Protein AF-A0A7V1LKE8-F1 (afdb_monomer)

InterPro domains:
  IPR001173 Glycosyltransferase 2-like [PF00535] (35-165)
  IPR027417 P-loop containing nucleoside triphosphate hydrolase [G3DSA:3.40.50.300] (342-618)
  IPR027417 P-loop containing nucleoside triphosphate hydrolase [SSF52540] (346-590)
  IPR029044 Nucleotide-diphospho-sugar transferases [G3DSA:3.90.550.10] (6-289)
  IPR029044 Nucleotide-diphospho-sugar transferases [SSF53448] (32-262)
  IPR050834 Glycosyltransferase 2 family enzymes [PTHR43685] (28-299)

Structure (mmCIF, N/CA/C/O backbone):
data_AF-A0A7V1LKE8-F1
#
_entry.id   AF-A0A7V1LKE8-F1
#
loop_
_atom_site.group_PDB
_atom_site.id
_atom_site.type_symbol
_atom_site.label_atom_id
_atom_site.label_alt_id
_atom_site.label_comp_id
_atom_site.label_asym_id
_atom_site.label_entity_id
_atom_site.label_seq_id
_atom_site.pdbx_PDB_ins_code
_atom_site.Cartn_x
_atom_site.Cartn_y
_atom_site.Cartn_z
_atom_site.occupancy
_atom_site.B_iso_or_equiv
_atom_site.auth_seq_id
_atom_site.auth_comp_id
_atom_site.auth_asym_id
_atom_site.auth_atom_id
_atom_site.pdbx_PDB_model_num
ATOM 1 N N . MET A 1 1 ? -9.306 22.292 -9.579 1.00 27.08 1 MET A N 1
ATOM 2 C CA . MET A 1 1 ? -9.618 21.208 -10.540 1.00 27.08 1 MET A CA 1
ATOM 3 C C . MET A 1 1 ? -8.677 19.993 -10.468 1.00 27.08 1 MET A C 1
ATOM 5 O O . MET A 1 1 ? -9.145 18.891 -10.701 1.00 27.08 1 MET A O 1
ATOM 9 N N . ARG A 1 2 ? -7.383 20.132 -10.107 1.00 24.20 2 ARG A N 1
ATOM 10 C CA . ARG A 1 2 ? -6.415 19.004 -10.042 1.00 24.20 2 ARG A CA 1
ATOM 11 C C . ARG A 1 2 ? -6.433 18.143 -8.756 1.00 24.20 2 ARG A C 1
ATOM 13 O O . ARG A 1 2 ? -5.822 17.085 -8.755 1.00 24.20 2 ARG A O 1
ATOM 20 N N . ARG A 1 3 ? -7.140 18.542 -7.685 1.00 26.17 3 ARG A N 1
ATOM 21 C CA . ARG A 1 3 ? -7.298 17.730 -6.450 1.00 26.17 3 ARG A CA 1
ATOM 22 C C . ARG A 1 3 ? -8.391 16.652 -6.559 1.00 26.17 3 ARG A C 1
ATOM 24 O O . ARG A 1 3 ? -8.287 15.602 -5.937 1.00 26.17 3 ARG A O 1
ATOM 31 N N . THR A 1 4 ? -9.378 16.875 -7.423 1.00 26.69 4 THR A N 1
ATOM 32 C CA . THR A 1 4 ? -10.603 16.070 -7.549 1.00 26.69 4 THR A CA 1
ATOM 33 C C . THR A 1 4 ? -10.383 14.704 -8.223 1.00 26.69 4 THR A C 1
ATOM 35 O O . THR A 1 4 ? -11.122 13.759 -7.961 1.00 26.69 4 THR A O 1
ATOM 38 N N . VAL A 1 5 ? -9.341 14.551 -9.052 1.00 29.41 5 VAL A N 1
ATOM 39 C CA . VAL A 1 5 ? -9.081 13.300 -9.798 1.00 29.41 5 VAL A CA 1
ATOM 40 C C . VAL A 1 5 ? -8.364 12.243 -8.943 1.00 29.41 5 VAL A C 1
ATOM 42 O O . VAL A 1 5 ? -8.588 11.053 -9.149 1.00 29.41 5 VAL A O 1
ATOM 45 N N . MET A 1 6 ? -7.572 12.642 -7.938 1.00 31.56 6 MET A N 1
ATOM 46 C CA . MET A 1 6 ? -6.894 11.687 -7.045 1.00 31.56 6 MET A CA 1
ATOM 47 C C . MET A 1 6 ? -7.884 10.921 -6.164 1.00 31.56 6 MET A C 1
ATOM 49 O O . MET A 1 6 ? -7.785 9.702 -6.067 1.00 31.56 6 MET A O 1
ATOM 53 N N . ILE A 1 7 ? -8.878 11.606 -5.587 1.00 35.28 7 ILE A N 1
ATOM 54 C CA . ILE A 1 7 ? -9.826 11.009 -4.631 1.00 35.28 7 ILE A CA 1
ATOM 55 C C . ILE A 1 7 ? -10.572 9.821 -5.258 1.00 35.28 7 ILE A C 1
ATOM 57 O O . ILE A 1 7 ? -10.726 8.796 -4.608 1.00 35.28 7 ILE A O 1
ATOM 61 N N . PHE A 1 8 ? -10.961 9.902 -6.537 1.00 33.34 8 PHE A N 1
ATOM 62 C CA . PHE A 1 8 ? -11.700 8.827 -7.213 1.00 33.34 8 PHE A CA 1
ATOM 63 C C . PHE A 1 8 ? -10.826 7.719 -7.818 1.00 33.34 8 PHE A C 1
ATOM 65 O O . PHE A 1 8 ? -11.303 6.596 -7.981 1.00 33.34 8 PHE A O 1
ATOM 72 N N . HIS A 1 9 ? -9.552 7.987 -8.124 1.00 33.72 9 HIS A N 1
ATOM 73 C CA . HIS A 1 9 ? -8.667 6.985 -8.731 1.00 33.72 9 HIS A CA 1
ATOM 74 C C . HIS A 1 9 ? -8.126 5.959 -7.718 1.00 33.72 9 HIS A C 1
ATOM 76 O O . HIS A 1 9 ? -7.815 4.829 -8.102 1.00 33.72 9 HIS A O 1
ATOM 82 N N . PHE A 1 10 ? -8.056 6.313 -6.428 1.00 36.91 10 PHE A N 1
ATOM 83 C CA . PHE A 1 10 ? -7.535 5.428 -5.377 1.00 36.91 10 PHE A CA 1
ATOM 84 C C . PHE A 1 10 ? -8.542 4.381 -4.868 1.00 36.91 10 PHE A C 1
ATOM 86 O O . PHE A 1 10 ? -8.117 3.306 -4.447 1.00 36.91 10 PHE A O 1
ATOM 93 N N . TYR A 1 11 ? -9.858 4.597 -5.016 1.00 36.50 11 TYR A N 1
ATOM 94 C CA . TYR A 1 11 ? -10.893 3.631 -4.590 1.00 36.50 11 TYR A CA 1
ATOM 95 C C . TYR A 1 11 ? -10.856 2.279 -5.331 1.00 36.50 11 TYR A C 1
ATOM 97 O O . TYR A 1 11 ? -11.544 1.341 -4.940 1.00 36.50 11 TYR A O 1
ATOM 105 N N . LYS A 1 12 ? -10.051 2.142 -6.394 1.00 32.47 12 LYS A N 1
ATOM 106 C CA . LYS A 1 12 ? -9.891 0.881 -7.141 1.00 32.47 12 LYS A CA 1
ATOM 107 C C . LYS A 1 12 ? -8.668 0.041 -6.748 1.00 32.47 12 LYS A C 1
ATOM 109 O O . LYS A 1 12 ? -8.514 -1.045 -7.299 1.00 32.47 12 LYS A O 1
ATOM 114 N N . LYS A 1 13 ? -7.807 0.497 -5.828 1.00 34.50 13 LYS A N 1
ATOM 115 C CA . LYS A 1 13 ? -6.561 -0.208 -5.448 1.00 34.50 13 LYS A CA 1
ATOM 116 C C . LYS A 1 13 ? -6.517 -0.666 -3.977 1.00 34.50 13 LYS A C 1
ATOM 118 O O . LYS A 1 13 ? -5.445 -0.736 -3.388 1.00 34.50 13 LYS A O 1
ATOM 123 N N . GLY A 1 14 ? -7.666 -1.019 -3.402 1.00 31.59 14 GLY A N 1
ATOM 124 C CA . GLY A 1 14 ? -7.759 -1.745 -2.129 1.00 31.59 14 GLY A CA 1
ATOM 125 C C . GLY A 1 14 ? -7.563 -3.257 -2.314 1.00 31.59 14 GLY A C 1
ATOM 126 O O . GLY A 1 14 ? -8.051 -3.821 -3.293 1.00 31.59 14 GLY A O 1
ATOM 127 N N . ARG A 1 15 ? -6.803 -3.885 -1.403 1.00 35.00 15 ARG A N 1
ATOM 128 C CA . ARG A 1 15 ? -6.443 -5.320 -1.282 1.00 35.00 15 ARG A CA 1
ATOM 129 C C . ARG A 1 15 ? -7.118 -6.302 -2.262 1.00 35.00 15 ARG A C 1
ATOM 131 O O . ARG A 1 15 ? -8.316 -6.572 -2.191 1.00 35.00 15 ARG A O 1
ATOM 138 N N . ALA A 1 16 ? -6.303 -7.002 -3.056 1.00 29.61 16 ALA A N 1
ATOM 139 C CA . ALA A 1 16 ? -6.711 -8.249 -3.702 1.00 29.61 16 ALA A CA 1
ATOM 140 C C . ALA A 1 16 ? -6.876 -9.354 -2.641 1.00 29.61 16 ALA A C 1
ATOM 142 O O . ALA A 1 16 ? -5.922 -10.050 -2.299 1.00 29.61 16 ALA A O 1
ATOM 143 N N . MET A 1 17 ? -8.086 -9.516 -2.103 1.00 32.22 17 MET A N 1
ATOM 144 C CA . MET A 1 17 ? -8.409 -10.668 -1.262 1.0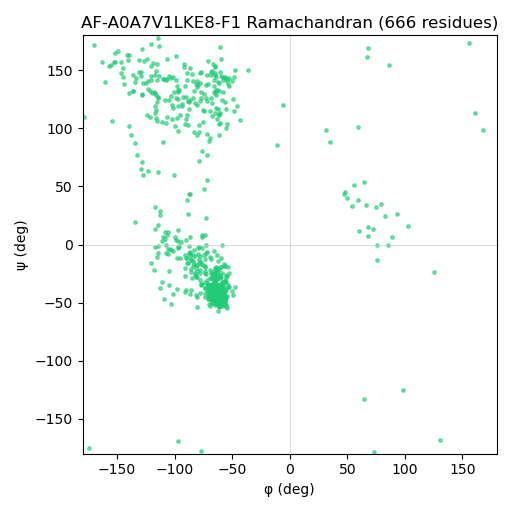0 32.22 17 MET A CA 1
ATOM 145 C C . MET A 1 17 ? -8.734 -11.898 -2.113 1.00 32.22 17 MET A C 1
ATOM 147 O O . MET A 1 17 ? -9.457 -11.842 -3.110 1.00 32.22 17 MET A O 1
ATOM 151 N N . SER A 1 18 ? -8.161 -13.024 -1.691 1.00 29.02 18 SER A N 1
ATOM 152 C CA . SER A 1 18 ? -8.306 -14.355 -2.272 1.00 29.02 18 SER A CA 1
ATOM 153 C C . SER A 1 18 ? -9.774 -14.726 -2.517 1.00 29.02 18 SER A C 1
ATOM 155 O O . SER A 1 18 ? -10.559 -14.897 -1.582 1.00 29.02 18 SER A O 1
ATOM 157 N N . LYS A 1 19 ? -10.147 -14.892 -3.792 1.00 28.09 19 LYS A N 1
ATOM 158 C CA . LYS A 1 19 ? -11.427 -15.481 -4.201 1.00 28.09 19 LYS A CA 1
ATOM 159 C C . LYS A 1 19 ? -11.416 -16.977 -3.878 1.00 28.09 19 LYS A C 1
ATOM 161 O O . LYS A 1 19 ? -11.078 -17.794 -4.729 1.00 28.09 19 LYS A O 1
ATOM 166 N N . LYS A 1 20 ? -11.841 -17.359 -2.672 1.00 30.23 20 LYS A N 1
ATOM 167 C CA . LYS A 1 20 ? -12.363 -18.713 -2.440 1.00 30.23 20 LYS A CA 1
ATOM 168 C C . LYS A 1 20 ? -13.814 -18.756 -2.915 1.00 30.23 20 LYS A C 1
ATOM 170 O O . LYS A 1 20 ? -14.736 -18.399 -2.190 1.00 30.23 20 LYS A O 1
ATOM 175 N N . THR A 1 21 ? -14.019 -19.182 -4.158 1.00 29.47 21 THR A N 1
ATOM 176 C CA . THR A 1 21 ? -15.341 -19.464 -4.729 1.00 29.47 21 THR A CA 1
ATOM 177 C C . THR A 1 21 ? -15.867 -20.798 -4.203 1.00 29.47 21 THR A C 1
ATOM 179 O O . THR A 1 21 ? -15.813 -21.831 -4.864 1.00 29.47 21 THR A O 1
ATOM 182 N N . GLY A 1 22 ? -16.413 -20.779 -2.989 1.00 29.78 22 GLY A N 1
ATOM 183 C CA . GLY A 1 22 ? -17.303 -21.837 -2.524 1.00 29.78 22 GLY A CA 1
ATOM 184 C C . GLY A 1 22 ? -18.671 -21.685 -3.189 1.00 29.78 22 GLY A C 1
ATOM 185 O O . GLY A 1 22 ? -19.444 -20.808 -2.814 1.00 29.78 22 GLY A O 1
ATOM 186 N N . LYS A 1 23 ? -18.997 -22.533 -4.172 1.00 34.00 23 LYS A N 1
ATOM 187 C CA . LYS A 1 23 ? -20.386 -22.710 -4.626 1.00 34.00 23 LYS A CA 1
ATOM 188 C C . LYS A 1 23 ? -21.216 -23.213 -3.440 1.00 34.00 23 LYS A C 1
ATOM 190 O O . LYS A 1 23 ? -21.023 -24.352 -3.021 1.00 34.00 23 LYS A O 1
ATOM 195 N N . ARG A 1 24 ? -22.169 -22.424 -2.929 1.00 40.34 24 ARG A N 1
ATOM 196 C CA . ARG A 1 24 ? -23.251 -22.945 -2.077 1.00 40.34 24 ARG A CA 1
ATOM 197 C C . ARG A 1 24 ? -24.569 -22.188 -2.251 1.00 40.34 24 ARG A C 1
ATOM 199 O O . ARG A 1 24 ? -24.604 -21.018 -2.609 1.00 40.34 24 ARG A O 1
ATOM 206 N N . LYS A 1 25 ? -25.632 -22.975 -2.079 1.00 32.44 25 LYS A N 1
ATOM 207 C CA . LYS A 1 25 ? -27.042 -22.762 -2.427 1.00 32.44 25 LYS A CA 1
ATOM 208 C C . LYS A 1 25 ? -27.645 -21.516 -1.767 1.00 32.44 25 LYS A C 1
ATOM 210 O O . LYS A 1 25 ? -27.378 -21.256 -0.600 1.00 32.44 25 LYS A O 1
ATOM 215 N N . LYS A 1 26 ? -28.540 -20.832 -2.494 1.00 37.03 26 LYS A N 1
ATOM 216 C CA . LYS A 1 26 ? -29.512 -19.875 -1.941 1.00 37.03 26 LYS A CA 1
ATOM 217 C C . LYS A 1 26 ? -30.342 -20.586 -0.863 1.00 37.03 26 LYS A C 1
ATOM 219 O O . LYS A 1 26 ? -31.254 -21.333 -1.201 1.00 37.03 26 LYS A O 1
ATOM 224 N N . SER A 1 27 ? -30.030 -20.384 0.414 1.00 36.94 27 SER A N 1
ATOM 225 C CA . SER A 1 27 ? -30.989 -20.646 1.485 1.00 36.94 27 SER A CA 1
ATOM 226 C C . SER A 1 27 ? -31.899 -19.428 1.598 1.00 36.94 27 SER A C 1
ATOM 228 O O . SER A 1 27 ? -31.416 -18.316 1.817 1.00 36.94 27 SER A O 1
ATOM 230 N N . ALA A 1 28 ? -33.204 -19.632 1.436 1.00 46.25 28 ALA A N 1
ATOM 231 C CA . ALA A 1 28 ? -34.218 -18.699 1.906 1.00 46.25 28 ALA A CA 1
ATOM 232 C C . ALA A 1 28 ? -34.068 -18.602 3.437 1.00 46.25 28 ALA A C 1
ATOM 234 O O . ALA A 1 28 ? -34.482 -19.504 4.157 1.00 46.25 28 ALA A O 1
ATOM 235 N N . GLY A 1 29 ? -33.312 -17.609 3.910 1.00 43.94 29 GLY A N 1
ATOM 236 C CA . GLY A 1 29 ? -32.864 -17.506 5.301 1.00 43.94 29 GLY A CA 1
ATOM 237 C C . GLY A 1 29 ? -33.737 -16.558 6.116 1.00 43.94 29 GLY A C 1
ATOM 238 O O . GLY A 1 29 ? -34.160 -15.525 5.603 1.00 43.94 29 GLY A O 1
ATOM 239 N N . SER A 1 30 ? -33.986 -16.937 7.368 1.00 65.25 30 SER A N 1
ATOM 240 C CA . SER A 1 30 ? -34.681 -16.204 8.436 1.00 65.25 30 SER A CA 1
ATOM 241 C C . SER A 1 30 ? -34.442 -14.688 8.456 1.00 65.25 30 SER A C 1
ATOM 243 O O . SER A 1 30 ? -33.355 -14.222 8.109 1.00 65.25 30 SER A O 1
ATOM 245 N N . GLN A 1 31 ? -35.438 -13.924 8.932 1.00 80.50 31 GLN A N 1
ATOM 246 C CA . GLN A 1 31 ? -35.280 -12.490 9.206 1.00 80.50 31 GLN A CA 1
ATOM 247 C C . GLN A 1 31 ? -34.028 -12.224 10.068 1.00 80.50 31 GLN A C 1
ATOM 249 O O . GLN A 1 31 ? -33.735 -13.014 10.972 1.00 80.50 31 GLN A O 1
ATOM 254 N N . PRO A 1 32 ? -33.270 -11.145 9.789 1.00 92.50 32 PRO A N 1
ATOM 255 C CA . PRO A 1 32 ? -32.065 -10.825 10.543 1.00 92.50 32 PRO A CA 1
ATOM 256 C C . PRO A 1 32 ? -32.420 -10.471 11.983 1.00 92.50 32 PRO A C 1
ATOM 258 O O . PRO A 1 32 ? -33.335 -9.690 12.239 1.00 92.50 32 PRO A O 1
ATOM 261 N N . ARG A 1 33 ? -31.648 -10.983 12.941 1.00 97.62 33 ARG A N 1
ATOM 262 C CA . ARG A 1 33 ? -31.778 -10.548 14.329 1.00 97.62 33 ARG A CA 1
ATOM 263 C C . ARG A 1 33 ? -30.990 -9.262 14.546 1.00 97.62 33 ARG A C 1
ATOM 265 O O . ARG A 1 33 ? -29.782 -9.321 14.761 1.00 97.62 33 ARG A O 1
ATOM 272 N N . ILE A 1 34 ? -31.667 -8.119 14.483 1.00 98.50 34 ILE A N 1
ATOM 273 C CA . ILE A 1 34 ? -31.051 -6.797 14.668 1.00 98.50 34 ILE A CA 1
ATOM 274 C C . ILE A 1 34 ? -31.333 -6.277 16.083 1.00 98.50 34 ILE A C 1
ATOM 276 O O . ILE A 1 34 ? -32.489 -6.045 16.429 1.00 98.50 34 ILE A O 1
ATOM 280 N N . SER A 1 35 ? -30.297 -6.060 16.892 1.00 98.69 35 SER A N 1
ATOM 281 C CA . SER A 1 35 ? -30.403 -5.286 18.135 1.00 98.69 35 SER A CA 1
ATOM 282 C C . SER A 1 35 ? -30.301 -3.793 17.831 1.00 98.69 35 SER A C 1
ATOM 284 O O . SER A 1 35 ? -29.367 -3.358 17.158 1.00 98.69 35 SER A O 1
ATOM 286 N N . VAL A 1 36 ? -31.208 -2.988 18.373 1.00 98.62 36 VAL A N 1
ATOM 287 C CA . VAL A 1 36 ? -31.078 -1.526 18.360 1.00 98.62 36 VAL A CA 1
ATOM 288 C C . VAL A 1 36 ? -30.667 -1.063 19.747 1.00 98.62 36 VAL A C 1
ATOM 290 O O . VAL A 1 36 ? -31.329 -1.403 20.720 1.00 98.62 36 VAL A O 1
ATOM 293 N N . VAL A 1 37 ? -29.566 -0.323 19.851 1.00 98.19 37 VAL A N 1
ATOM 294 C CA . VAL A 1 37 ? -29.066 0.217 21.121 1.00 98.19 37 VAL A CA 1
ATOM 295 C C . VAL A 1 37 ? -29.289 1.726 21.143 1.00 98.19 37 VAL A C 1
ATOM 297 O O . VAL A 1 37 ? -28.824 2.424 20.244 1.00 98.19 37 VAL A O 1
ATOM 300 N N . VAL A 1 38 ? -29.986 2.204 22.172 1.00 97.94 38 VAL A N 1
ATOM 301 C CA . VAL A 1 38 ? -30.353 3.606 22.387 1.00 97.94 38 VAL A CA 1
ATOM 302 C C . VAL A 1 38 ? -29.637 4.131 23.625 1.00 97.94 38 VAL A C 1
ATOM 304 O O . VAL A 1 38 ? -29.755 3.546 24.710 1.00 97.94 38 VAL A O 1
ATOM 307 N N . PHE A 1 39 ? -28.909 5.235 23.479 1.00 93.38 39 PHE A N 1
ATOM 308 C CA . PHE A 1 39 ? -28.276 5.925 24.603 1.00 93.38 39 PHE A CA 1
ATOM 309 C C . PHE A 1 39 ? -29.143 7.093 25.067 1.00 93.38 39 PHE A C 1
ATOM 311 O O . PHE A 1 39 ? -29.584 7.904 24.257 1.00 93.38 39 PHE A O 1
ATOM 318 N N . SER A 1 40 ? -29.382 7.179 26.377 1.00 94.31 40 SER A N 1
ATOM 319 C CA . SER A 1 40 ? -30.230 8.212 26.973 1.00 94.31 40 SER A CA 1
ATOM 320 C C . SER A 1 40 ? -29.524 8.919 28.124 1.00 94.31 40 SER A C 1
ATOM 322 O O . SER A 1 40 ? -29.018 8.265 29.038 1.00 94.31 40 SER A O 1
ATOM 324 N N . TYR A 1 41 ? -29.508 10.251 28.083 1.00 94.62 41 TYR A N 1
ATOM 325 C CA . TYR A 1 41 ? -29.173 11.104 29.218 1.00 94.62 41 TYR A CA 1
ATOM 326 C C . TYR A 1 41 ? -29.846 12.469 29.053 1.00 94.62 41 TYR A C 1
ATOM 328 O O . TYR A 1 41 ? -29.399 13.282 28.250 1.00 94.62 41 TYR A O 1
ATOM 336 N N . ASN A 1 42 ? -30.897 12.722 29.828 1.00 94.31 42 ASN A N 1
ATOM 337 C CA . ASN A 1 42 ? -31.671 13.963 29.807 1.00 94.31 42 ASN A CA 1
ATOM 338 C C . ASN A 1 42 ? -32.247 14.343 28.421 1.00 94.31 42 ASN A C 1
ATOM 340 O O . ASN A 1 42 ? -32.041 15.456 27.931 1.00 94.31 42 ASN A O 1
ATOM 344 N N . PHE A 1 43 ? -32.945 13.403 27.776 1.00 93.62 43 PHE A N 1
ATOM 345 C CA . PHE A 1 43 ? -33.567 13.579 26.460 1.00 93.62 43 PHE A CA 1
ATOM 346 C C . PHE A 1 43 ? -35.103 13.567 26.502 1.00 93.62 43 PHE A C 1
ATOM 348 O O . PHE A 1 43 ? -35.727 13.211 25.502 1.00 93.62 43 PHE A O 1
ATOM 355 N N . GLU A 1 44 ? -35.741 13.984 27.605 1.00 95.69 44 GLU A N 1
ATOM 356 C CA . GLU A 1 44 ? -37.205 13.900 27.783 1.00 95.69 44 GLU A CA 1
ATOM 357 C C . GLU A 1 44 ? -38.004 14.423 26.580 1.00 95.69 44 GLU A C 1
ATOM 359 O O . GLU A 1 44 ? -39.029 13.859 26.199 1.00 95.69 44 GLU A O 1
ATOM 364 N N . LYS A 1 45 ? -37.497 15.481 25.941 1.00 95.38 45 LYS A N 1
ATOM 365 C CA . LYS A 1 45 ? -38.161 16.171 24.840 1.00 95.38 45 LYS A CA 1
ATOM 366 C C . LYS A 1 45 ? -38.176 15.370 23.532 1.00 95.38 45 LYS A C 1
ATOM 368 O O . LYS A 1 45 ? -39.093 15.547 22.737 1.00 95.38 45 LYS A O 1
ATOM 373 N N . TYR A 1 46 ? -37.167 14.537 23.288 1.00 96.19 46 TYR A N 1
ATOM 374 C CA . TYR A 1 46 ? -36.940 13.894 21.984 1.00 96.19 46 TYR A CA 1
ATOM 375 C C . TYR A 1 46 ? -37.017 12.366 22.045 1.00 96.19 46 TYR A C 1
ATOM 377 O O . TYR A 1 46 ? -37.316 11.716 21.044 1.00 96.19 46 TYR A O 1
ATOM 385 N N . LEU A 1 47 ? -36.830 11.785 23.232 1.00 97.25 47 LEU A N 1
ATOM 386 C CA . LEU A 1 47 ? -36.703 10.343 23.406 1.00 97.25 47 LEU A CA 1
ATOM 387 C C . LEU A 1 47 ? -37.941 9.567 22.955 1.00 97.25 47 LEU A C 1
ATOM 389 O O . LEU A 1 47 ? -37.810 8.482 22.397 1.00 97.25 47 LEU A O 1
ATOM 393 N N . ALA A 1 48 ? -39.142 10.116 23.157 1.00 98.06 48 ALA A N 1
ATOM 394 C CA . ALA A 1 48 ? -40.368 9.469 22.699 1.00 98.06 48 ALA A CA 1
ATOM 395 C C . ALA A 1 48 ? -40.391 9.301 21.169 1.00 98.06 48 ALA A C 1
ATOM 397 O O . ALA A 1 48 ? -40.644 8.200 20.695 1.00 98.06 48 ALA A O 1
ATOM 398 N N . GLU A 1 49 ? -40.055 10.346 20.409 1.00 98.06 49 GLU A N 1
ATOM 399 C CA . GLU A 1 49 ? -39.995 10.300 18.942 1.00 98.06 49 GLU A CA 1
ATOM 400 C C . GLU A 1 49 ? -38.898 9.343 18.452 1.00 98.06 49 GLU A C 1
ATOM 402 O O . GLU A 1 49 ? -39.121 8.556 17.530 1.00 98.06 49 GLU A O 1
ATOM 407 N N . SER A 1 50 ? -37.733 9.363 19.110 1.00 97.94 50 SER A N 1
ATOM 408 C CA . SER A 1 50 ? -36.644 8.425 18.833 1.00 97.94 50 SER A CA 1
ATOM 409 C C . SER A 1 50 ? -37.123 6.975 18.963 1.00 97.94 50 SER A C 1
ATOM 411 O O . SER A 1 50 ? -37.015 6.193 18.014 1.00 97.94 50 SER A O 1
ATOM 413 N N . LEU A 1 51 ? -37.743 6.627 20.096 1.00 98.50 51 LEU A N 1
ATOM 414 C CA . LEU A 1 51 ? -38.250 5.280 20.364 1.00 98.50 51 LEU A CA 1
ATOM 415 C C . LEU A 1 51 ? -39.402 4.881 19.431 1.00 98.50 51 LEU A C 1
ATOM 417 O O . LEU A 1 51 ? -39.400 3.751 18.935 1.00 98.50 51 LEU A O 1
ATOM 421 N N . ASP A 1 52 ? -40.333 5.790 19.134 1.00 98.56 52 ASP A N 1
ATOM 422 C CA . ASP A 1 52 ? -41.407 5.555 18.160 1.00 98.56 52 ASP A CA 1
ATOM 423 C C . ASP A 1 52 ? -40.841 5.242 16.767 1.00 98.56 52 ASP A C 1
ATOM 425 O O . ASP A 1 52 ? -41.300 4.308 16.105 1.00 98.56 52 ASP A O 1
ATOM 429 N N . SER A 1 53 ? -39.785 5.943 16.337 1.00 98.44 53 SER A N 1
ATOM 430 C CA . SER A 1 53 ? -39.145 5.698 15.036 1.00 98.44 53 SER A CA 1
ATOM 431 C C . SER A 1 53 ? -38.490 4.314 14.924 1.00 98.44 53 SER A C 1
ATOM 433 O O . SER A 1 53 ? -38.413 3.739 13.833 1.00 98.44 53 SER A O 1
ATOM 435 N N . ILE A 1 54 ? -38.045 3.750 16.052 1.00 98.50 54 ILE A N 1
ATOM 436 C CA . ILE A 1 54 ? -37.438 2.416 16.126 1.00 98.50 54 ILE A CA 1
ATOM 437 C C . ILE A 1 54 ? -38.524 1.336 16.162 1.00 98.50 54 ILE A C 1
ATOM 439 O O . ILE A 1 54 ? -38.418 0.328 15.462 1.00 98.50 54 ILE A O 1
ATOM 443 N N . VAL A 1 55 ? -39.583 1.542 16.950 1.00 98.19 55 VAL A N 1
ATOM 444 C CA . VAL A 1 55 ? -40.732 0.621 17.013 1.00 98.19 55 VAL A CA 1
ATOM 445 C C . VAL A 1 55 ? -41.456 0.557 15.662 1.00 98.19 55 VAL A C 1
ATOM 447 O O . VAL A 1 55 ? -41.874 -0.517 15.229 1.00 98.19 55 VAL A O 1
ATOM 450 N N . GLY A 1 56 ? -41.544 1.689 14.960 1.00 97.50 56 GLY A N 1
ATOM 451 C CA . GLY A 1 56 ? -42.172 1.817 13.646 1.00 97.50 56 GLY A CA 1
ATOM 452 C C . GLY A 1 56 ? -41.356 1.285 12.461 1.00 97.50 56 GLY A C 1
ATOM 453 O O . GLY A 1 56 ? -41.755 1.512 11.318 1.00 97.50 56 GLY A O 1
ATOM 454 N N . GLN A 1 57 ? -40.222 0.605 12.679 1.00 98.44 57 GLN A N 1
ATOM 455 C CA . GLN A 1 57 ? -39.428 0.052 11.576 1.00 98.44 57 GLN A CA 1
ATOM 456 C C . GLN A 1 57 ? -40.191 -1.053 10.826 1.00 98.44 57 GLN A C 1
ATOM 458 O O . GLN A 1 57 ? -40.690 -2.011 11.409 1.00 98.44 57 GLN A O 1
ATOM 463 N N . THR A 1 58 ? -40.226 -0.959 9.502 1.00 97.69 58 THR A N 1
ATOM 464 C CA . THR A 1 58 ? -40.803 -1.970 8.592 1.00 97.69 58 THR A CA 1
ATOM 465 C C . THR A 1 58 ? -40.131 -3.335 8.744 1.00 97.69 58 THR A C 1
ATOM 467 O O . THR A 1 58 ? -40.806 -4.359 8.843 1.00 97.69 58 THR A O 1
ATOM 470 N N . LEU A 1 59 ? -38.801 -3.350 8.857 1.00 97.12 59 LEU A N 1
ATOM 471 C CA . LEU A 1 59 ? -38.049 -4.499 9.344 1.00 97.12 59 LEU A CA 1
ATOM 472 C C . LEU A 1 59 ? -37.927 -4.409 10.868 1.00 97.12 59 LEU A C 1
ATOM 474 O O . LEU A 1 59 ? -37.116 -3.643 11.387 1.00 97.12 59 LEU A O 1
ATOM 478 N N . GLN A 1 60 ? -38.736 -5.199 11.572 1.00 96.94 60 GLN A N 1
ATOM 479 C CA . GLN A 1 60 ? -38.814 -5.164 13.031 1.00 96.94 60 GLN A CA 1
ATOM 480 C C . GLN A 1 60 ? -37.479 -5.559 13.692 1.00 96.94 60 GLN A C 1
ATOM 482 O O . GLN A 1 60 ? -36.884 -6.575 13.312 1.00 96.94 60 GLN A O 1
ATOM 487 N N . PRO A 1 61 ? -36.997 -4.791 14.689 1.00 97.69 61 PRO A N 1
ATOM 488 C CA . PRO A 1 61 ? -35.809 -5.164 15.441 1.00 97.69 61 PRO A CA 1
ATOM 489 C C . PRO A 1 61 ? -36.070 -6.414 16.289 1.00 97.69 61 PRO A C 1
ATOM 491 O O . PRO A 1 61 ? -37.173 -6.656 16.771 1.00 97.69 61 PRO A O 1
ATOM 494 N N . TYR A 1 62 ? -35.021 -7.202 16.508 1.00 98.00 62 TYR A N 1
ATOM 495 C CA . TYR A 1 62 ? -35.057 -8.362 17.400 1.00 98.00 62 TYR A CA 1
ATOM 496 C C . TYR A 1 62 ? -35.168 -7.947 18.871 1.00 98.00 62 TYR A C 1
ATOM 498 O O . TYR A 1 62 ? -35.827 -8.616 19.661 1.00 98.00 62 TYR A O 1
ATOM 506 N N . GLU A 1 63 ? -34.512 -6.848 19.239 1.00 98.38 63 GLU A N 1
ATOM 507 C CA . GLU A 1 63 ? -34.619 -6.230 20.559 1.00 98.38 63 GLU A CA 1
ATOM 508 C C . GLU A 1 63 ? -34.236 -4.748 20.486 1.00 98.38 63 GLU A C 1
ATOM 510 O O . GLU A 1 63 ? -33.425 -4.343 19.647 1.00 98.38 63 GLU A O 1
ATOM 515 N N . ILE A 1 64 ? -34.774 -3.959 21.412 1.00 98.75 64 ILE A N 1
ATOM 516 C CA . ILE A 1 64 ? -34.416 -2.559 21.632 1.00 98.75 64 ILE A CA 1
ATOM 517 C C . ILE A 1 64 ? -33.813 -2.456 23.031 1.00 98.75 64 ILE A C 1
ATOM 519 O O . ILE A 1 64 ? -34.472 -2.728 24.034 1.00 98.75 64 ILE A O 1
ATOM 523 N N . ILE A 1 65 ? -32.541 -2.094 23.103 1.00 98.69 65 ILE A N 1
ATOM 524 C CA . ILE A 1 65 ? -31.789 -1.927 24.340 1.00 98.69 65 ILE A CA 1
ATOM 525 C C . ILE A 1 65 ? -31.698 -0.438 24.629 1.00 98.69 65 ILE A C 1
ATOM 527 O O . ILE A 1 65 ? -31.124 0.292 23.831 1.00 98.69 65 ILE A O 1
ATOM 531 N N . VAL A 1 66 ? -32.221 0.008 25.769 1.00 98.44 66 VAL A N 1
ATOM 532 C CA . VAL A 1 66 ? -32.126 1.415 26.180 1.00 98.44 66 VAL A CA 1
ATOM 533 C C . VAL A 1 66 ? -31.283 1.519 27.440 1.00 98.44 66 VAL A C 1
ATOM 535 O O . VAL A 1 66 ? -31.591 0.878 28.448 1.00 98.44 66 VAL A O 1
ATOM 538 N N . CYS A 1 67 ? -30.213 2.308 27.377 1.00 97.31 67 CYS A N 1
ATOM 539 C CA . CYS A 1 67 ? -29.300 2.519 28.495 1.00 97.31 67 CYS A CA 1
ATOM 540 C C . CYS A 1 67 ? -29.354 3.982 28.951 1.00 97.31 67 CYS A C 1
ATOM 542 O O . CYS A 1 67 ? -28.840 4.877 28.275 1.00 97.31 67 CYS A O 1
ATOM 544 N N . ASP A 1 68 ? -29.998 4.201 30.097 1.00 97.69 68 ASP A N 1
ATOM 545 C CA . ASP A 1 68 ? -30.138 5.498 30.750 1.00 97.69 68 ASP A CA 1
ATOM 546 C C . ASP A 1 68 ? -28.954 5.777 31.684 1.00 97.69 68 ASP A C 1
ATOM 548 O O . ASP A 1 68 ? -28.695 5.023 32.631 1.00 97.69 68 ASP A O 1
ATOM 552 N N . ASP A 1 69 ? -28.257 6.886 31.443 1.00 96.25 69 ASP A N 1
ATOM 553 C CA . ASP A 1 69 ? -27.067 7.299 32.191 1.00 96.25 69 ASP A CA 1
ATOM 554 C C . ASP A 1 69 ? -27.404 8.106 33.455 1.00 96.25 69 ASP A C 1
ATOM 556 O O . ASP A 1 69 ? -26.771 9.116 33.764 1.00 96.25 69 ASP A O 1
ATOM 560 N N . CYS A 1 70 ? -28.419 7.650 34.197 1.00 96.25 70 CYS A N 1
ATOM 561 C CA . CYS A 1 70 ? -28.948 8.318 35.385 1.00 96.25 70 CYS A CA 1
ATOM 562 C C . CYS A 1 70 ? -29.572 9.689 35.062 1.00 96.25 70 CYS A C 1
ATOM 564 O O . CYS A 1 70 ? -29.219 10.696 35.682 1.00 96.25 70 CYS A O 1
ATOM 566 N N . SER A 1 71 ? -30.511 9.726 34.108 1.00 96.56 71 SER A N 1
ATOM 567 C CA . SER A 1 71 ? -31.243 10.955 33.776 1.00 96.56 71 SER A CA 1
ATOM 568 C C . SER A 1 71 ? -32.004 11.499 34.987 1.00 96.56 71 SER A C 1
ATOM 570 O O . SER A 1 71 ? -32.508 10.736 35.824 1.00 96.56 71 SER A O 1
ATOM 572 N N . THR A 1 72 ? -32.069 12.827 35.062 1.00 96.25 72 THR A N 1
ATOM 573 C CA . THR A 1 72 ? -32.746 13.604 36.113 1.00 96.25 72 THR A CA 1
ATOM 574 C C . THR A 1 72 ? -34.062 14.223 35.647 1.00 96.25 72 THR A C 1
ATOM 576 O O . THR A 1 72 ? -34.774 14.808 36.458 1.00 96.25 72 THR A O 1
ATOM 579 N N . ASP A 1 73 ? -34.347 14.143 34.351 1.00 96.19 73 ASP A N 1
ATOM 580 C CA . ASP A 1 73 ? -35.587 14.587 33.718 1.00 96.19 73 ASP A CA 1
ATOM 581 C C . ASP A 1 73 ? -36.563 13.405 33.525 1.00 96.19 73 ASP A C 1
ATOM 583 O O . ASP A 1 73 ? -36.322 12.310 34.042 1.00 96.19 73 ASP A O 1
ATOM 587 N N . ALA A 1 74 ? -37.641 13.599 32.756 1.00 97.44 74 ALA A N 1
ATOM 588 C CA . ALA A 1 74 ? -38.652 12.560 32.534 1.00 97.44 74 ALA A CA 1
ATOM 589 C C . ALA A 1 74 ? -38.214 11.401 31.601 1.00 97.44 74 ALA A C 1
ATOM 591 O O . ALA A 1 74 ? -39.039 10.563 31.215 1.00 97.44 74 ALA A O 1
ATOM 592 N N . SER A 1 75 ? -36.938 11.322 31.195 1.00 97.56 75 SER A N 1
ATOM 593 C CA . SER A 1 75 ? -36.452 10.289 30.264 1.00 97.56 75 SER A CA 1
ATOM 594 C C . SER A 1 75 ? -36.689 8.871 30.788 1.00 97.56 75 SER A C 1
ATOM 596 O O . SER A 1 75 ? -37.095 7.988 30.030 1.00 97.56 75 SER A O 1
ATOM 598 N N . TRP A 1 76 ? -36.464 8.625 32.083 1.00 97.94 76 TRP A N 1
ATOM 599 C CA . TRP A 1 76 ? -36.613 7.282 32.652 1.00 97.94 76 TRP A CA 1
ATOM 600 C C . TRP A 1 76 ? -38.073 6.815 32.677 1.00 97.94 76 TRP A C 1
ATOM 602 O O . TRP A 1 76 ? -38.362 5.640 32.426 1.00 97.94 76 TRP A O 1
ATOM 612 N N . GLU A 1 77 ? -38.998 7.728 32.954 1.00 98.38 77 GLU A N 1
ATOM 613 C CA . GLU A 1 77 ? -40.437 7.493 32.940 1.00 98.38 77 GLU A CA 1
ATOM 614 C C . GLU A 1 77 ? -40.897 7.134 31.523 1.00 98.38 77 GLU A C 1
ATOM 616 O O . GLU A 1 77 ? -41.611 6.143 31.345 1.00 98.38 77 GLU A O 1
ATOM 621 N N . ILE A 1 78 ? -40.409 7.859 30.508 1.00 98.56 78 ILE A N 1
ATOM 622 C CA . ILE A 1 78 ? -40.658 7.553 29.092 1.00 98.56 78 ILE A CA 1
ATOM 623 C C . ILE A 1 78 ? -40.152 6.142 28.762 1.00 98.56 78 ILE A C 1
ATOM 625 O O . ILE A 1 78 ? -40.924 5.304 28.294 1.00 98.56 78 ILE A O 1
ATOM 629 N N . ILE A 1 79 ? -38.887 5.835 29.070 1.00 98.50 79 ILE A N 1
ATOM 630 C CA . ILE A 1 79 ? -38.271 4.518 28.816 1.00 98.50 79 ILE A CA 1
ATOM 631 C C . ILE A 1 79 ? -39.072 3.389 29.477 1.00 98.50 79 ILE A C 1
ATOM 633 O O . ILE A 1 79 ? -39.339 2.350 28.863 1.00 98.50 79 ILE A O 1
ATOM 637 N N . SER A 1 80 ? -39.479 3.597 30.729 1.00 98.19 80 SER A N 1
ATOM 638 C CA . SER A 1 80 ? -40.271 2.635 31.496 1.00 98.19 80 SER A CA 1
ATOM 639 C C . SER A 1 80 ? -41.647 2.409 30.865 1.00 98.19 80 SER A C 1
ATOM 641 O O . SER A 1 80 ? -42.089 1.263 30.765 1.00 98.19 80 SER A O 1
ATOM 643 N N . GLY A 1 81 ? -42.291 3.468 30.363 1.00 98.44 81 GLY A N 1
ATOM 644 C CA . GLY A 1 81 ? -43.556 3.384 29.632 1.00 98.44 81 GLY A CA 1
ATOM 645 C C . GLY A 1 81 ? -43.456 2.540 28.356 1.00 98.44 81 GLY A C 1
ATOM 646 O O . GLY A 1 81 ? -44.305 1.678 28.118 1.00 98.44 81 GLY A O 1
ATOM 647 N N . TYR A 1 82 ? -42.384 2.697 27.571 1.00 98.50 82 TYR A N 1
ATOM 648 C CA . TYR A 1 82 ? -42.142 1.853 26.391 1.00 98.50 82 TYR A CA 1
ATOM 649 C C . TYR A 1 82 ? -41.895 0.389 26.758 1.00 98.50 82 TYR A C 1
ATOM 651 O O . TYR A 1 82 ? -42.428 -0.505 26.101 1.00 98.50 82 TYR A O 1
ATOM 659 N N . LYS A 1 83 ? -41.153 0.118 27.839 1.00 98.19 83 LYS A N 1
ATOM 660 C CA . LYS A 1 83 ? -40.962 -1.252 28.338 1.00 98.19 83 LYS A CA 1
ATOM 661 C C . LYS A 1 83 ? -42.274 -1.899 28.779 1.00 98.19 83 LYS A C 1
ATOM 663 O O . LYS A 1 83 ? -42.456 -3.090 28.542 1.00 98.19 83 LYS A O 1
ATOM 668 N N . GLN A 1 84 ? -43.176 -1.146 29.403 1.00 98.19 84 GLN A N 1
ATOM 669 C CA . GLN A 1 84 ? -44.500 -1.649 29.776 1.00 98.19 84 GLN A CA 1
ATOM 670 C C . GLN A 1 84 ? -45.366 -1.937 28.543 1.00 98.19 84 GLN A C 1
ATOM 672 O O . GLN A 1 84 ? -46.030 -2.969 28.499 1.00 98.19 84 GLN A O 1
ATOM 677 N N . ARG A 1 85 ? -45.324 -1.063 27.527 1.00 98.12 85 ARG A N 1
ATOM 678 C CA . ARG A 1 85 ? -46.084 -1.227 26.276 1.00 98.12 85 ARG A CA 1
ATOM 679 C C . ARG A 1 85 ? -45.553 -2.370 25.402 1.00 98.12 85 ARG A C 1
ATOM 681 O O . ARG A 1 85 ? -46.340 -3.074 24.778 1.00 98.12 85 ARG A O 1
ATOM 688 N N . TYR A 1 86 ? -44.236 -2.578 25.384 1.00 97.62 86 TYR A N 1
ATOM 689 C CA . TYR A 1 86 ? -43.552 -3.563 24.540 1.00 97.62 86 TYR A CA 1
ATOM 690 C C . TYR A 1 86 ? -42.593 -4.456 25.359 1.00 97.62 86 TYR A C 1
ATOM 692 O O . TYR A 1 86 ? -41.369 -4.427 25.163 1.00 97.62 86 TYR A O 1
ATOM 700 N N . PRO A 1 87 ? -43.114 -5.281 26.288 1.00 97.12 87 PRO A N 1
ATOM 701 C CA . PRO A 1 87 ? -42.304 -5.979 27.288 1.00 97.12 87 PRO A CA 1
ATOM 702 C C . PRO A 1 87 ? -41.365 -7.041 26.711 1.00 97.12 87 PRO A C 1
ATOM 704 O O . PRO A 1 87 ? -40.327 -7.309 27.317 1.00 97.12 87 PRO A O 1
ATOM 707 N N . SER A 1 88 ? -41.677 -7.629 25.557 1.00 95.75 88 SER A N 1
ATOM 708 C CA . SER A 1 88 ? -40.803 -8.591 24.871 1.00 95.75 88 SER A CA 1
ATOM 709 C C . SER A 1 88 ? -39.711 -7.924 24.031 1.00 95.75 88 SER A C 1
ATOM 711 O O . SER A 1 88 ? -38.655 -8.522 23.841 1.00 95.75 88 SER A O 1
ATOM 713 N N . LEU A 1 89 ? -39.948 -6.697 23.556 1.00 97.69 89 LEU A N 1
ATOM 714 C CA . LEU A 1 89 ? -39.058 -5.999 22.629 1.00 97.69 89 LEU A CA 1
ATOM 715 C C . LEU A 1 89 ? -38.001 -5.162 23.357 1.00 97.69 89 LEU A C 1
ATOM 717 O O . LEU A 1 89 ? -36.846 -5.129 22.941 1.00 97.69 89 LEU A O 1
ATOM 721 N N . PHE A 1 90 ? -38.373 -4.504 24.459 1.00 98.56 90 PHE A N 1
ATOM 722 C CA . PHE A 1 90 ? -37.484 -3.586 25.173 1.00 98.56 90 PHE A CA 1
ATOM 723 C C . PHE A 1 90 ? -36.669 -4.277 26.271 1.00 98.56 90 PHE A C 1
ATOM 725 O O . PHE A 1 90 ? -37.196 -5.021 27.101 1.00 98.56 90 PHE A O 1
ATOM 732 N N . ARG A 1 91 ? -35.381 -3.953 26.361 1.00 98.31 91 ARG A N 1
ATOM 733 C CA . ARG A 1 91 ? -34.494 -4.263 27.489 1.00 98.31 91 ARG A CA 1
ATOM 734 C C . ARG A 1 91 ? -33.893 -2.960 27.992 1.00 98.31 91 ARG A C 1
ATOM 736 O O . ARG A 1 91 ? -33.104 -2.332 27.299 1.00 98.31 91 ARG A O 1
ATOM 743 N N . ILE A 1 92 ? -34.283 -2.556 29.193 1.00 98.31 92 ILE A N 1
ATOM 744 C CA . ILE A 1 92 ? -33.936 -1.242 29.735 1.00 98.31 92 ILE A CA 1
ATOM 745 C C . ILE A 1 92 ? -32.940 -1.383 30.880 1.00 98.31 92 ILE A C 1
ATOM 747 O O . ILE A 1 92 ? -33.027 -2.318 31.679 1.00 98.31 92 ILE A O 1
ATOM 751 N N . PHE A 1 93 ? -31.999 -0.452 30.954 1.00 98.12 93 PHE A N 1
ATOM 752 C CA . PHE A 1 93 ? -30.969 -0.405 31.980 1.00 98.12 93 PHE A CA 1
ATOM 753 C C . PHE A 1 93 ? -30.823 1.027 32.481 1.00 98.12 93 PHE A C 1
ATOM 755 O O . PHE A 1 93 ? -30.704 1.943 31.673 1.00 98.12 93 PHE A O 1
ATOM 762 N N . ARG A 1 94 ? -30.805 1.205 33.806 1.00 97.56 94 ARG A N 1
ATOM 763 C CA . ARG A 1 94 ? -30.517 2.491 34.450 1.00 97.56 94 ARG A CA 1
ATOM 764 C C . ARG A 1 94 ? -29.221 2.398 35.228 1.00 97.56 94 ARG A C 1
ATOM 766 O O . ARG A 1 94 ? -29.072 1.516 36.080 1.00 97.56 94 ARG A O 1
ATOM 773 N N . HIS A 1 95 ? -28.300 3.313 34.975 1.00 97.19 95 HIS A N 1
ATOM 774 C CA . HIS A 1 95 ? -27.121 3.454 35.814 1.00 97.19 95 HIS A CA 1
ATOM 775 C C . HIS A 1 95 ? -27.463 4.175 37.125 1.00 97.19 95 HIS A C 1
ATOM 777 O O . HIS A 1 95 ? -28.351 5.017 37.186 1.00 97.19 95 HIS A O 1
ATOM 783 N N . LYS A 1 96 ? -26.753 3.826 38.208 1.00 95.69 96 LYS A N 1
ATOM 784 C CA . LYS A 1 96 ? -26.944 4.440 39.541 1.00 95.69 96 LYS A CA 1
ATOM 785 C C . LYS A 1 96 ? -26.353 5.849 39.655 1.00 95.69 96 LYS A C 1
ATOM 787 O O . LYS A 1 96 ? -26.622 6.552 40.620 1.00 95.69 96 LYS A O 1
ATOM 792 N N . LYS A 1 97 ? -25.467 6.199 38.730 1.00 95.69 97 LYS A N 1
ATOM 793 C CA . LYS A 1 97 ? -24.790 7.487 38.608 1.00 95.69 97 LYS A CA 1
ATOM 794 C C . LYS A 1 97 ? -24.469 7.699 37.136 1.00 95.69 97 LYS A C 1
ATOM 796 O O . LYS A 1 97 ? -24.329 6.706 36.424 1.00 95.69 97 LYS A O 1
ATOM 801 N N . ASN A 1 98 ? -24.284 8.948 36.729 1.00 93.69 98 ASN A N 1
ATOM 802 C CA . ASN A 1 98 ? -23.764 9.260 35.405 1.00 93.69 98 ASN A CA 1
ATOM 803 C C . ASN A 1 98 ? -22.340 8.684 35.270 1.00 93.69 98 ASN A C 1
ATOM 805 O O . ASN A 1 98 ? -21.441 9.029 36.046 1.00 93.69 98 ASN A O 1
ATOM 809 N N . ILE A 1 99 ? -22.165 7.746 34.341 1.00 91.38 99 ILE A N 1
ATOM 810 C CA . ILE A 1 99 ? -20.887 7.110 33.996 1.00 91.38 99 ILE A CA 1
ATOM 811 C C . ILE A 1 99 ? -20.307 7.648 32.682 1.00 91.38 99 ILE A C 1
ATOM 813 O O . ILE A 1 99 ? -19.184 7.294 32.317 1.00 91.38 99 ILE A O 1
ATOM 817 N N . GLY A 1 100 ? -21.043 8.523 32.003 1.00 88.69 100 GLY A N 1
ATOM 818 C CA . GLY A 1 100 ? -20.660 9.181 30.773 1.00 88.69 100 GLY A CA 1
ATOM 819 C C . GLY A 1 100 ? -20.990 8.358 29.531 1.00 88.69 100 GLY A C 1
ATOM 820 O O . GLY A 1 100 ? -20.991 7.123 29.530 1.00 88.69 100 GLY A O 1
ATOM 821 N N . HIS A 1 101 ? -21.171 9.076 28.422 1.00 85.50 101 HIS A N 1
ATOM 822 C CA . HIS A 1 101 ? -21.569 8.536 27.121 1.00 85.50 101 HIS A CA 1
ATOM 823 C C . HIS A 1 101 ? -20.721 7.339 26.644 1.00 85.50 101 HIS A C 1
ATOM 825 O O . HIS A 1 101 ? -21.268 6.370 26.128 1.00 85.50 101 HIS A O 1
ATOM 831 N N . VAL A 1 102 ? -19.397 7.342 26.844 1.00 87.06 102 VAL A N 1
ATOM 832 C CA . VAL A 1 102 ? -18.531 6.230 26.393 1.00 87.06 102 VAL A CA 1
ATOM 833 C C . VAL A 1 102 ? -18.782 4.949 27.179 1.00 87.06 102 VAL A C 1
ATOM 835 O O . VAL A 1 102 ? -18.913 3.879 26.582 1.00 87.06 102 VAL A O 1
ATOM 838 N N . ALA A 1 103 ? -18.847 5.042 28.509 1.00 89.56 103 ALA A N 1
ATOM 839 C CA . ALA A 1 103 ? -19.035 3.879 29.368 1.00 89.56 103 ALA A CA 1
ATOM 840 C C . ALA A 1 103 ? -20.459 3.327 29.234 1.00 89.56 103 ALA A C 1
ATOM 842 O O . ALA A 1 103 ? -20.624 2.115 29.075 1.00 89.56 103 ALA A O 1
ATOM 843 N N . ASN A 1 104 ? -21.458 4.216 29.199 1.00 91.44 104 ASN A N 1
ATOM 844 C CA . ASN A 1 104 ? -22.846 3.861 28.909 1.00 91.44 104 ASN A CA 1
ATOM 845 C C . ASN A 1 104 ? -22.963 3.208 27.520 1.00 91.44 104 ASN A C 1
ATOM 847 O O . ASN A 1 104 ? -23.536 2.130 27.356 1.00 91.44 104 ASN A O 1
ATOM 851 N N . GLY A 1 105 ? -22.296 3.799 26.525 1.00 89.25 105 GLY A N 1
ATOM 852 C CA . GLY A 1 105 ? -22.274 3.301 25.160 1.00 89.25 105 GLY A CA 1
ATOM 853 C C . GLY A 1 105 ? -21.669 1.906 25.037 1.00 89.25 105 GLY A C 1
ATOM 854 O O . GLY A 1 105 ? -22.231 1.022 24.384 1.00 89.25 105 GLY A O 1
ATOM 855 N N . LYS A 1 106 ? -20.522 1.675 25.687 1.00 90.38 106 LYS A N 1
ATOM 856 C CA . LYS A 1 106 ? -19.897 0.351 25.764 1.00 90.38 106 LYS A CA 1
ATOM 857 C C . LYS A 1 106 ? -20.834 -0.657 26.430 1.00 90.38 106 LYS A C 1
ATOM 859 O O . LYS A 1 106 ? -21.033 -1.736 25.876 1.00 90.38 106 LYS A O 1
ATOM 864 N N . PHE A 1 107 ? -21.416 -0.297 27.573 1.00 93.38 107 PHE A N 1
ATOM 865 C CA . PHE A 1 107 ? -22.336 -1.162 28.299 1.00 93.38 107 PHE A CA 1
ATOM 866 C C . PHE A 1 107 ? -23.510 -1.597 27.412 1.00 93.38 107 PHE A C 1
ATOM 868 O O . PHE A 1 107 ? -23.745 -2.796 27.280 1.00 93.38 107 PHE A O 1
ATOM 875 N N . GLY A 1 108 ? -24.184 -0.662 26.734 1.00 93.88 108 GLY A N 1
ATOM 876 C CA . GLY A 1 108 ? -25.312 -0.980 25.854 1.00 93.88 108 GLY A CA 1
ATOM 877 C C . GLY A 1 108 ? -24.944 -1.911 24.697 1.00 93.88 108 GLY A C 1
ATOM 878 O O . GLY A 1 108 ? -25.662 -2.872 24.418 1.00 93.88 108 GLY A O 1
ATOM 879 N N . LYS A 1 109 ? -23.780 -1.700 24.071 1.00 93.69 109 LYS A N 1
ATOM 880 C CA . LYS A 1 109 ? -23.267 -2.584 23.007 1.00 93.69 109 LYS A CA 1
ATOM 881 C C . LYS A 1 109 ? -22.969 -3.999 23.505 1.00 93.69 109 LYS A C 1
ATOM 883 O O . LYS A 1 109 ? -23.262 -4.965 22.799 1.00 93.69 109 LYS A O 1
ATOM 888 N N . ASP A 1 110 ? -22.440 -4.142 24.720 1.00 94.06 110 ASP A N 1
ATOM 889 C CA . ASP A 1 110 ? -22.180 -5.454 25.326 1.00 94.06 110 ASP A CA 1
ATOM 890 C C . ASP A 1 110 ? -23.488 -6.230 25.589 1.00 94.06 110 ASP A C 1
ATOM 892 O O . ASP A 1 110 ? -23.491 -7.462 25.568 1.00 94.06 110 ASP A O 1
ATOM 896 N N . GLN A 1 111 ? -24.618 -5.532 25.765 1.00 96.88 111 GLN A N 1
ATOM 897 C CA . GLN A 1 111 ? -25.927 -6.157 25.978 1.00 96.88 111 GLN A CA 1
ATOM 898 C C . GLN A 1 111 ? -26.576 -6.720 24.707 1.00 96.88 111 GLN A C 1
ATOM 900 O O . GLN A 1 111 ? -27.525 -7.500 24.839 1.00 96.88 111 GLN A O 1
ATOM 905 N N . ALA A 1 112 ? -26.107 -6.354 23.509 1.00 97.00 112 ALA A N 1
ATOM 906 C CA . ALA A 1 112 ? -26.694 -6.789 22.240 1.00 97.00 112 ALA A CA 1
ATOM 907 C C . ALA A 1 112 ? -26.643 -8.318 22.071 1.00 97.00 112 ALA A C 1
ATOM 909 O O . ALA A 1 112 ? -25.610 -8.955 22.283 1.00 97.00 112 ALA A O 1
ATOM 910 N N . ARG A 1 113 ? -27.762 -8.931 21.685 1.00 97.38 113 ARG A N 1
ATOM 911 C CA . ARG A 1 113 ? -27.891 -10.376 21.432 1.00 97.38 113 ARG A CA 1
ATOM 912 C C . ARG A 1 113 ? -28.206 -10.687 19.973 1.00 97.38 113 ARG A C 1
ATOM 914 O O . ARG A 1 113 ? -28.186 -11.856 19.606 1.00 97.38 113 ARG A O 1
ATOM 921 N N . GLY A 1 114 ? -28.543 -9.697 19.157 1.00 97.38 114 GLY A N 1
ATOM 922 C CA . GLY A 1 114 ? -28.743 -9.845 17.723 1.00 97.38 114 GLY A CA 1
ATOM 923 C C . GLY A 1 114 ? -27.445 -10.185 16.996 1.00 97.38 114 GLY A C 1
ATOM 924 O O . GLY A 1 114 ? -26.352 -9.858 17.461 1.00 97.38 114 GLY A O 1
ATOM 925 N N . ASP A 1 115 ? -27.575 -10.820 15.835 1.00 97.44 115 ASP A N 1
ATOM 926 C CA . ASP A 1 115 ? -26.453 -11.081 14.925 1.00 97.44 115 ASP A CA 1
ATOM 927 C C . ASP A 1 115 ? -25.927 -9.770 14.317 1.00 97.44 115 ASP A C 1
ATOM 929 O O . ASP A 1 115 ? -24.756 -9.658 13.950 1.00 97.44 115 ASP A O 1
ATOM 933 N N . TRP A 1 116 ? -26.799 -8.761 14.270 1.00 98.38 116 TRP A N 1
ATOM 934 C CA . TRP A 1 116 ? -26.514 -7.409 13.819 1.00 98.38 116 TRP A CA 1
ATOM 935 C C . TRP A 1 116 ? -26.929 -6.387 14.869 1.00 98.38 116 TRP A C 1
ATOM 937 O O . TRP A 1 116 ? -27.801 -6.642 15.701 1.00 98.38 116 TRP A O 1
ATOM 947 N N . VAL A 1 117 ? -26.327 -5.206 14.799 1.00 98.19 117 VAL A N 1
ATOM 948 C CA . VAL A 1 117 ? -26.536 -4.127 15.758 1.00 98.19 117 VAL A CA 1
ATOM 949 C C . VAL A 1 117 ? -26.512 -2.765 15.078 1.00 98.19 117 VAL A C 1
ATOM 951 O O . VAL A 1 117 ? -25.675 -2.501 14.215 1.00 98.19 117 VAL A O 1
ATOM 954 N N . SER A 1 118 ? -27.433 -1.895 15.481 1.00 97.69 118 SER A N 1
ATOM 955 C CA . SER A 1 118 ? -27.487 -0.487 15.086 1.00 97.69 118 SER A CA 1
ATOM 956 C C . SER A 1 118 ? -27.605 0.381 16.333 1.00 97.69 118 SER A C 1
ATOM 958 O O . SER A 1 118 ? -28.236 -0.017 17.310 1.00 97.69 118 SER A O 1
ATOM 960 N N . ILE A 1 119 ? -26.990 1.560 16.305 1.00 95.75 119 ILE A N 1
ATOM 961 C CA . ILE A 1 119 ? -26.879 2.448 17.468 1.00 95.75 119 ILE A CA 1
ATOM 962 C C . ILE A 1 119 ? -27.488 3.808 17.131 1.00 95.75 119 ILE A C 1
ATOM 964 O O . ILE A 1 119 ? -27.309 4.301 16.011 1.00 95.75 119 ILE A O 1
ATOM 968 N N . ILE A 1 120 ? -28.194 4.397 18.092 1.00 95.62 120 ILE A N 1
ATOM 969 C CA . ILE A 1 120 ? -28.831 5.709 17.978 1.00 95.62 120 ILE A CA 1
ATOM 970 C C . ILE A 1 120 ? -28.775 6.457 19.314 1.00 95.62 120 ILE A C 1
ATOM 972 O O . ILE A 1 120 ? -28.871 5.845 20.381 1.00 95.62 120 ILE A O 1
ATOM 976 N N . ASP A 1 121 ? -28.609 7.771 19.240 1.00 93.50 121 ASP A N 1
ATOM 977 C CA . ASP A 1 121 ? -28.732 8.666 20.387 1.00 93.50 121 ASP A CA 1
ATOM 978 C C . ASP A 1 121 ? -30.211 9.042 20.594 1.00 93.50 121 ASP A C 1
ATOM 980 O O . ASP A 1 121 ? -30.988 9.105 19.641 1.00 93.50 121 ASP A O 1
ATOM 984 N N . GLY A 1 122 ? -30.634 9.232 21.846 1.00 93.88 122 GLY A N 1
ATOM 985 C CA . GLY A 1 122 ? -32.047 9.437 22.197 1.00 93.88 122 GLY A CA 1
ATOM 986 C C . GLY A 1 122 ? -32.684 10.733 21.673 1.00 93.88 122 GLY A C 1
ATOM 987 O O . GLY A 1 122 ? -33.884 10.926 21.847 1.00 93.88 122 GLY A O 1
ATOM 988 N N . ASP A 1 123 ? -31.908 11.618 21.054 1.00 94.81 123 ASP A N 1
ATOM 989 C CA . ASP A 1 123 ? -32.330 12.868 20.414 1.00 94.81 123 ASP A CA 1
ATOM 990 C C . ASP A 1 123 ? -32.512 12.772 18.886 1.00 94.81 123 ASP A C 1
ATOM 992 O O . ASP A 1 123 ? -33.129 13.660 18.282 1.00 94.81 123 ASP A O 1
ATOM 996 N N . ASP A 1 124 ? -32.054 11.677 18.276 1.00 96.19 124 ASP A N 1
ATOM 997 C CA . ASP A 1 124 ? -32.161 11.382 16.846 1.00 96.19 124 ASP A CA 1
ATOM 998 C C . ASP A 1 124 ? -33.335 10.436 16.535 1.00 96.19 124 ASP A C 1
ATOM 1000 O O . ASP A 1 124 ? -33.831 9.711 17.400 1.00 96.19 124 ASP A O 1
ATOM 1004 N N . TYR A 1 125 ? -33.757 10.375 15.267 1.00 97.94 125 TYR A N 1
ATOM 1005 C CA . TYR A 1 125 ? -34.783 9.429 14.804 1.00 97.94 125 TYR A CA 1
ATOM 1006 C C . TYR A 1 125 ? -34.476 8.865 13.410 1.00 97.94 125 TYR A C 1
ATOM 1008 O O . TYR A 1 125 ? -33.632 9.374 12.666 1.00 97.94 125 TYR A O 1
ATOM 1016 N N . TRP A 1 126 ? -35.139 7.767 13.041 1.00 98.38 126 TRP A N 1
ATOM 1017 C CA . TRP A 1 126 ? -34.906 7.070 11.771 1.00 98.38 126 TRP A CA 1
ATOM 1018 C C . TRP A 1 126 ? -36.108 7.100 10.831 1.00 98.38 126 TRP A C 1
ATOM 1020 O O . TRP A 1 126 ? -37.262 7.172 11.244 1.00 98.38 126 TRP A O 1
ATOM 1030 N N . HIS A 1 127 ? -35.827 6.961 9.536 1.00 98.38 127 HIS A N 1
ATOM 1031 C CA . HIS A 1 127 ? -36.850 6.645 8.545 1.00 98.38 127 HIS A CA 1
ATOM 1032 C C . HIS A 1 127 ? -37.447 5.248 8.822 1.00 98.38 127 HIS A C 1
ATOM 1034 O O . HIS A 1 127 ? -36.674 4.340 9.146 1.00 98.38 127 HIS A O 1
ATOM 1040 N N . PRO A 1 128 ? -38.757 5.000 8.605 1.00 98.50 128 PRO A N 1
ATOM 1041 C CA . PRO A 1 128 ? -39.392 3.694 8.860 1.00 98.50 128 PRO A CA 1
ATOM 1042 C C . PRO A 1 128 ? -38.771 2.491 8.128 1.00 98.50 128 PRO A C 1
ATOM 1044 O O . PRO A 1 128 ? -39.000 1.343 8.493 1.00 98.50 128 PRO A O 1
ATOM 1047 N N . GLN A 1 129 ? -37.993 2.726 7.072 1.00 98.38 129 GLN A N 1
ATOM 1048 C CA . GLN A 1 129 ? -37.337 1.678 6.272 1.00 98.38 129 GLN A CA 1
ATOM 1049 C C . GLN A 1 129 ? -35.820 1.598 6.470 1.00 98.38 129 GLN A C 1
ATOM 1051 O O . GLN A 1 129 ? -35.136 0.900 5.727 1.00 98.38 129 GLN A O 1
ATOM 1056 N N . LYS A 1 130 ? -35.267 2.298 7.465 1.00 98.38 130 LYS A N 1
ATOM 1057 C CA . LYS A 1 130 ? -33.818 2.362 7.689 1.00 98.38 130 LYS A CA 1
ATOM 1058 C C . LYS A 1 130 ? -33.197 0.972 7.826 1.00 98.38 130 LYS A C 1
ATOM 1060 O O . LYS A 1 130 ? -32.233 0.665 7.123 1.00 98.38 130 LYS A O 1
ATOM 1065 N N . LEU A 1 131 ? -33.740 0.133 8.713 1.00 98.44 131 LEU A N 1
ATOM 1066 C CA . LEU A 1 131 ? -33.207 -1.216 8.938 1.00 98.44 131 LEU A CA 1
ATOM 1067 C C . LEU A 1 131 ? -33.375 -2.115 7.707 1.00 98.44 131 LEU A C 1
ATOM 1069 O O . LEU A 1 131 ? -32.467 -2.881 7.389 1.00 98.44 131 LEU A O 1
ATOM 1073 N N . GLU A 1 132 ? -34.503 -1.995 7.003 1.00 98.12 132 GLU A N 1
ATOM 1074 C CA . GLU A 1 132 ? -34.784 -2.741 5.773 1.00 98.12 132 GLU A CA 1
ATOM 1075 C C . GLU A 1 132 ? -33.754 -2.417 4.684 1.00 98.12 132 GLU A C 1
ATOM 1077 O O . GLU A 1 132 ? -33.075 -3.317 4.191 1.00 98.12 132 GLU A O 1
ATOM 1082 N N . TRP A 1 133 ? -33.549 -1.133 4.379 1.00 98.44 133 TRP A N 1
ATOM 1083 C CA . TRP A 1 133 ? -32.623 -0.698 3.332 1.00 98.44 133 TRP A CA 1
ATOM 1084 C C . TRP A 1 133 ? -31.173 -1.087 3.614 1.00 98.44 133 TRP A C 1
ATOM 1086 O O . TRP A 1 133 ? -30.456 -1.533 2.714 1.00 98.44 133 TRP A O 1
ATOM 1096 N N . GLU A 1 134 ? -30.708 -0.941 4.853 1.00 98.44 134 GLU A N 1
ATOM 1097 C CA . GLU A 1 134 ? -29.339 -1.324 5.206 1.00 98.44 134 GLU A CA 1
ATOM 1098 C C . GLU A 1 134 ? -29.147 -2.840 5.184 1.00 98.44 134 GLU A C 1
ATOM 1100 O O . GLU A 1 134 ? -28.119 -3.324 4.703 1.00 98.44 134 GLU A O 1
ATOM 1105 N N . TRP A 1 135 ? -30.152 -3.603 5.620 1.00 97.75 135 TRP A N 1
ATOM 1106 C CA . TRP A 1 135 ? -30.126 -5.057 5.531 1.00 97.75 135 TRP A CA 1
ATOM 1107 C C . TRP A 1 135 ? -30.113 -5.554 4.083 1.00 97.75 135 TRP A C 1
ATOM 1109 O O . TRP A 1 135 ? -29.313 -6.425 3.731 1.00 97.75 135 TRP A O 1
ATOM 1119 N N . GLU A 1 136 ? -30.950 -4.986 3.216 1.00 96.94 136 GLU A N 1
ATOM 1120 C CA . GLU A 1 136 ? -30.941 -5.286 1.782 1.00 96.94 136 GLU A CA 1
ATOM 1121 C C . GLU A 1 136 ? -29.585 -4.965 1.149 1.00 96.94 136 GLU A C 1
ATOM 1123 O O . GLU A 1 136 ? -29.047 -5.762 0.375 1.00 96.94 136 GLU A O 1
ATOM 1128 N N . THR A 1 137 ? -28.984 -3.838 1.535 1.00 97.44 137 THR A N 1
ATOM 1129 C CA . THR A 1 137 ? -27.655 -3.435 1.062 1.00 97.44 137 THR A CA 1
ATOM 1130 C C . THR A 1 137 ? -26.589 -4.462 1.462 1.00 97.44 137 THR A C 1
ATOM 1132 O O . THR A 1 137 ? -25.774 -4.850 0.621 1.00 97.44 137 THR A O 1
ATOM 1135 N N . LEU A 1 138 ? -26.612 -4.970 2.700 1.00 97.12 138 LEU A N 1
ATOM 1136 C CA . LEU A 1 138 ? -25.707 -6.036 3.158 1.00 97.12 138 LEU A CA 1
ATOM 1137 C C . LEU A 1 138 ? -25.940 -7.353 2.417 1.00 97.12 138 LEU A C 1
ATOM 1139 O O . LEU A 1 138 ? -24.986 -7.987 1.965 1.00 97.12 138 LEU A O 1
ATOM 1143 N N . ARG A 1 139 ? -27.204 -7.755 2.238 1.00 95.56 139 ARG A N 1
ATOM 1144 C CA . ARG A 1 139 ? -27.560 -8.979 1.502 1.00 95.56 139 ARG A CA 1
ATOM 1145 C C . ARG A 1 139 ? -27.052 -8.963 0.064 1.00 95.56 139 ARG A C 1
ATOM 1147 O O . ARG A 1 139 ? -26.635 -10.004 -0.443 1.00 95.56 139 ARG A O 1
ATOM 1154 N N . ASN A 1 140 ? -27.070 -7.796 -0.572 1.00 95.62 140 ASN A N 1
ATOM 1155 C CA . ASN A 1 140 ? -26.590 -7.613 -1.939 1.00 95.62 140 ASN A CA 1
ATOM 1156 C C . ASN A 1 140 ? -25.057 -7.531 -2.042 1.00 95.62 140 ASN A C 1
ATOM 1158 O O . ASN A 1 140 ? -24.520 -7.607 -3.145 1.00 95.62 140 ASN A O 1
ATOM 1162 N N . ASN A 1 141 ? -24.341 -7.424 -0.917 1.00 94.94 141 ASN A N 1
ATOM 1163 C CA . ASN A 1 141 ? -22.885 -7.296 -0.866 1.00 94.94 141 ASN A CA 1
ATOM 1164 C C . ASN A 1 141 ? -22.265 -8.341 0.083 1.00 94.94 141 ASN A C 1
ATOM 1166 O O . ASN A 1 141 ? -21.770 -7.993 1.161 1.00 94.94 141 ASN A O 1
ATOM 1170 N N . PRO A 1 142 ? -22.262 -9.634 -0.302 1.00 86.25 142 PRO A N 1
ATOM 1171 C CA . PRO A 1 142 ? -21.741 -10.707 0.539 1.00 86.25 142 PRO A CA 1
ATOM 1172 C C . PRO A 1 142 ? -20.246 -10.498 0.820 1.00 86.25 142 PRO A C 1
ATOM 1174 O O . PRO A 1 142 ? -19.410 -10.581 -0.078 1.00 86.25 142 PRO A O 1
ATOM 1177 N N . GLY A 1 143 ? -19.920 -10.213 2.081 1.00 90.38 143 GLY A N 1
ATOM 1178 C CA . GLY A 1 143 ? -18.570 -9.876 2.546 1.00 90.38 143 GLY A CA 1
ATOM 1179 C C . GLY A 1 143 ? -18.509 -8.546 3.296 1.00 90.38 143 GLY A C 1
ATOM 1180 O O . GLY A 1 143 ? -17.628 -8.375 4.135 1.00 90.38 143 GLY A O 1
ATOM 1181 N N . ALA A 1 144 ? -19.463 -7.642 3.055 1.00 96.00 144 ALA A N 1
ATOM 1182 C CA . ALA A 1 144 ? -19.615 -6.433 3.852 1.00 96.00 144 ALA A CA 1
ATOM 1183 C C . ALA A 1 144 ? -20.145 -6.770 5.251 1.00 96.00 144 ALA A C 1
ATOM 1185 O O . ALA A 1 144 ? -21.041 -7.603 5.403 1.00 96.00 144 ALA A O 1
ATOM 1186 N N . LYS A 1 145 ? -19.585 -6.111 6.270 1.00 97.44 145 LYS A N 1
ATOM 1187 C CA . LYS A 1 145 ? -19.998 -6.267 7.679 1.00 97.44 145 LYS A CA 1
ATOM 1188 C C . LYS A 1 145 ? -20.603 -5.000 8.270 1.00 97.44 145 LYS A C 1
ATOM 1190 O O . LYS A 1 145 ? -21.007 -4.997 9.429 1.00 97.44 145 LYS A O 1
ATOM 1195 N N . VAL A 1 146 ? -20.654 -3.931 7.479 1.00 98.31 146 VAL A N 1
ATOM 1196 C CA . VAL A 1 146 ? -21.190 -2.632 7.874 1.00 98.31 146 VAL A CA 1
ATOM 1197 C C . VAL A 1 146 ? -21.988 -2.058 6.713 1.00 98.31 146 VAL A C 1
ATOM 1199 O O . VAL A 1 146 ? -21.473 -1.993 5.597 1.00 98.31 146 VAL A O 1
ATOM 1202 N N . ALA A 1 147 ? -23.211 -1.614 6.979 1.00 98.50 147 ALA A N 1
ATOM 1203 C CA . ALA A 1 147 ? -24.000 -0.800 6.069 1.00 98.50 147 ALA A CA 1
ATOM 1204 C C . ALA A 1 147 ? -24.353 0.534 6.711 1.00 98.50 147 ALA A C 1
ATOM 1206 O O . ALA A 1 147 ? -24.576 0.619 7.917 1.00 98.50 147 ALA A O 1
ATOM 1207 N N . TYR A 1 148 ? -24.402 1.576 5.895 1.00 98.25 148 TYR A N 1
ATOM 1208 C CA . TYR A 1 148 ? -24.796 2.901 6.335 1.00 98.25 148 TYR A CA 1
ATOM 1209 C C . TYR A 1 148 ? -25.657 3.595 5.288 1.00 98.25 148 TYR A C 1
ATOM 1211 O O . TYR A 1 148 ? -25.617 3.276 4.097 1.00 98.25 148 TYR A O 1
ATOM 1219 N N . SER A 1 149 ? -26.404 4.586 5.753 1.00 97.62 149 SER A N 1
ATOM 1220 C CA . SER A 1 149 ? -27.314 5.390 4.946 1.00 97.62 149 SER A CA 1
ATOM 1221 C C . SER A 1 149 ? -26.940 6.868 4.989 1.00 97.62 149 SER A C 1
ATOM 1223 O O . SER A 1 149 ? -26.034 7.284 5.715 1.00 97.62 149 SER A O 1
ATOM 1225 N N . ASN A 1 150 ? -27.608 7.673 4.168 1.00 97.12 150 ASN A N 1
ATOM 1226 C CA . ASN A 1 150 ? -27.469 9.118 4.225 1.00 97.12 150 ASN A CA 1
ATOM 1227 C C . ASN A 1 150 ? -28.143 9.671 5.484 1.00 97.12 150 ASN A C 1
ATOM 1229 O O . ASN A 1 150 ? -29.053 9.059 6.055 1.00 97.12 150 ASN A O 1
ATOM 1233 N N . VAL A 1 151 ? -27.701 10.862 5.871 1.00 96.31 151 VAL A N 1
ATOM 1234 C CA . VAL A 1 151 ? -28.171 11.569 7.058 1.00 96.31 151 VAL A CA 1
ATOM 1235 C C . VAL A 1 151 ? -28.824 12.873 6.635 1.00 96.31 151 VAL A C 1
ATOM 1237 O O . VAL A 1 151 ? -28.224 13.663 5.908 1.00 96.31 151 VAL A O 1
ATOM 1240 N N . SER A 1 152 ? -30.013 13.123 7.154 1.00 96.81 152 SER A N 1
ATOM 1241 C CA . SER A 1 152 ? -30.689 14.412 7.125 1.00 96.81 152 SER A CA 1
ATOM 1242 C C . SER A 1 152 ? -30.432 15.133 8.446 1.00 96.81 152 SER A C 1
ATOM 1244 O O . SER A 1 152 ? -30.667 14.576 9.508 1.00 96.81 152 SER A O 1
ATOM 1246 N N . ILE A 1 153 ? -29.915 16.354 8.393 1.00 95.44 153 ILE A N 1
ATOM 1247 C CA . ILE A 1 153 ? -29.731 17.230 9.552 1.00 95.44 153 ILE A CA 1
ATOM 1248 C C . ILE A 1 153 ? -31.022 18.025 9.730 1.00 95.44 153 ILE A C 1
ATOM 1250 O O . ILE A 1 153 ? -31.455 18.709 8.797 1.00 95.44 153 ILE A O 1
ATOM 1254 N N . VAL A 1 154 ? -31.621 17.934 10.911 1.00 96.56 154 VAL A N 1
ATOM 1255 C CA . VAL A 1 154 ? -32.857 18.626 11.284 1.00 96.56 154 VAL A CA 1
ATOM 1256 C C . VAL A 1 154 ? -32.626 19.534 12.486 1.00 96.56 154 VAL A C 1
ATOM 1258 O O . VAL A 1 154 ? -31.734 19.288 13.296 1.00 96.56 154 VAL A O 1
ATOM 1261 N N . ASP A 1 155 ? -33.429 20.584 12.612 1.00 94.81 155 ASP A N 1
ATOM 1262 C CA . ASP A 1 155 ? -33.394 21.453 13.790 1.00 94.81 155 ASP A CA 1
ATOM 1263 C C . ASP A 1 155 ? -34.097 20.818 15.008 1.00 94.81 155 ASP A C 1
ATOM 1265 O O . ASP A 1 155 ? -34.609 19.694 14.964 1.00 94.81 155 ASP A O 1
ATOM 1269 N N . LYS A 1 156 ? -34.165 21.564 16.116 1.00 92.88 156 LYS A N 1
ATOM 1270 C CA . LYS A 1 156 ? -34.846 21.165 17.362 1.00 92.88 156 LYS A CA 1
ATOM 1271 C C . LYS A 1 156 ? -36.339 20.819 17.215 1.00 92.88 156 LYS A C 1
ATOM 1273 O O . LYS A 1 156 ? -36.890 20.238 18.144 1.00 92.88 156 LYS A O 1
ATOM 1278 N N . ASP A 1 157 ? -36.985 21.207 16.115 1.00 92.69 157 ASP A N 1
ATOM 1279 C CA . ASP A 1 157 ? -38.412 20.987 15.851 1.00 92.69 157 ASP A CA 1
ATOM 1280 C C . ASP A 1 157 ? -38.628 19.958 14.719 1.00 92.69 157 ASP A C 1
ATOM 1282 O O . ASP A 1 157 ? -39.758 19.669 14.342 1.00 92.69 157 ASP A O 1
ATOM 1286 N N . GLY A 1 158 ? -37.548 19.370 14.186 1.00 92.25 158 GLY A N 1
ATOM 1287 C CA . GLY A 1 158 ? -37.594 18.322 13.161 1.00 92.25 158 GLY A CA 1
ATOM 1288 C C . GLY A 1 158 ? -37.611 18.852 11.730 1.00 92.25 158 GLY A C 1
ATOM 1289 O O . GLY A 1 158 ? -37.730 18.066 10.789 1.00 92.25 158 GLY A O 1
ATOM 1290 N N . LYS A 1 159 ? -37.448 20.162 11.527 1.00 95.06 159 LYS A N 1
ATOM 1291 C CA . LYS A 1 159 ? -37.406 20.746 10.187 1.00 95.06 159 LYS A CA 1
ATOM 1292 C C . LYS A 1 159 ? -36.066 20.440 9.523 1.00 95.06 159 LYS A C 1
ATOM 1294 O O . LYS A 1 159 ? -35.007 20.713 10.086 1.00 95.06 159 LYS A O 1
ATOM 1299 N N . LEU A 1 160 ? -36.115 19.918 8.297 1.00 95.81 160 LEU A N 1
ATOM 1300 C CA . LEU A 1 160 ? -34.926 19.640 7.490 1.00 95.81 160 LEU A CA 1
ATOM 1301 C C . LEU A 1 160 ? -34.106 20.916 7.250 1.00 95.81 160 LEU A C 1
ATOM 1303 O O . LEU A 1 160 ? -34.609 21.892 6.692 1.00 95.81 160 LEU A O 1
ATOM 1307 N N . MET A 1 161 ? -32.830 20.872 7.628 1.00 95.44 161 MET A N 1
ATOM 1308 C CA . MET A 1 161 ? -31.857 21.944 7.417 1.00 95.44 161 MET A CA 1
ATOM 1309 C C . MET A 1 161 ? -30.907 21.624 6.260 1.00 95.44 161 MET A C 1
ATOM 1311 O O . MET A 1 161 ? -30.709 22.436 5.359 1.00 95.44 161 MET A O 1
ATOM 1315 N N . GLU A 1 162 ? -30.302 20.435 6.276 1.00 93.88 162 GLU A N 1
ATOM 1316 C CA . GLU A 1 162 ? -29.313 20.012 5.281 1.00 93.88 162 GLU A CA 1
ATOM 1317 C C . GLU A 1 162 ? -29.318 18.484 5.143 1.00 93.88 162 GLU A C 1
ATOM 1319 O O . GLU A 1 162 ? -29.678 17.777 6.075 1.00 93.88 162 GLU A O 1
ATOM 1324 N N . LYS A 1 163 ? -28.857 17.949 4.009 1.00 93.31 163 LYS A N 1
ATOM 1325 C CA . LYS A 1 163 ? -28.459 16.540 3.892 1.00 93.31 163 LYS A CA 1
ATOM 1326 C C . LYS A 1 163 ? -26.937 16.401 3.941 1.00 93.31 163 LYS A C 1
ATOM 1328 O O . LYS A 1 163 ? -26.208 17.238 3.400 1.00 93.31 163 LYS A O 1
ATOM 1333 N N . TRP A 1 164 ? -26.455 15.330 4.564 1.00 93.38 164 TRP A N 1
ATOM 1334 C CA . TRP A 1 164 ? -25.033 15.012 4.691 1.00 93.38 164 TRP A CA 1
ATOM 1335 C C . TRP A 1 164 ? -24.381 14.799 3.323 1.00 93.38 164 TRP A C 1
ATOM 1337 O O . TRP A 1 164 ? -23.413 15.492 2.992 1.00 93.38 164 TRP A O 1
ATOM 1347 N N . HIS A 1 165 ? -24.965 13.923 2.502 1.00 92.81 165 HIS A N 1
ATOM 1348 C CA . HIS A 1 165 ? -24.762 13.874 1.055 1.00 92.81 165 HIS A CA 1
ATOM 1349 C C . HIS A 1 165 ? -25.895 14.618 0.344 1.00 92.81 165 HIS A C 1
ATOM 1351 O O . HIS A 1 165 ? -27.066 14.436 0.674 1.00 92.81 165 HIS A O 1
ATOM 1357 N N . LYS A 1 166 ? -25.534 15.479 -0.613 1.00 89.38 166 LYS A N 1
ATOM 1358 C CA . LYS A 1 166 ? -26.470 16.298 -1.391 1.00 89.38 166 LYS A CA 1
ATOM 1359 C C . LYS A 1 166 ? -26.629 15.727 -2.792 1.00 89.38 166 LYS A C 1
ATOM 1361 O O . LYS A 1 166 ? -25.642 15.299 -3.395 1.00 89.38 166 LYS A O 1
ATOM 1366 N N . ASP A 1 167 ? -27.837 15.828 -3.331 1.00 81.62 167 ASP A N 1
ATOM 1367 C CA . ASP A 1 167 ? -28.137 15.424 -4.702 1.00 81.62 167 ASP A CA 1
ATOM 1368 C C . ASP A 1 167 ? -27.200 16.117 -5.710 1.00 81.62 167 ASP A C 1
ATOM 1370 O O . ASP A 1 167 ? -26.781 17.265 -5.530 1.00 81.62 167 ASP A O 1
ATOM 1374 N N . GLY A 1 168 ? -26.804 15.385 -6.753 1.00 80.19 168 GLY A N 1
ATOM 1375 C CA . GLY A 1 168 ? -25.863 15.868 -7.772 1.00 80.19 168 GLY A CA 1
ATOM 1376 C C . GLY A 1 168 ? -24.389 15.916 -7.339 1.00 80.19 168 GLY A C 1
ATOM 1377 O O . GLY A 1 168 ? -23.529 16.274 -8.145 1.00 80.19 168 GLY A O 1
ATOM 1378 N N . ARG A 1 169 ? -24.052 15.539 -6.097 1.00 84.81 169 ARG A N 1
ATOM 1379 C CA . ARG A 1 169 ? -22.661 15.313 -5.665 1.00 84.81 169 ARG A CA 1
ATOM 1380 C C . ARG A 1 169 ? -22.263 13.848 -5.848 1.00 84.81 169 ARG A C 1
ATOM 1382 O O . ARG A 1 169 ? -23.132 12.976 -5.794 1.00 84.81 169 ARG A O 1
ATOM 1389 N N . PRO A 1 170 ? -20.959 13.545 -6.000 1.00 85.81 170 PRO A N 1
ATOM 1390 C CA . PRO A 1 170 ? -20.502 12.163 -6.036 1.00 85.81 170 PRO A CA 1
ATOM 1391 C C . PRO A 1 170 ? -20.991 11.381 -4.813 1.00 85.81 170 PRO A C 1
ATOM 1393 O O . PRO A 1 170 ? -20.990 11.915 -3.702 1.00 85.81 170 PRO A O 1
ATOM 1396 N N . SER A 1 171 ? -21.428 10.141 -5.037 1.00 88.88 171 SER A N 1
ATOM 1397 C CA . SER A 1 171 ? -21.933 9.269 -3.973 1.00 88.88 171 SER A CA 1
ATOM 1398 C C . SER A 1 171 ? -20.889 9.100 -2.864 1.00 88.88 171 SER A C 1
ATOM 1400 O O . SER A 1 171 ? -19.699 8.973 -3.179 1.00 88.88 171 SER A O 1
ATOM 1402 N N . PRO A 1 172 ? -21.312 9.023 -1.588 1.00 92.62 172 PRO A N 1
ATOM 1403 C CA . PRO A 1 172 ? -20.476 8.520 -0.511 1.00 92.62 172 PRO A CA 1
ATOM 1404 C C . PRO A 1 172 ? -19.816 7.185 -0.897 1.00 92.62 172 PRO A C 1
ATOM 1406 O O . PRO A 1 172 ? -20.426 6.378 -1.614 1.00 92.62 172 PRO A O 1
ATOM 1409 N N . PRO A 1 173 ? -18.570 6.951 -0.457 1.00 92.25 173 PRO A N 1
ATOM 1410 C CA . PRO A 1 173 ? -17.796 5.781 -0.848 1.00 92.25 173 PRO A CA 1
ATOM 1411 C C . PRO A 1 173 ? -18.371 4.475 -0.282 1.00 92.25 173 PRO A C 1
ATOM 1413 O O . PRO A 1 173 ? -18.873 4.422 0.837 1.00 92.25 173 PRO A O 1
ATOM 1416 N N . SER A 1 174 ? -18.258 3.392 -1.046 1.00 94.75 174 SER A N 1
ATOM 1417 C CA . SER A 1 174 ? -18.719 2.047 -0.682 1.00 94.75 174 SER A CA 1
ATOM 1418 C C . SER A 1 174 ? -17.643 1.023 -1.057 1.00 94.75 174 SER A C 1
ATOM 1420 O O . SER A 1 174 ? -16.952 1.198 -2.061 1.00 94.75 174 SER A O 1
ATOM 1422 N N . GLY A 1 175 ? -17.494 -0.042 -0.272 1.00 95.50 175 GLY A N 1
ATOM 1423 C CA . GLY A 1 175 ? -16.431 -1.039 -0.396 1.00 95.50 175 GLY A CA 1
ATOM 1424 C C . GLY A 1 175 ? -15.284 -0.787 0.583 1.00 95.50 175 GLY A C 1
ATOM 1425 O O . GLY A 1 175 ? -15.502 -0.723 1.793 1.00 95.50 175 GLY A O 1
ATOM 1426 N N . ASP A 1 176 ? -14.060 -0.679 0.065 1.00 93.69 176 ASP A N 1
ATOM 1427 C CA . ASP A 1 176 ? -12.883 -0.322 0.862 1.00 93.69 176 ASP A CA 1
ATOM 1428 C C . ASP A 1 176 ? -12.866 1.192 1.107 1.00 93.69 176 ASP A C 1
ATOM 1430 O O . ASP A 1 176 ? -12.571 1.993 0.217 1.00 93.69 176 ASP A O 1
ATOM 1434 N N . VAL A 1 177 ? -13.247 1.578 2.324 1.00 95.88 177 VAL A N 1
ATOM 1435 C CA . VAL A 1 177 ? -13.367 2.980 2.744 1.00 95.88 177 VAL A CA 1
ATOM 1436 C C . VAL A 1 177 ? -12.409 3.329 3.878 1.00 95.88 177 VAL A C 1
ATOM 1438 O O . VAL A 1 177 ? -12.571 4.380 4.501 1.00 95.88 177 VAL A O 1
ATOM 1441 N N . PHE A 1 178 ? -11.417 2.480 4.170 1.00 96.38 178 PHE A N 1
ATOM 1442 C CA . PHE A 1 178 ? -10.513 2.676 5.306 1.00 96.38 178 PHE A CA 1
ATOM 1443 C C . PHE A 1 178 ? -9.792 4.025 5.244 1.00 96.38 178 PHE A C 1
ATOM 1445 O O . PHE A 1 178 ? -9.864 4.805 6.191 1.00 96.38 178 PHE A O 1
ATOM 1452 N N . VAL A 1 179 ? -9.177 4.349 4.102 1.00 93.88 179 VAL A N 1
ATOM 1453 C CA . VAL A 1 179 ? -8.431 5.606 3.908 1.00 93.88 179 VAL A CA 1
ATOM 1454 C C . VAL A 1 179 ? -9.337 6.823 4.115 1.00 93.88 179 VAL A C 1
ATOM 1456 O O . VAL A 1 179 ? -8.993 7.737 4.863 1.00 93.88 179 VAL A O 1
ATOM 1459 N N . ALA A 1 180 ? -10.529 6.817 3.510 1.00 94.44 180 ALA A N 1
ATOM 1460 C CA . ALA A 1 180 ? -11.506 7.894 3.666 1.00 94.44 180 ALA A CA 1
ATOM 1461 C C . ALA A 1 180 ? -12.014 8.005 5.113 1.00 94.44 180 ALA A C 1
ATOM 1463 O O . ALA A 1 180 ? -12.257 9.108 5.606 1.00 94.44 180 ALA A O 1
ATOM 1464 N N . THR A 1 181 ? -12.141 6.873 5.809 1.00 96.25 181 THR A N 1
ATOM 1465 C CA . THR A 1 181 ? -12.590 6.804 7.204 1.00 96.25 181 THR A CA 1
ATOM 1466 C C . THR A 1 181 ? -11.532 7.346 8.149 1.00 96.25 181 THR A C 1
ATOM 1468 O O . THR A 1 181 ? -11.830 8.196 8.992 1.00 96.25 181 THR A O 1
ATOM 1471 N N . PHE A 1 182 ? -10.281 6.923 7.973 1.00 95.88 182 PHE A N 1
ATOM 1472 C CA . PHE A 1 182 ? -9.177 7.382 8.797 1.00 95.88 182 PHE A CA 1
ATOM 1473 C C . PHE A 1 182 ? -8.879 8.861 8.540 1.00 95.88 182 PHE A C 1
ATOM 1475 O O . PHE A 1 182 ? -8.753 9.622 9.484 1.00 95.88 182 PHE A O 1
ATOM 1482 N N . ALA A 1 183 ? -8.915 9.340 7.298 1.00 93.38 183 ALA A N 1
ATOM 1483 C CA . ALA A 1 183 ? -8.754 10.769 7.014 1.00 93.38 183 ALA A CA 1
ATOM 1484 C C . ALA A 1 183 ? -9.993 11.630 7.370 1.00 93.38 183 ALA A C 1
ATOM 1486 O O . ALA A 1 183 ? -9.931 12.859 7.304 1.00 93.38 183 ALA A O 1
ATOM 1487 N N . LYS A 1 184 ? -11.139 11.019 7.716 1.00 93.31 184 LYS A N 1
ATOM 1488 C CA . LYS A 1 184 ? -12.465 11.672 7.817 1.00 93.31 184 LYS A CA 1
ATOM 1489 C C . LYS A 1 184 ? -12.876 12.414 6.535 1.00 93.31 184 LYS A C 1
ATOM 1491 O O . LYS A 1 184 ? -13.542 13.446 6.604 1.00 93.31 184 LYS A O 1
ATOM 1496 N N . ARG A 1 185 ? -12.477 11.912 5.363 1.00 90.50 185 ARG A N 1
ATOM 1497 C CA . ARG A 1 185 ? -12.641 12.548 4.041 1.00 90.50 185 ARG A CA 1
ATOM 1498 C C . ARG A 1 185 ? -13.583 11.765 3.126 1.00 90.50 185 ARG A C 1
ATOM 1500 O O . ARG A 1 185 ? -13.196 11.324 2.050 1.00 90.50 185 ARG A O 1
ATOM 1507 N N . PHE A 1 186 ? -14.845 11.635 3.532 1.00 90.38 186 PHE A N 1
ATOM 1508 C CA . PHE A 1 186 ? -15.891 11.073 2.661 1.00 90.38 186 PHE A CA 1
ATOM 1509 C C . PHE A 1 186 ? -16.319 12.045 1.550 1.00 90.38 186 PHE A C 1
ATOM 1511 O O . PHE A 1 186 ? -16.798 11.608 0.508 1.00 90.38 186 PHE A O 1
ATOM 1518 N N . PHE A 1 187 ? -16.100 13.351 1.744 1.00 87.19 187 PHE A N 1
ATOM 1519 C CA . PHE A 1 187 ? -16.383 14.388 0.753 1.00 87.19 187 PHE A CA 1
ATOM 1520 C C . PHE A 1 187 ? -15.187 15.323 0.564 1.00 87.19 187 PHE A C 1
ATOM 1522 O O . PHE A 1 187 ? -14.437 15.615 1.501 1.00 87.19 187 PHE A O 1
ATOM 1529 N N . GLU A 1 188 ? -15.030 15.850 -0.650 1.00 77.12 188 GLU A N 1
ATOM 1530 C CA . GLU A 1 188 ? -14.034 16.885 -0.927 1.00 77.12 188 GLU A CA 1
ATOM 1531 C C . GLU A 1 188 ? -14.367 18.161 -0.130 1.00 77.12 188 GLU A C 1
ATOM 1533 O O . GLU A 1 188 ? -15.516 18.596 -0.069 1.00 77.12 188 GLU A O 1
ATOM 1538 N N . GLY A 1 189 ? -13.367 18.751 0.531 1.00 75.44 189 GLY A N 1
ATOM 1539 C CA . GLY A 1 189 ? -13.524 20.009 1.273 1.00 75.44 189 GLY A CA 1
ATOM 1540 C C . GLY A 1 189 ? -14.246 19.921 2.627 1.00 75.44 189 GLY A C 1
ATOM 1541 O O . GLY A 1 189 ? -14.105 20.845 3.421 1.00 75.44 189 GLY A O 1
ATOM 1542 N N . ARG A 1 190 ? -14.930 18.814 2.958 1.00 79.94 190 ARG A N 1
ATOM 1543 C CA . ARG A 1 190 ? -15.657 18.634 4.234 1.00 79.94 190 ARG A CA 1
ATOM 1544 C C . ARG A 1 190 ? -15.143 17.414 4.999 1.00 79.94 190 ARG A C 1
ATOM 1546 O O . ARG A 1 190 ? -15.035 16.332 4.430 1.00 79.94 190 ARG A O 1
ATOM 1553 N N . ARG A 1 191 ? -14.864 17.569 6.301 1.00 85.62 191 ARG A N 1
ATOM 1554 C CA . ARG A 1 191 ? -14.543 16.438 7.187 1.00 85.62 191 ARG A CA 1
ATOM 1555 C C . ARG A 1 191 ? -15.809 15.876 7.806 1.00 85.62 191 ARG A C 1
ATOM 1557 O O . ARG A 1 191 ? -16.442 16.544 8.618 1.00 85.62 191 ARG A O 1
ATOM 1564 N N . SER A 1 192 ? -16.190 14.667 7.420 1.00 88.06 192 SER A N 1
ATOM 1565 C CA . SER A 1 192 ? -17.374 14.013 7.965 1.00 88.06 192 SER A CA 1
ATOM 1566 C C . SER A 1 192 ? -17.362 12.514 7.684 1.00 88.06 192 SER A C 1
ATOM 1568 O O . SER A 1 192 ? -16.689 12.062 6.758 1.00 88.06 192 SER A O 1
ATOM 1570 N N . LEU A 1 193 ? -18.102 11.764 8.495 1.00 92.69 193 LEU A N 1
ATOM 1571 C CA . LEU A 1 193 ? -18.296 10.321 8.386 1.00 92.69 193 LEU A CA 1
ATOM 1572 C C . LEU A 1 193 ? -19.790 10.014 8.470 1.00 92.69 193 LEU A C 1
ATOM 1574 O O . LEU A 1 193 ? -20.559 10.815 9.003 1.00 92.69 193 LEU A O 1
ATOM 1578 N N . PHE A 1 194 ? -20.172 8.843 7.966 1.00 93.31 194 PHE A N 1
ATOM 1579 C CA . PHE A 1 194 ? -21.515 8.294 8.140 1.00 93.31 194 PHE A CA 1
ATOM 1580 C C . PHE A 1 194 ? -21.842 8.078 9.621 1.00 93.31 194 PHE A C 1
ATOM 1582 O O . PHE A 1 194 ? -20.950 8.172 10.460 1.00 93.31 194 PHE A O 1
ATOM 1589 N N . ARG A 1 195 ? -23.096 7.782 9.967 1.00 92.69 195 ARG A N 1
ATOM 1590 C CA . ARG A 1 195 ? -23.556 7.556 11.352 1.00 92.69 195 ARG A CA 1
ATOM 1591 C C . ARG A 1 195 ? -24.753 6.609 11.386 1.00 92.69 195 ARG A C 1
ATOM 1593 O O . ARG A 1 195 ? -25.333 6.327 10.342 1.00 92.69 195 ARG A O 1
ATOM 1600 N N . SER A 1 196 ? -25.053 6.098 12.581 1.00 92.88 196 SER A N 1
ATOM 1601 C CA . SER A 1 196 ? -26.100 5.100 12.844 1.00 92.88 196 SER A CA 1
ATOM 1602 C C . SER A 1 196 ? -26.044 3.887 11.911 1.00 92.88 196 SER A C 1
ATOM 1604 O O . SER A 1 196 ? -27.068 3.391 11.452 1.00 92.88 196 SER A O 1
ATOM 1606 N N . GLN A 1 197 ? -24.836 3.407 11.622 1.00 96.94 197 GLN A N 1
ATOM 1607 C CA . GLN A 1 197 ? -24.598 2.247 10.768 1.00 96.94 197 GLN A CA 1
ATOM 1608 C C . GLN A 1 197 ? -25.143 0.940 11.370 1.00 96.94 197 GLN A C 1
ATOM 1610 O O . GLN A 1 197 ? -25.063 0.726 12.582 1.00 96.94 197 GLN A O 1
ATOM 1615 N N . LEU A 1 198 ? -25.623 0.040 10.512 1.00 98.44 198 LEU A N 1
ATOM 1616 C CA . LEU A 1 198 ? -25.885 -1.360 10.841 1.00 98.44 198 LEU A CA 1
ATOM 1617 C C . LEU A 1 198 ? -24.590 -2.167 10.713 1.00 98.44 198 LEU A C 1
ATOM 1619 O O . LEU A 1 198 ? -23.928 -2.137 9.675 1.00 98.44 198 LEU A O 1
ATOM 1623 N N . MET A 1 199 ? -24.219 -2.890 11.764 1.00 97.81 199 MET A N 1
ATOM 1624 C CA . MET A 1 199 ? -22.952 -3.623 11.860 1.00 97.81 199 MET A CA 1
ATOM 1625 C C . MET A 1 199 ? -23.194 -5.069 12.277 1.00 97.81 199 MET A C 1
ATOM 1627 O O . MET A 1 199 ? -24.120 -5.346 13.036 1.00 97.81 199 MET A O 1
ATOM 1631 N N . GLU A 1 200 ? -22.353 -5.996 11.827 1.00 97.88 200 GLU A N 1
ATOM 1632 C CA . GLU A 1 200 ? -22.360 -7.361 12.359 1.00 97.88 200 GLU A CA 1
ATOM 1633 C C . GLU A 1 200 ? -21.859 -7.338 13.808 1.00 97.88 200 GLU A C 1
ATOM 1635 O O . GLU A 1 200 ? -20.761 -6.850 14.085 1.00 97.88 200 GLU A O 1
ATOM 1640 N N . THR A 1 201 ? -22.640 -7.887 14.738 1.00 97.19 201 THR A N 1
ATOM 1641 C CA . THR A 1 201 ? -22.352 -7.823 16.179 1.00 97.19 201 THR A CA 1
ATOM 1642 C C . THR A 1 201 ? -21.007 -8.458 16.523 1.00 97.19 201 THR A C 1
ATOM 1644 O O . THR A 1 201 ? -20.277 -7.938 17.366 1.00 97.19 201 THR A O 1
ATOM 1647 N N . GLN A 1 202 ? -20.646 -9.563 15.864 1.00 95.62 202 GLN A N 1
ATOM 1648 C CA . GLN A 1 202 ? -19.359 -10.218 16.087 1.00 95.62 202 GLN A CA 1
ATOM 1649 C C . GLN A 1 202 ? -18.190 -9.351 15.601 1.00 95.62 202 GLN A C 1
ATOM 1651 O O . GLN A 1 202 ? -17.286 -9.084 16.387 1.00 95.62 202 GLN A O 1
ATOM 1656 N N . ALA A 1 203 ? -18.239 -8.849 14.362 1.00 95.56 203 ALA A N 1
ATOM 1657 C CA . ALA A 1 203 ? -17.218 -7.946 13.827 1.00 95.56 203 ALA A CA 1
ATOM 1658 C C . ALA A 1 203 ? -17.046 -6.702 14.710 1.00 95.56 203 ALA A C 1
ATOM 1660 O O . ALA A 1 203 ? -15.928 -6.268 14.978 1.00 95.56 203 ALA A O 1
ATOM 1661 N N . MET A 1 204 ? -18.165 -6.165 15.206 1.00 95.00 204 MET A N 1
ATOM 1662 C CA . MET A 1 204 ? -18.204 -5.056 16.151 1.00 95.00 204 MET A CA 1
ATOM 1663 C C . MET A 1 204 ? -17.415 -5.385 17.437 1.00 95.00 204 MET A C 1
ATOM 1665 O O . MET A 1 204 ? -16.612 -4.575 17.895 1.00 95.00 204 MET A O 1
ATOM 1669 N N . ARG A 1 205 ? -17.627 -6.573 18.017 1.00 93.38 205 ARG A N 1
ATOM 1670 C CA . ARG A 1 205 ? -16.965 -7.015 19.258 1.00 93.38 205 ARG A CA 1
ATOM 1671 C C . ARG A 1 205 ? -15.486 -7.322 19.066 1.00 93.38 205 ARG A C 1
ATOM 1673 O O . ARG A 1 205 ? -14.693 -6.993 19.940 1.00 93.38 205 ARG A O 1
ATOM 1680 N N . GLU A 1 206 ? -15.126 -7.930 17.939 1.00 91.44 206 GLU A N 1
ATOM 1681 C CA . GLU A 1 206 ? -13.742 -8.283 17.599 1.00 91.44 206 GLU A CA 1
ATOM 1682 C C . GLU A 1 206 ? -12.823 -7.061 17.549 1.00 91.44 206 GLU A C 1
ATOM 1684 O O . GLU A 1 206 ? -11.665 -7.145 17.951 1.00 91.44 206 GLU A O 1
ATOM 1689 N N . VAL A 1 207 ? -13.331 -5.919 17.076 1.00 89.25 207 VAL A N 1
ATOM 1690 C CA . VAL A 1 207 ? -12.544 -4.680 17.009 1.00 89.25 207 VAL A CA 1
ATOM 1691 C C . VAL A 1 207 ? -12.519 -3.884 18.317 1.00 89.25 207 VAL A C 1
ATOM 1693 O O . VAL A 1 207 ? -11.639 -3.045 18.499 1.00 89.25 207 VAL A O 1
ATOM 1696 N N . GLY A 1 208 ? -13.460 -4.142 19.229 1.00 84.69 208 GLY A N 1
ATOM 1697 C CA . GLY A 1 208 ? -13.593 -3.426 20.498 1.00 84.69 208 GLY A CA 1
ATOM 1698 C C . GLY A 1 208 ? -14.146 -1.996 20.374 1.00 84.69 208 GLY A C 1
ATOM 1699 O O . GLY A 1 208 ? -14.491 -1.521 19.292 1.00 84.69 208 GLY A O 1
ATOM 1700 N N . TYR A 1 209 ? -14.259 -1.293 21.512 1.00 75.38 209 TYR A N 1
ATOM 1701 C CA . TYR A 1 209 ? -14.860 0.049 21.586 1.00 75.38 209 TYR A CA 1
ATOM 1702 C C . TYR A 1 209 ? -14.089 0.999 22.489 1.00 75.38 209 TYR A C 1
ATOM 1704 O O . TYR A 1 209 ? -14.376 1.081 23.685 1.00 75.38 209 TYR A O 1
ATOM 1712 N N . GLY A 1 210 ? -13.192 1.778 21.891 1.00 65.31 210 GLY A N 1
ATOM 1713 C CA . GLY A 1 210 ? -12.443 2.800 22.609 1.00 65.31 210 GLY A CA 1
ATOM 1714 C C . GLY A 1 210 ? -11.467 2.232 23.640 1.00 65.31 210 GLY A C 1
ATOM 1715 O O . GLY A 1 210 ? -11.572 1.094 24.092 1.00 65.31 210 GLY A O 1
ATOM 1716 N N . ASP A 1 211 ? -10.512 3.075 24.012 1.00 68.94 211 ASP A N 1
ATOM 1717 C CA . ASP A 1 211 ? -9.599 2.845 25.129 1.00 68.94 211 ASP A CA 1
ATOM 1718 C C . ASP A 1 211 ? -9.900 3.883 26.216 1.00 68.94 211 ASP A C 1
ATOM 1720 O O . ASP A 1 211 ? -10.640 4.839 25.970 1.00 68.94 211 ASP A O 1
ATOM 1724 N N . ARG A 1 212 ? -9.301 3.739 27.408 1.00 64.19 212 ARG A N 1
ATOM 1725 C CA . ARG A 1 212 ? -9.496 4.686 28.526 1.00 64.19 212 ARG A CA 1
ATOM 1726 C C . ARG A 1 212 ? -9.229 6.152 28.151 1.00 64.19 212 ARG A C 1
ATOM 1728 O O . ARG A 1 212 ? -9.792 7.028 28.790 1.00 64.19 212 ARG A O 1
ATOM 1735 N N . ASP A 1 213 ? -8.418 6.399 27.124 1.00 74.06 213 ASP A N 1
ATOM 1736 C CA . ASP A 1 213 ? -8.016 7.742 26.689 1.00 74.06 213 ASP A CA 1
ATOM 1737 C C . ASP A 1 213 ? -8.862 8.303 25.519 1.00 74.06 213 ASP A C 1
ATOM 1739 O O . ASP A 1 213 ? -8.595 9.400 25.014 1.00 74.06 213 ASP A O 1
ATOM 1743 N N . ILE A 1 214 ? -9.889 7.574 25.051 1.00 83.44 214 ILE A N 1
ATOM 1744 C CA . ILE A 1 214 ? -10.750 7.974 23.924 1.00 83.44 214 ILE A CA 1
ATOM 1745 C C . ILE A 1 214 ? -12.161 8.326 24.427 1.00 83.44 214 ILE A C 1
ATOM 1747 O O . ILE A 1 214 ? -13.069 7.499 24.416 1.00 83.44 214 ILE A O 1
ATOM 1751 N N . ASP A 1 215 ? -12.351 9.596 24.798 1.00 80.06 215 ASP A N 1
ATOM 1752 C CA . ASP A 1 215 ? -13.619 10.087 25.371 1.00 80.06 215 ASP A CA 1
ATOM 1753 C C . ASP A 1 215 ? -14.683 10.505 24.331 1.00 80.06 215 ASP A C 1
ATOM 1755 O O . ASP A 1 215 ? -15.873 10.309 24.539 1.00 80.06 215 ASP A O 1
ATOM 1759 N N . ILE A 1 216 ? -14.295 11.147 23.223 1.00 84.44 216 ILE A N 1
ATOM 1760 C CA . ILE A 1 216 ? -15.258 11.775 22.289 1.00 84.44 216 ILE A CA 1
ATOM 1761 C C . ILE A 1 216 ? -15.325 10.996 20.981 1.00 84.44 216 ILE A C 1
ATOM 1763 O O . ILE A 1 216 ? -16.388 10.676 20.460 1.00 84.44 216 ILE A O 1
ATOM 1767 N N . HIS A 1 217 ? -14.158 10.666 20.441 1.00 89.56 217 HIS A N 1
ATOM 1768 C CA . HIS A 1 217 ? -14.015 10.085 19.114 1.00 89.56 217 HIS A CA 1
ATOM 1769 C C . HIS A 1 217 ? -14.112 8.550 19.099 1.00 89.56 217 HIS A C 1
ATOM 1771 O O . HIS A 1 217 ? -13.574 7.912 18.196 1.00 89.56 217 HIS A O 1
ATOM 1777 N N . VAL A 1 218 ? -14.808 7.946 20.068 1.00 90.19 218 VAL A N 1
ATOM 1778 C CA . VAL A 1 218 ? -14.959 6.481 20.170 1.00 90.19 218 VAL A CA 1
ATOM 1779 C C . VAL A 1 218 ? -15.628 5.874 18.933 1.00 90.19 218 VAL A C 1
ATOM 1781 O O . VAL A 1 218 ? -15.251 4.800 18.474 1.00 90.19 218 VAL A O 1
ATOM 1784 N N . ASP A 1 219 ? -16.586 6.589 18.346 1.00 90.44 219 ASP A N 1
ATOM 1785 C CA . ASP A 1 219 ? -17.253 6.176 17.113 1.00 90.44 219 ASP A CA 1
ATOM 1786 C C . ASP A 1 219 ? -16.310 6.242 15.893 1.00 90.44 219 ASP A C 1
ATOM 1788 O O . ASP A 1 219 ? -16.343 5.369 15.026 1.00 90.44 219 ASP A O 1
ATOM 1792 N N . TRP A 1 220 ? -15.397 7.218 15.855 1.00 94.06 220 TRP A N 1
ATOM 1793 C CA . TRP A 1 220 ? -14.379 7.298 14.805 1.00 94.06 220 TRP A CA 1
ATOM 1794 C C . TRP A 1 220 ? -13.367 6.148 14.911 1.00 94.06 220 TRP A C 1
ATOM 1796 O O . TRP A 1 220 ? -13.070 5.520 13.897 1.00 94.06 220 TRP A O 1
ATOM 1806 N N . ASP A 1 221 ? -12.908 5.824 16.125 1.00 94.56 221 ASP A N 1
ATOM 1807 C CA . ASP A 1 221 ? -12.035 4.671 16.401 1.00 94.56 221 ASP A CA 1
ATOM 1808 C C . ASP A 1 221 ? -12.659 3.350 15.928 1.00 94.56 221 ASP A C 1
ATOM 1810 O O . ASP A 1 221 ? -12.027 2.568 15.210 1.00 94.56 221 ASP A O 1
ATOM 1814 N N . LEU A 1 222 ? -13.936 3.139 16.265 1.00 94.00 222 LEU A N 1
ATOM 1815 C CA . LEU A 1 222 ? -14.702 1.969 15.839 1.00 94.00 222 LEU A CA 1
ATOM 1816 C C . LEU A 1 222 ? -14.768 1.871 14.307 1.00 94.00 222 LEU A C 1
ATOM 1818 O O . LEU A 1 222 ? -14.510 0.811 13.736 1.00 94.00 222 LEU A O 1
ATOM 1822 N N . LYS A 1 223 ? -15.078 2.979 13.625 1.00 96.50 223 LYS A N 1
ATOM 1823 C CA . LYS A 1 223 ? -15.189 3.015 12.159 1.00 96.50 223 LYS A CA 1
ATOM 1824 C C . LYS A 1 223 ? -13.860 2.745 11.467 1.00 96.50 223 LYS A C 1
ATOM 1826 O O . LYS A 1 223 ? -13.844 2.009 10.479 1.00 96.50 223 LYS A O 1
ATOM 1831 N N . ILE A 1 224 ? -12.753 3.292 11.975 1.00 96.31 224 ILE A N 1
ATOM 1832 C CA . ILE A 1 224 ? -11.409 3.005 11.451 1.00 96.31 224 ILE A CA 1
ATOM 1833 C C . ILE A 1 224 ? -11.145 1.499 11.522 1.00 96.31 224 ILE A C 1
ATOM 1835 O O . ILE A 1 224 ? -10.813 0.879 10.515 1.00 96.31 224 ILE A O 1
ATOM 1839 N N . ASN A 1 225 ? -11.365 0.894 12.687 1.00 95.00 225 ASN A N 1
ATOM 1840 C CA . ASN A 1 225 ? -11.055 -0.514 12.899 1.00 95.00 225 ASN A CA 1
ATOM 1841 C C . ASN A 1 225 ? -11.963 -1.478 12.127 1.00 95.00 225 ASN A C 1
ATOM 1843 O O . ASN A 1 225 ? -11.485 -2.523 11.676 1.00 95.00 225 ASN A O 1
ATOM 1847 N N . LEU A 1 226 ? -13.247 -1.143 11.960 1.00 95.94 226 LEU A N 1
ATOM 1848 C CA . LEU A 1 226 ? -14.165 -1.913 11.119 1.00 95.94 226 LEU A CA 1
ATOM 1849 C C . LEU A 1 226 ? -13.775 -1.808 9.644 1.00 95.94 226 LEU A C 1
ATOM 1851 O O . LEU A 1 226 ? -13.611 -2.833 8.988 1.00 95.94 226 LEU A O 1
ATOM 1855 N N . SER A 1 227 ? -13.575 -0.589 9.135 1.00 96.69 227 SER A N 1
ATOM 1856 C CA . SER A 1 227 ? -13.245 -0.366 7.719 1.00 96.69 227 SER A CA 1
ATOM 1857 C C . SER A 1 227 ? -11.863 -0.898 7.326 1.00 96.69 227 SER A C 1
ATOM 1859 O O . SER A 1 227 ? -11.675 -1.278 6.176 1.00 96.69 227 SER A O 1
ATOM 1861 N N . ALA A 1 228 ? -10.921 -1.010 8.270 1.00 93.38 228 ALA A N 1
ATOM 1862 C CA . ALA A 1 228 ? -9.621 -1.651 8.049 1.00 93.38 228 ALA A CA 1
ATOM 1863 C C . ALA A 1 228 ? -9.722 -3.163 7.764 1.00 93.38 228 ALA A C 1
ATOM 1865 O O . ALA A 1 228 ? -8.822 -3.751 7.161 1.00 93.38 228 ALA A O 1
ATOM 1866 N N . ARG A 1 229 ? -10.794 -3.811 8.241 1.00 94.06 229 ARG A N 1
ATOM 1867 C CA . ARG A 1 229 ? -10.968 -5.273 8.200 1.00 94.06 229 ARG A CA 1
ATOM 1868 C C . ARG A 1 229 ? -12.072 -5.711 7.245 1.00 94.06 229 ARG A C 1
ATOM 1870 O O . ARG A 1 229 ? -11.974 -6.784 6.654 1.00 94.06 229 ARG A O 1
ATOM 1877 N N . TYR A 1 230 ? -13.107 -4.892 7.091 1.00 95.88 230 TYR A N 1
ATOM 1878 C CA . TYR A 1 230 ? -14.344 -5.273 6.429 1.00 95.88 230 TYR A CA 1
ATOM 1879 C C . TYR A 1 230 ? -14.818 -4.196 5.444 1.00 95.88 230 TYR A C 1
ATOM 1881 O O . TYR A 1 230 ? -14.789 -3.009 5.776 1.00 95.88 230 TYR A O 1
ATOM 1889 N N . PRO A 1 231 ? -15.326 -4.588 4.257 1.00 95.81 231 PRO A N 1
ATOM 1890 C CA . PRO A 1 231 ? -16.019 -3.666 3.369 1.00 95.81 231 PRO A CA 1
ATOM 1891 C C . PRO A 1 231 ? -17.225 -3.012 4.054 1.00 95.81 231 PRO A C 1
ATOM 1893 O O . PRO A 1 231 ? -17.979 -3.669 4.783 1.00 95.81 231 PRO A O 1
ATOM 1896 N N . VAL A 1 232 ? -17.421 -1.729 3.762 1.00 98.00 232 VAL A N 1
ATOM 1897 C CA . VAL A 1 232 ? -18.522 -0.903 4.270 1.00 98.00 232 VAL A CA 1
ATOM 1898 C C . VAL A 1 232 ? -19.383 -0.467 3.095 1.00 98.00 232 VAL A C 1
ATOM 1900 O O . VAL A 1 232 ? -18.855 0.066 2.123 1.00 98.00 232 VAL A O 1
ATOM 1903 N N . VAL A 1 233 ? -20.695 -0.674 3.162 1.00 98.00 233 VAL A N 1
ATOM 1904 C CA . VAL A 1 233 ? -21.592 -0.431 2.024 1.00 98.00 233 VAL A CA 1
ATOM 1905 C C . VAL A 1 233 ? -22.600 0.680 2.282 1.00 98.00 233 VAL A C 1
ATOM 1907 O O . VAL A 1 233 ? -23.127 0.816 3.382 1.00 98.00 233 VAL A O 1
ATOM 1910 N N . TYR A 1 234 ? -22.856 1.483 1.253 1.00 97.81 234 TYR A N 1
ATOM 1911 C CA . TYR A 1 234 ? -23.772 2.620 1.312 1.00 97.81 234 TYR A CA 1
ATOM 1912 C C . TYR A 1 234 ? -25.129 2.275 0.689 1.00 97.81 234 TYR A C 1
ATOM 1914 O O . TYR A 1 234 ? -25.171 1.762 -0.429 1.00 97.81 234 TYR A O 1
ATOM 1922 N N . SER A 1 235 ? -26.228 2.581 1.383 1.00 96.56 235 SER A N 1
ATOM 1923 C CA . SER A 1 235 ? -27.591 2.270 0.921 1.00 96.56 235 SER A CA 1
ATOM 1924 C C . SER A 1 235 ? -28.124 3.230 -0.148 1.00 96.56 235 SER A C 1
ATOM 1926 O O . SER A 1 235 ? -29.057 2.886 -0.872 1.00 96.56 235 SER A O 1
ATOM 1928 N N . GLY A 1 236 ? -27.571 4.446 -0.251 1.00 94.38 236 GLY A N 1
ATOM 1929 C CA . GLY A 1 236 ? -28.101 5.479 -1.149 1.00 94.38 236 GLY A CA 1
ATOM 1930 C C . GLY A 1 236 ? -29.424 6.104 -0.696 1.00 94.38 236 GLY A C 1
ATOM 1931 O O . GLY A 1 236 ? -30.080 6.761 -1.501 1.00 94.38 236 GLY A O 1
ATOM 1932 N N . ARG A 1 237 ? -29.849 5.886 0.557 1.00 96.06 237 ARG A N 1
ATOM 1933 C CA . ARG A 1 237 ? -31.143 6.354 1.083 1.00 96.06 237 ARG A CA 1
ATOM 1934 C C . ARG A 1 237 ? -30.979 7.342 2.232 1.00 96.06 237 ARG A C 1
ATOM 1936 O O . ARG A 1 237 ? -30.078 7.183 3.049 1.00 96.06 237 ARG A O 1
ATOM 1943 N N . ASP A 1 238 ? -31.877 8.318 2.333 1.00 96.00 238 ASP A N 1
ATOM 1944 C CA . ASP A 1 238 ? -31.980 9.217 3.489 1.00 96.00 238 ASP A CA 1
ATOM 1945 C C . ASP A 1 238 ? -32.699 8.489 4.626 1.00 96.00 238 ASP A C 1
ATOM 1947 O O . ASP A 1 238 ? -33.924 8.401 4.629 1.00 96.00 238 ASP A O 1
ATOM 1951 N N . ALA A 1 239 ? -31.940 7.909 5.559 1.00 97.31 239 ALA A N 1
ATOM 1952 C CA . ALA A 1 239 ? -32.510 6.996 6.554 1.00 97.31 239 ALA A CA 1
ATOM 1953 C C . ALA A 1 239 ? -32.322 7.439 8.010 1.00 97.31 239 ALA A C 1
ATOM 1955 O O . ALA A 1 239 ? -32.997 6.917 8.895 1.00 97.31 239 ALA A O 1
ATOM 1956 N N . VAL A 1 240 ? -31.421 8.388 8.259 1.00 97.31 240 VAL A N 1
ATOM 1957 C CA . VAL A 1 240 ? -31.084 8.874 9.601 1.00 97.31 240 VAL A CA 1
ATOM 1958 C C . VAL A 1 240 ? -31.398 10.360 9.680 1.00 97.31 240 VAL A C 1
ATOM 1960 O O . VAL A 1 240 ? -30.960 11.113 8.811 1.00 97.31 240 VAL A O 1
ATOM 1963 N N . PHE A 1 241 ? -32.112 10.788 10.714 1.00 97.56 241 PHE A N 1
ATOM 1964 C CA . PHE A 1 241 ? -32.397 12.191 10.987 1.00 97.56 241 PHE A CA 1
ATOM 1965 C C . PHE A 1 241 ? -31.643 12.606 12.243 1.00 97.56 241 PHE A C 1
ATOM 1967 O O . PHE A 1 241 ? -31.998 12.215 13.351 1.00 97.56 241 PHE A O 1
ATOM 1974 N N . TYR A 1 242 ? -30.568 13.361 12.031 1.00 95.81 242 TYR A N 1
ATOM 1975 C CA . TYR A 1 242 ? -29.725 13.881 13.094 1.00 95.81 242 TYR A CA 1
ATOM 1976 C C . TYR A 1 242 ? -30.216 15.247 13.551 1.00 95.81 242 TYR A C 1
ATOM 1978 O O . TYR A 1 242 ? -30.327 16.160 12.723 1.00 95.81 242 TYR A O 1
ATOM 1986 N N . ARG A 1 243 ? -30.437 15.409 14.851 1.00 94.69 243 ARG A N 1
ATOM 1987 C CA . ARG A 1 243 ? -30.963 16.642 15.428 1.00 94.69 243 ARG A CA 1
ATOM 1988 C C . ARG A 1 243 ? -29.846 17.569 15.899 1.00 94.69 243 ARG A C 1
ATOM 1990 O O . ARG A 1 243 ? -29.061 17.233 16.777 1.00 94.69 243 ARG A O 1
ATOM 1997 N N . ASP A 1 244 ? -29.793 18.782 15.353 1.00 91.62 244 ASP A N 1
ATOM 1998 C CA . ASP A 1 244 ? -28.886 19.827 15.837 1.00 91.62 244 ASP A CA 1
ATOM 1999 C C . ASP A 1 244 ? -29.607 20.743 16.837 1.00 91.62 244 ASP A C 1
ATOM 2001 O O . ASP A 1 244 ? -30.530 21.486 16.485 1.00 91.62 244 ASP A O 1
ATOM 2005 N N . HIS A 1 245 ? -29.209 20.676 18.110 1.00 88.31 245 HIS A N 1
ATOM 2006 C CA . HIS A 1 245 ? -29.763 21.509 19.178 1.00 88.31 245 HIS A CA 1
ATOM 2007 C C . HIS A 1 245 ? -28.713 21.859 20.254 1.00 88.31 245 HIS A C 1
ATOM 2009 O O . HIS A 1 245 ? -27.751 21.115 20.443 1.00 88.31 245 HIS A O 1
ATOM 2015 N N . PRO A 1 246 ? -28.897 22.953 21.028 1.00 80.94 246 PRO A N 1
ATOM 2016 C CA . PRO A 1 246 ? -27.863 23.482 21.935 1.00 80.94 246 PRO A CA 1
ATOM 2017 C C . PRO A 1 246 ? -27.432 22.555 23.082 1.00 80.94 246 PRO A C 1
ATOM 2019 O O . PRO A 1 246 ? -26.354 22.725 23.645 1.00 80.94 246 PRO A O 1
ATOM 2022 N N . GLN A 1 247 ? -28.279 21.596 23.462 1.00 75.75 247 GLN A N 1
ATOM 2023 C CA . GLN A 1 247 ? -27.973 20.615 24.511 1.00 75.75 247 GLN A CA 1
ATOM 2024 C C . GLN A 1 247 ? -27.220 19.390 23.968 1.00 75.75 247 GLN A C 1
ATOM 2026 O O . GLN A 1 247 ? -26.769 18.569 24.761 1.00 75.75 247 GLN A O 1
ATOM 2031 N N . GLY A 1 248 ? -27.053 19.278 22.647 1.00 75.12 248 GLY A N 1
ATOM 2032 C CA . GLY A 1 248 ? -26.322 18.184 22.024 1.00 75.12 248 GLY A CA 1
ATOM 2033 C C . GLY A 1 248 ? -24.840 18.191 22.407 1.00 75.12 248 GLY A C 1
ATOM 2034 O O . GLY A 1 248 ? -24.214 19.243 22.581 1.00 75.12 248 GLY A O 1
ATOM 2035 N N . ILE A 1 249 ? -24.252 16.996 22.483 1.00 71.06 249 ILE A N 1
ATOM 2036 C CA . ILE A 1 249 ? -22.862 16.767 22.916 1.00 71.06 249 ILE A CA 1
ATOM 2037 C C . ILE A 1 249 ? -21.860 17.619 22.109 1.00 71.06 249 ILE A C 1
ATOM 2039 O O . ILE A 1 249 ? -20.870 18.120 22.651 1.00 71.06 249 ILE A O 1
ATOM 2043 N N . HIS A 1 250 ? -22.137 17.847 20.821 1.00 69.00 250 HIS A N 1
ATOM 2044 C CA . HIS A 1 250 ? -21.294 18.640 19.923 1.00 69.00 250 HIS A CA 1
ATOM 2045 C C . HIS A 1 250 ? -21.101 20.105 20.354 1.00 69.00 250 HIS A C 1
ATOM 2047 O O . HIS A 1 250 ? -20.049 20.673 20.059 1.00 69.00 250 HIS A O 1
ATOM 2053 N N . HIS A 1 251 ? -22.050 20.699 21.086 1.00 67.94 251 HIS A N 1
ATOM 2054 C CA . HIS A 1 251 ? -21.966 22.092 21.551 1.00 67.94 251 HIS A CA 1
ATOM 2055 C C . HIS A 1 251 ? -21.198 22.246 22.875 1.00 67.94 251 HIS A C 1
ATOM 2057 O O . HIS A 1 251 ? -20.817 23.356 23.243 1.00 67.94 251 HIS A O 1
ATOM 2063 N N . GLN A 1 252 ? -20.918 21.145 23.585 1.00 62.16 252 GLN A N 1
ATOM 2064 C CA . GLN A 1 252 ? -20.417 21.172 24.969 1.00 62.16 252 GLN A CA 1
ATOM 2065 C C . GLN A 1 252 ? -18.930 20.788 25.128 1.00 62.16 252 GLN A C 1
ATOM 2067 O O . GLN A 1 252 ? -18.372 20.909 26.218 1.00 62.16 252 GLN A O 1
ATOM 2072 N N . MET A 1 253 ? -18.250 20.322 24.072 1.00 62.97 253 MET A N 1
ATOM 2073 C CA . MET A 1 253 ? -17.023 19.512 24.216 1.00 62.97 253 MET A CA 1
ATOM 2074 C C . MET A 1 253 ? -15.689 20.133 23.745 1.00 62.97 253 MET A C 1
ATOM 2076 O O . MET A 1 253 ? -14.734 19.409 23.472 1.00 62.97 253 MET A O 1
ATOM 2080 N N . ASN A 1 254 ? -15.539 21.458 23.700 1.00 65.44 254 ASN A N 1
ATOM 2081 C CA . ASN A 1 254 ? -14.418 22.092 22.978 1.00 65.44 254 ASN A CA 1
ATOM 2082 C C . ASN A 1 254 ? -12.985 21.768 23.469 1.00 65.44 254 ASN A C 1
ATOM 2084 O O . ASN A 1 254 ? -12.072 21.671 22.648 1.00 65.44 254 ASN A O 1
ATOM 2088 N N . SER A 1 255 ? -12.743 21.560 24.769 1.00 66.81 255 SER A N 1
ATOM 2089 C CA . SER A 1 255 ? -11.367 21.424 25.295 1.00 66.81 255 SER A CA 1
ATOM 2090 C C . SER A 1 255 ? -10.755 20.022 25.152 1.00 66.81 255 SER A C 1
ATOM 2092 O O . SER A 1 255 ? -9.532 19.884 25.097 1.00 66.81 255 SER A O 1
ATOM 2094 N N . LYS A 1 256 ? -11.577 18.967 25.065 1.00 79.00 256 LYS A N 1
ATOM 2095 C CA . LYS A 1 256 ? -11.114 17.564 25.011 1.00 79.00 256 LYS A CA 1
ATOM 2096 C C . LYS A 1 256 ? -10.990 17.003 23.590 1.00 79.00 256 LYS A C 1
ATOM 2098 O O . LYS A 1 256 ? -10.389 15.941 23.409 1.00 79.00 256 LYS A O 1
ATOM 2103 N N . LEU A 1 257 ? -11.512 17.710 22.581 1.00 84.00 257 LEU A N 1
ATOM 2104 C CA . LEU A 1 257 ? -11.547 17.247 21.187 1.00 84.00 257 LEU A CA 1
ATOM 2105 C C . LEU A 1 257 ? -10.162 16.886 20.652 1.00 84.00 257 LEU A C 1
ATOM 2107 O O . LEU A 1 257 ? -9.991 15.801 20.098 1.00 84.00 257 LEU A O 1
ATOM 2111 N N . TYR A 1 258 ? -9.177 17.763 20.861 1.00 88.81 258 TYR A N 1
ATOM 2112 C CA . TYR A 1 258 ? -7.810 17.550 20.392 1.00 88.81 258 TYR A CA 1
ATOM 2113 C C . TYR A 1 258 ? -7.181 16.292 21.006 1.00 88.81 258 TYR A C 1
ATOM 2115 O O . TYR A 1 258 ? -6.697 15.428 20.278 1.00 88.81 258 TYR A O 1
ATOM 2123 N N . LYS A 1 259 ? -7.246 16.141 22.339 1.00 88.81 259 LYS A N 1
ATOM 2124 C CA . LYS A 1 259 ? -6.673 14.982 23.050 1.00 88.81 259 LYS A CA 1
ATOM 2125 C C . LYS A 1 259 ? -7.324 13.667 22.622 1.00 88.81 259 LYS A C 1
ATOM 2127 O O . LYS A 1 259 ? -6.624 12.688 22.369 1.00 88.81 259 LYS A O 1
ATOM 2132 N N . SER A 1 260 ? -8.652 13.654 22.496 1.00 89.19 26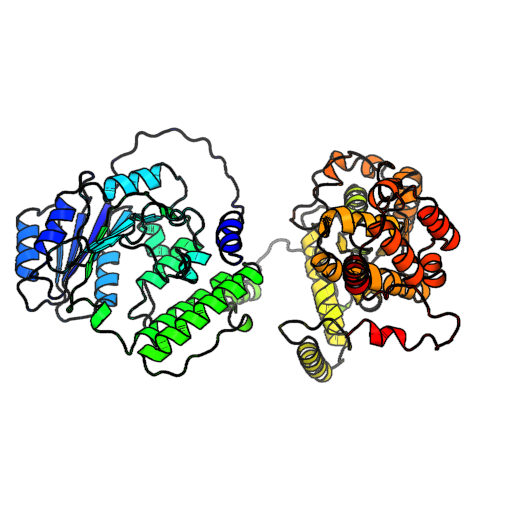0 SER A N 1
ATOM 2133 C CA . SER A 1 260 ? -9.380 12.464 22.057 1.00 89.19 260 SER A CA 1
ATOM 2134 C C . SER A 1 260 ? -9.041 12.101 20.605 1.00 89.19 260 SER A C 1
ATOM 2136 O O . SER A 1 260 ? -8.767 10.938 20.327 1.00 89.19 260 SER A O 1
ATOM 2138 N N . ALA A 1 261 ? -8.987 13.078 19.691 1.00 91.56 261 ALA A N 1
ATOM 2139 C CA . ALA A 1 261 ? -8.609 12.835 18.298 1.00 91.56 261 ALA A CA 1
ATOM 2140 C C . ALA A 1 261 ? -7.169 12.320 18.173 1.00 91.56 261 ALA A C 1
ATOM 2142 O O . ALA A 1 261 ? -6.928 11.341 17.471 1.00 91.56 261 ALA A O 1
ATOM 2143 N N . LEU A 1 262 ? -6.223 12.931 18.893 1.00 91.56 262 LEU A N 1
ATOM 2144 C CA . LEU A 1 262 ? -4.828 12.495 18.914 1.00 91.56 262 LEU A CA 1
ATOM 2145 C C . LEU A 1 262 ? -4.687 11.050 19.411 1.00 91.56 262 LEU A C 1
ATOM 2147 O O . LEU A 1 262 ? -3.891 10.298 18.855 1.00 91.56 262 LEU A O 1
ATOM 2151 N N . SER A 1 263 ? -5.466 10.654 20.421 1.00 91.25 263 SER A N 1
ATOM 2152 C CA . SER A 1 263 ? -5.452 9.287 20.960 1.00 91.25 263 SER A CA 1
ATOM 2153 C C . SER A 1 263 ? -5.956 8.271 19.933 1.00 91.25 263 SER A C 1
ATOM 2155 O O . SER A 1 263 ? -5.296 7.257 19.712 1.00 91.25 263 SER A O 1
ATOM 2157 N N . VAL A 1 264 ? -7.051 8.581 19.224 1.00 93.06 264 VAL A N 1
ATOM 2158 C CA . VAL A 1 264 ? -7.544 7.753 18.106 1.00 93.06 264 VAL A CA 1
ATOM 2159 C C . VAL A 1 264 ? -6.499 7.639 17.000 1.00 93.06 264 VAL A C 1
ATOM 2161 O O . VAL A 1 264 ? -6.255 6.544 16.499 1.00 93.06 264 VAL A O 1
ATOM 2164 N N . ILE A 1 265 ? -5.855 8.749 16.632 1.00 93.81 265 ILE A N 1
ATOM 2165 C CA . ILE A 1 265 ? -4.829 8.749 15.588 1.00 93.81 265 ILE A CA 1
ATOM 2166 C C . ILE A 1 265 ? -3.654 7.865 16.001 1.00 93.81 265 ILE A C 1
ATOM 2168 O O . ILE A 1 265 ? -3.363 6.888 15.317 1.00 93.81 265 ILE A O 1
ATOM 2172 N N . LYS A 1 266 ? -3.027 8.145 17.148 1.00 90.31 266 LYS A N 1
ATOM 2173 C CA . LYS A 1 266 ? -1.866 7.387 17.637 1.00 90.31 266 LYS A CA 1
ATOM 2174 C C . LYS A 1 266 ? -2.156 5.896 17.788 1.00 90.31 266 LYS A C 1
ATOM 2176 O O . LYS A 1 266 ? -1.297 5.081 17.468 1.00 90.31 266 LYS A O 1
ATOM 2181 N N . LYS A 1 267 ? -3.360 5.536 18.244 1.00 89.25 267 LYS A N 1
ATOM 2182 C CA . LYS A 1 267 ? -3.795 4.138 18.344 1.00 89.25 267 LYS A CA 1
ATOM 2183 C C . LYS A 1 267 ? -3.778 3.443 16.984 1.00 89.25 267 LYS A C 1
ATOM 2185 O O . LYS A 1 267 ? -3.303 2.317 16.887 1.00 89.25 267 LYS A O 1
ATOM 2190 N N . ASN A 1 268 ? -4.262 4.112 15.942 1.00 92.00 268 ASN A N 1
ATOM 2191 C CA . ASN A 1 268 ? -4.561 3.483 14.658 1.00 92.00 268 ASN A CA 1
ATOM 2192 C C . ASN A 1 268 ? -3.522 3.736 13.552 1.00 92.00 268 ASN A C 1
ATOM 2194 O O . ASN A 1 268 ? -3.646 3.140 12.487 1.00 92.00 268 ASN A O 1
ATOM 2198 N N . LEU A 1 269 ? -2.490 4.563 13.775 1.00 90.31 269 LEU A N 1
ATOM 2199 C CA . LEU A 1 269 ? -1.457 4.859 12.765 1.00 90.31 269 LEU A CA 1
ATOM 2200 C C . LEU A 1 269 ? -0.798 3.598 12.190 1.00 90.31 269 LEU A C 1
ATOM 2202 O O . LEU A 1 269 ? -0.561 3.536 10.988 1.00 90.31 269 LEU A O 1
ATOM 2206 N N . HIS A 1 270 ? -0.582 2.569 13.013 1.00 85.69 270 HIS A N 1
ATOM 2207 C CA . HIS A 1 270 ? -0.004 1.292 12.584 1.00 85.69 270 HIS A CA 1
ATOM 2208 C C . HIS A 1 270 ? -0.812 0.588 11.475 1.00 85.69 270 HIS A C 1
ATOM 2210 O O . HIS A 1 270 ? -0.245 -0.179 10.705 1.00 85.69 270 HIS A O 1
ATOM 2216 N N . LEU A 1 271 ? -2.115 0.868 11.346 1.00 87.25 271 LEU A N 1
ATOM 2217 C CA . LEU A 1 271 ? -2.961 0.304 10.288 1.00 87.25 271 LEU A CA 1
ATOM 2218 C C . LEU A 1 271 ? -2.602 0.843 8.891 1.00 87.25 271 LEU A C 1
ATOM 2220 O O . LEU A 1 271 ? -3.057 0.289 7.894 1.00 87.25 271 LEU A O 1
ATOM 2224 N N . LEU A 1 272 ? -1.792 1.905 8.804 1.00 83.25 272 LEU A N 1
ATOM 2225 C CA . LEU A 1 272 ? -1.295 2.463 7.544 1.00 83.25 272 LEU A CA 1
ATOM 2226 C C . LEU A 1 272 ? -0.005 1.796 7.044 1.00 83.25 272 LEU A C 1
ATOM 2228 O O . LEU A 1 272 ? 0.400 2.088 5.923 1.00 83.25 272 LEU A O 1
ATOM 2232 N N . VAL A 1 273 ? 0.627 0.911 7.828 1.00 80.81 273 VAL A N 1
ATOM 2233 C CA . VAL A 1 273 ? 1.972 0.376 7.531 1.00 80.81 273 VAL A CA 1
ATOM 2234 C C . VAL A 1 273 ? 2.068 -0.317 6.167 1.00 80.81 273 VAL A C 1
ATOM 2236 O O . VAL A 1 273 ? 3.062 -0.157 5.465 1.00 80.81 273 VAL A O 1
ATOM 2239 N N . ASP A 1 274 ? 1.009 -1.018 5.758 1.00 73.38 274 ASP A N 1
ATOM 2240 C CA . ASP A 1 274 ? 0.958 -1.765 4.495 1.00 73.38 274 ASP A CA 1
ATOM 2241 C C . ASP A 1 274 ? 0.494 -0.909 3.296 1.00 73.38 274 ASP A C 1
ATOM 2243 O O . ASP A 1 274 ? 0.371 -1.420 2.179 1.00 73.38 274 ASP A O 1
ATOM 2247 N N . PHE A 1 275 ? 0.171 0.373 3.504 1.00 77.25 275 PHE A N 1
ATOM 2248 C CA . PHE A 1 275 ? -0.293 1.261 2.436 1.00 77.25 275 PHE A CA 1
ATOM 2249 C C . PHE A 1 275 ? 0.878 1.914 1.699 1.00 77.25 275 PHE A C 1
ATOM 2251 O O . PHE A 1 275 ? 1.934 2.151 2.274 1.00 77.25 275 PHE A O 1
ATOM 2258 N N . ASP A 1 276 ? 0.668 2.241 0.422 1.00 73.31 276 ASP A N 1
ATOM 2259 C CA . ASP A 1 276 ? 1.633 2.993 -0.386 1.00 73.31 276 ASP A CA 1
ATOM 2260 C C . ASP A 1 276 ? 1.995 4.334 0.278 1.00 73.31 276 ASP A C 1
ATOM 2262 O O . ASP A 1 276 ? 1.136 4.980 0.888 1.00 73.31 276 ASP A O 1
ATOM 2266 N N . ILE A 1 277 ? 3.252 4.763 0.141 1.00 67.19 277 ILE A N 1
ATOM 2267 C CA . ILE A 1 277 ? 3.781 5.974 0.779 1.00 67.19 277 ILE A CA 1
ATOM 2268 C C . ILE A 1 277 ? 2.976 7.232 0.428 1.00 67.19 277 ILE A C 1
ATOM 2270 O O . ILE A 1 277 ? 2.816 8.112 1.273 1.00 67.19 277 ILE A O 1
ATOM 2274 N N . ASP A 1 278 ? 2.398 7.307 -0.774 1.00 73.81 278 ASP A N 1
ATOM 2275 C CA . ASP A 1 278 ? 1.548 8.427 -1.177 1.00 73.81 278 ASP A CA 1
ATOM 2276 C C . ASP A 1 278 ? 0.223 8.432 -0.405 1.00 73.81 278 ASP A C 1
ATOM 2278 O O . ASP A 1 278 ? -0.270 9.493 -0.013 1.00 73.81 278 ASP A O 1
ATOM 2282 N N . ILE A 1 279 ? -0.339 7.250 -0.129 1.00 73.38 279 ILE A N 1
ATOM 2283 C CA . ILE A 1 279 ? -1.547 7.102 0.693 1.00 73.38 279 ILE A CA 1
ATOM 2284 C C . ILE A 1 279 ? -1.223 7.422 2.149 1.00 73.38 279 ILE A C 1
ATOM 2286 O O . ILE A 1 279 ? -1.970 8.167 2.785 1.00 73.38 279 ILE A O 1
ATOM 2290 N N . GLN A 1 280 ? -0.105 6.911 2.669 1.00 81.38 280 GLN A N 1
ATOM 2291 C CA . GLN A 1 280 ? 0.353 7.240 4.016 1.00 81.38 280 GLN A CA 1
ATOM 2292 C C . GLN A 1 280 ? 0.521 8.758 4.167 1.00 81.38 280 GLN A C 1
ATOM 2294 O O . GLN A 1 280 ? -0.047 9.355 5.081 1.00 81.38 280 GLN A O 1
ATOM 2299 N N . ARG A 1 281 ? 1.206 9.412 3.219 1.00 85.56 281 ARG A N 1
ATOM 2300 C CA . ARG A 1 281 ? 1.430 10.865 3.212 1.00 85.56 281 ARG A CA 1
ATOM 2301 C C . ARG A 1 281 ? 0.126 11.641 3.104 1.00 85.56 281 ARG A C 1
ATOM 2303 O O . ARG A 1 281 ? -0.054 12.631 3.810 1.00 85.56 281 ARG A O 1
ATOM 2310 N N . TYR A 1 282 ? -0.795 11.193 2.255 1.00 89.25 282 TYR A N 1
ATOM 2311 C CA . TYR A 1 282 ? -2.126 11.782 2.150 1.00 89.25 282 TYR A CA 1
ATOM 2312 C C . TYR A 1 282 ? -2.866 11.741 3.493 1.00 89.25 282 TYR A C 1
ATOM 2314 O O . TYR A 1 282 ? -3.334 12.780 3.960 1.00 89.25 282 TYR A O 1
ATOM 2322 N N . VAL A 1 283 ? -2.930 10.572 4.141 1.00 90.62 283 VAL A N 1
ATOM 2323 C CA . VAL A 1 283 ? -3.621 10.423 5.428 1.00 90.62 283 VAL A CA 1
ATOM 2324 C C . VAL A 1 283 ? -2.932 11.253 6.511 1.00 90.62 283 VAL A C 1
ATOM 2326 O O . VAL A 1 283 ? -3.616 12.002 7.202 1.00 90.62 283 VAL A O 1
ATOM 2329 N N . ILE A 1 284 ? -1.599 11.214 6.620 1.00 91.88 284 ILE A N 1
ATOM 2330 C CA . ILE A 1 284 ? -0.840 12.041 7.575 1.00 91.88 284 ILE A CA 1
ATOM 2331 C C . ILE A 1 284 ? -1.129 13.533 7.382 1.00 91.88 284 ILE A C 1
ATOM 2333 O O . ILE A 1 284 ? -1.420 14.225 8.357 1.00 91.88 284 ILE A O 1
ATOM 2337 N N . ASN A 1 285 ? -1.129 14.029 6.143 1.00 92.19 285 ASN A N 1
ATOM 2338 C CA . ASN A 1 285 ? -1.448 15.428 5.859 1.00 92.19 285 ASN A CA 1
ATOM 2339 C C . ASN A 1 285 ? -2.877 15.788 6.293 1.00 92.19 285 ASN A C 1
ATOM 2341 O O . ASN A 1 285 ? -3.096 16.823 6.922 1.00 92.19 285 ASN A O 1
ATOM 2345 N N . GLU A 1 286 ? -3.852 14.923 6.011 1.00 93.12 286 GLU A N 1
ATOM 2346 C CA . GLU A 1 286 ? -5.242 15.152 6.412 1.00 93.12 286 GLU A CA 1
ATOM 2347 C C . GLU A 1 286 ? -5.446 15.129 7.931 1.00 93.12 286 GLU A C 1
ATOM 2349 O O . GLU A 1 286 ? -6.235 15.925 8.459 1.00 93.12 286 GLU A O 1
ATOM 2354 N N . LEU A 1 287 ? -4.720 14.252 8.628 1.00 94.19 287 LEU A N 1
ATOM 2355 C CA . LEU A 1 287 ? -4.716 14.153 10.084 1.00 94.19 287 LEU A CA 1
ATOM 2356 C C . LEU A 1 287 ? -4.009 15.346 10.738 1.00 94.19 287 LEU A C 1
ATOM 2358 O O . LEU A 1 287 ? -4.522 15.873 11.723 1.00 94.19 287 LEU A O 1
ATOM 2362 N N . ASN A 1 288 ? -2.899 15.829 10.175 1.00 93.44 288 ASN A N 1
ATOM 2363 C CA . ASN A 1 288 ? -2.220 17.046 10.633 1.00 93.44 288 ASN A CA 1
ATOM 2364 C C . ASN A 1 288 ? -3.128 18.270 10.521 1.00 93.44 288 ASN A C 1
ATOM 2366 O O . ASN A 1 288 ? -3.301 19.011 11.486 1.00 93.44 288 ASN A O 1
ATOM 2370 N N . GLU A 1 289 ? -3.790 18.444 9.380 1.00 92.94 289 GLU A N 1
ATOM 2371 C CA . GLU A 1 289 ? -4.760 19.521 9.182 1.00 92.94 289 GLU A CA 1
ATOM 2372 C C . GLU A 1 289 ? -5.958 19.420 10.149 1.00 92.94 289 GLU A C 1
ATOM 2374 O O . GLU A 1 289 ? -6.471 20.432 10.635 1.00 92.94 289 GLU A O 1
ATOM 2379 N N . LEU A 1 290 ? -6.411 18.200 10.468 1.00 91.56 290 LEU A N 1
ATOM 2380 C CA . LEU A 1 290 ? -7.423 17.981 11.504 1.00 91.56 290 LEU A CA 1
ATOM 2381 C C . LEU A 1 290 ? -6.902 18.394 12.889 1.00 91.56 290 LEU A C 1
ATOM 2383 O O . LEU A 1 290 ? -7.595 19.121 13.601 1.00 91.56 290 LEU A O 1
ATOM 2387 N N . LEU A 1 291 ? -5.698 17.958 13.267 1.00 92.31 291 LEU A N 1
ATOM 2388 C CA . LEU A 1 291 ? -5.085 18.280 14.556 1.00 92.31 291 LEU A CA 1
ATOM 2389 C C . LEU A 1 291 ? -4.881 19.787 14.720 1.00 92.31 291 LEU A C 1
ATOM 2391 O O . LEU A 1 291 ? -5.247 20.314 15.765 1.00 92.31 291 LEU A O 1
ATOM 2395 N N . ILE A 1 292 ? -4.411 20.492 13.687 1.00 91.56 292 ILE A N 1
ATOM 2396 C CA . ILE A 1 292 ? -4.284 21.959 13.678 1.00 91.56 292 ILE A CA 1
ATOM 2397 C C . ILE A 1 292 ? -5.646 22.627 13.899 1.00 91.56 292 ILE A C 1
ATOM 2399 O O . ILE A 1 292 ? -5.773 23.547 14.708 1.00 91.56 292 ILE A O 1
ATOM 2403 N N . SER A 1 293 ? -6.693 22.169 13.206 1.00 89.62 293 SER A N 1
ATOM 2404 C CA . SER A 1 293 ? -8.040 22.723 13.380 1.00 89.62 293 SER A CA 1
ATOM 2405 C C . SER A 1 293 ? -8.567 22.515 14.801 1.00 89.62 293 SER A C 1
ATOM 2407 O O . SER A 1 293 ? -9.148 23.431 15.381 1.00 89.62 293 SER A O 1
ATOM 2409 N N . LEU A 1 294 ? -8.381 21.320 15.365 1.00 89.19 294 LEU A N 1
ATOM 2410 C CA . LEU A 1 294 ? -8.839 21.002 16.716 1.00 89.19 294 LEU A CA 1
ATOM 2411 C C . LEU A 1 294 ? -8.020 21.725 17.786 1.00 89.19 294 LEU A C 1
ATOM 2413 O O . LEU A 1 294 ? -8.585 22.141 18.793 1.00 89.19 294 LEU A O 1
ATOM 2417 N N . SER A 1 295 ? -6.719 21.919 17.562 1.00 88.31 295 SER A N 1
ATOM 2418 C CA . SER A 1 295 ? -5.835 22.593 18.512 1.00 88.31 295 SER A CA 1
ATOM 2419 C C . SER A 1 295 ? -6.201 24.072 18.674 1.00 88.31 295 SER A C 1
ATOM 2421 O O . SER A 1 295 ? -6.126 24.605 19.779 1.00 88.31 295 SER A O 1
ATOM 2423 N N . ARG A 1 296 ? -6.676 24.723 17.600 1.00 88.19 296 ARG A N 1
ATOM 2424 C CA . ARG A 1 296 ? -7.231 26.089 17.649 1.00 88.19 296 ARG A CA 1
ATOM 2425 C C . ARG A 1 296 ? -8.474 26.162 18.536 1.00 88.19 296 ARG A C 1
ATOM 2427 O O . ARG A 1 296 ? -8.577 27.068 19.357 1.00 88.19 296 ARG A O 1
ATOM 2434 N N . LEU A 1 297 ? -9.384 25.193 18.409 1.00 83.81 297 LEU A N 1
ATOM 2435 C CA . LEU A 1 297 ? -10.603 25.119 19.226 1.00 83.81 297 LEU A CA 1
ATOM 2436 C C . LEU A 1 297 ? -10.294 24.815 20.698 1.00 83.81 297 LEU A C 1
ATOM 2438 O O . LEU A 1 297 ? -10.912 25.392 21.591 1.00 83.81 297 LEU A O 1
ATOM 2442 N N . SER A 1 298 ? -9.315 23.945 20.960 1.00 81.75 298 SER A N 1
ATOM 2443 C CA . SER A 1 298 ? -8.929 23.540 22.315 1.00 81.75 298 SER A CA 1
ATOM 2444 C C . SER A 1 298 ? -7.840 24.414 22.947 1.00 81.75 298 SER A C 1
ATOM 2446 O O . SER A 1 298 ? -7.379 24.093 24.042 1.00 81.75 298 SER A O 1
ATOM 2448 N N . LYS A 1 299 ? -7.396 25.487 22.272 1.00 83.75 299 LYS A N 1
ATOM 2449 C CA . LYS A 1 299 ? -6.271 26.350 22.686 1.00 83.75 299 LYS A CA 1
ATOM 2450 C C . LYS A 1 299 ? -5.028 25.540 23.091 1.00 83.75 299 LYS A C 1
ATOM 2452 O O . LYS A 1 299 ? -4.422 25.773 24.131 1.00 83.75 299 LYS A O 1
ATOM 2457 N N . THR A 1 300 ? -4.685 24.532 22.293 1.00 81.25 300 THR A N 1
ATOM 2458 C CA . THR A 1 300 ? -3.557 23.617 22.527 1.00 81.25 300 THR A CA 1
ATOM 2459 C C . THR A 1 300 ? -2.527 23.764 21.408 1.00 81.25 300 THR A C 1
ATOM 2461 O O . THR A 1 300 ? -2.886 24.049 20.265 1.00 81.25 300 THR A O 1
ATOM 2464 N N . THR A 1 301 ? -1.247 23.544 21.705 1.00 84.81 301 THR A N 1
ATOM 2465 C CA . THR A 1 301 ? -0.205 23.461 20.672 1.00 84.81 301 THR A CA 1
ATOM 2466 C C . THR A 1 301 ? -0.359 22.150 19.890 1.00 84.81 301 THR A C 1
ATOM 2468 O O . THR A 1 301 ? -0.367 21.082 20.512 1.00 84.81 301 THR A O 1
ATOM 2471 N N . PRO A 1 302 ? -0.513 22.190 18.554 1.00 83.88 302 PRO A N 1
ATOM 2472 C CA . PRO A 1 302 ? -0.647 20.980 17.758 1.00 83.88 302 PRO A CA 1
ATOM 2473 C C . PRO A 1 302 ? 0.690 20.236 17.662 1.00 83.88 302 PRO A C 1
ATOM 2475 O O . PRO A 1 302 ? 1.756 20.841 17.585 1.00 83.88 302 PRO A O 1
ATOM 2478 N N . ILE A 1 303 ? 0.617 18.911 17.627 1.00 84.56 303 ILE A N 1
ATOM 2479 C CA . ILE A 1 303 ? 1.723 18.030 17.255 1.00 84.56 303 ILE A CA 1
ATOM 2480 C C . ILE A 1 303 ? 1.653 17.831 15.744 1.00 84.56 303 ILE A C 1
ATOM 2482 O O . ILE A 1 303 ? 0.562 17.697 15.189 1.00 84.56 303 ILE A O 1
ATOM 2486 N N . THR A 1 304 ? 2.816 17.788 15.097 1.00 87.38 304 THR A N 1
ATOM 2487 C CA . THR A 1 304 ? 2.925 17.418 13.685 1.00 87.38 304 THR A CA 1
ATOM 2488 C C . THR A 1 304 ? 3.290 15.947 13.594 1.00 87.38 304 THR A C 1
ATOM 2490 O O . THR A 1 304 ? 4.324 15.533 14.109 1.00 87.38 304 THR A O 1
ATOM 2493 N N . LEU A 1 305 ? 2.422 15.168 12.964 1.00 85.88 305 LEU A N 1
ATOM 2494 C CA . LEU A 1 305 ? 2.666 13.783 12.599 1.00 85.88 305 LEU A CA 1
ATOM 2495 C C . LEU A 1 305 ? 3.550 13.728 11.353 1.00 85.88 305 LEU A C 1
ATOM 2497 O O . LEU A 1 305 ? 3.437 14.558 10.448 1.00 85.88 305 LEU A O 1
ATOM 2501 N N . SER A 1 306 ? 4.374 12.699 11.287 1.00 85.00 306 SER A N 1
ATOM 2502 C CA . SER A 1 306 ? 5.257 12.355 10.184 1.00 85.00 306 SER A CA 1
ATOM 2503 C C . SER A 1 306 ? 5.038 10.897 9.782 1.00 85.00 306 SER A C 1
ATOM 2505 O O . SER A 1 306 ? 4.402 10.127 10.503 1.00 85.00 306 SER A O 1
ATOM 2507 N N . LEU A 1 307 ? 5.590 10.478 8.643 1.00 73.81 307 LEU A N 1
ATOM 2508 C CA . LEU A 1 307 ? 5.532 9.067 8.249 1.00 73.81 307 LEU A CA 1
ATOM 2509 C C . LEU A 1 307 ? 6.304 8.168 9.229 1.00 73.81 307 LEU A C 1
ATOM 2511 O O . LEU A 1 307 ? 5.939 7.011 9.405 1.00 73.81 307 LEU A O 1
ATOM 2515 N N . LYS A 1 308 ? 7.283 8.718 9.965 1.00 76.62 308 LYS A N 1
ATOM 2516 C CA . LYS A 1 308 ? 8.004 8.015 11.041 1.00 76.62 308 LYS A CA 1
ATOM 2517 C C . LYS A 1 308 ? 7.098 7.625 12.215 1.00 76.62 308 LYS A C 1
ATOM 2519 O O . LYS A 1 308 ? 7.452 6.732 12.974 1.00 76.62 308 LYS A O 1
ATOM 2524 N N . ASP A 1 309 ? 5.930 8.255 12.366 1.00 78.38 309 ASP A N 1
ATOM 2525 C CA . ASP A 1 309 ? 4.952 7.899 13.401 1.00 78.38 309 ASP A CA 1
ATOM 2526 C C . ASP A 1 309 ? 4.118 6.658 13.028 1.00 78.38 309 ASP A C 1
ATOM 2528 O O . ASP A 1 309 ? 3.457 6.073 13.890 1.00 78.38 309 ASP A O 1
ATOM 2532 N N . ILE A 1 310 ? 4.174 6.208 11.766 1.00 78.31 310 ILE A N 1
ATOM 2533 C CA . ILE A 1 310 ? 3.611 4.931 11.304 1.00 78.31 310 ILE A CA 1
ATOM 2534 C C . ILE A 1 310 ? 4.596 3.824 11.706 1.00 78.31 310 ILE A C 1
ATOM 2536 O O . ILE A 1 310 ? 5.330 3.267 10.897 1.00 78.31 310 ILE A O 1
ATOM 2540 N N . THR A 1 311 ? 4.659 3.533 13.005 1.00 60.38 311 THR A N 1
ATOM 2541 C CA . THR A 1 311 ? 5.470 2.437 13.551 1.00 60.38 311 THR A CA 1
ATOM 2542 C C . THR A 1 311 ? 4.587 1.279 13.990 1.00 60.38 311 THR A C 1
ATOM 2544 O O . THR A 1 311 ? 3.495 1.453 14.536 1.00 60.38 311 THR A O 1
ATOM 2547 N N . VAL A 1 312 ? 5.075 0.062 13.757 1.00 45.66 312 VAL A N 1
ATOM 2548 C CA . VAL A 1 312 ? 4.482 -1.153 14.314 1.00 45.66 312 VAL A CA 1
ATOM 2549 C C . VAL A 1 312 ? 4.729 -1.131 15.822 1.00 45.66 312 VAL A C 1
ATOM 2551 O O . VAL A 1 312 ? 5.875 -1.231 16.260 1.00 45.66 312 VAL A O 1
ATOM 2554 N N . LYS A 1 313 ? 3.672 -1.039 16.641 1.00 40.56 313 LYS A N 1
ATOM 2555 C CA . LYS A 1 313 ? 3.773 -1.503 18.031 1.00 40.56 313 LYS A CA 1
ATOM 2556 C C . LYS A 1 313 ? 4.052 -3.003 17.966 1.00 40.56 313 LYS A C 1
ATOM 2558 O O . LYS A 1 313 ? 3.185 -3.776 17.569 1.00 40.56 313 LYS A O 1
ATOM 2563 N N . SER A 1 314 ? 5.273 -3.411 18.293 1.00 35.22 314 SER A N 1
ATOM 2564 C CA . SER A 1 314 ? 5.687 -4.812 18.305 1.00 35.22 314 SER A CA 1
ATOM 2565 C C . SER A 1 314 ? 5.051 -5.565 19.480 1.00 35.22 314 SER A C 1
ATOM 2567 O O . SER A 1 314 ? 5.699 -5.893 20.468 1.00 35.22 314 SER A O 1
ATOM 2569 N N . GLU A 1 315 ? 3.771 -5.919 19.371 1.00 33.09 315 GLU A N 1
ATOM 2570 C CA . GLU A 1 315 ? 3.185 -6.960 20.236 1.00 33.09 315 GLU A CA 1
ATOM 2571 C C . GLU A 1 315 ? 3.664 -8.379 19.860 1.00 33.09 315 GLU A C 1
ATOM 2573 O O . GLU A 1 315 ? 3.369 -9.355 20.543 1.00 33.09 315 GLU A O 1
ATOM 2578 N N . THR A 1 316 ? 4.515 -8.515 18.843 1.00 37.00 316 THR A N 1
ATOM 2579 C CA . THR A 1 316 ? 5.142 -9.779 18.429 1.00 37.00 316 THR A CA 1
ATOM 2580 C C . THR A 1 316 ? 6.335 -10.219 19.284 1.00 37.00 316 THR A C 1
ATOM 2582 O O . THR A 1 316 ? 6.849 -11.321 19.084 1.00 37.00 316 THR A O 1
ATOM 2585 N N . ALA A 1 317 ? 6.756 -9.446 20.294 1.00 30.80 317 ALA A N 1
ATOM 2586 C CA . ALA A 1 317 ? 7.818 -9.878 21.212 1.00 30.80 317 ALA A CA 1
ATOM 2587 C C . ALA A 1 317 ? 7.418 -11.119 22.048 1.00 30.80 317 ALA A C 1
ATOM 2589 O O . ALA A 1 317 ? 8.276 -11.920 22.428 1.00 30.80 317 ALA A O 1
ATOM 2590 N N . GLY A 1 318 ? 6.116 -11.313 22.300 1.00 31.41 318 GLY A N 1
ATOM 2591 C CA . GLY A 1 318 ? 5.591 -12.472 23.034 1.00 31.41 318 GLY A CA 1
ATOM 2592 C C . GLY A 1 318 ? 5.606 -13.775 22.226 1.00 31.41 318 GLY A C 1
ATOM 2593 O O . GLY A 1 318 ? 5.941 -14.832 22.764 1.00 31.41 318 GLY A O 1
ATOM 2594 N N . GLU A 1 319 ? 5.318 -13.709 20.925 1.00 33.66 319 GLU A N 1
ATOM 2595 C CA . GLU A 1 319 ? 5.341 -14.882 20.040 1.00 33.66 319 GLU A CA 1
ATOM 2596 C C . GLU A 1 319 ? 6.766 -15.281 19.645 1.00 33.66 319 GLU A C 1
ATOM 2598 O O . GLU A 1 319 ? 7.076 -16.474 19.612 1.00 33.66 319 GLU A O 1
ATOM 2603 N N . LEU A 1 320 ? 7.671 -14.307 19.473 1.00 34.53 320 LEU A N 1
ATOM 2604 C CA . LEU A 1 320 ? 9.088 -14.578 19.214 1.00 34.53 320 LEU A CA 1
ATOM 2605 C C . LEU A 1 320 ? 9.746 -15.315 20.390 1.00 34.53 320 LEU A C 1
ATOM 2607 O O . LEU A 1 320 ? 10.506 -16.259 20.187 1.00 34.53 320 LEU A O 1
ATOM 2611 N N . LYS A 1 321 ? 9.394 -14.961 21.637 1.00 32.53 321 LYS A N 1
ATOM 2612 C CA . LYS A 1 321 ? 9.855 -15.691 22.829 1.00 32.53 321 LYS A CA 1
ATOM 2613 C C . LYS A 1 321 ? 9.322 -17.118 22.880 1.00 32.53 321 LYS A C 1
ATOM 2615 O O . LYS A 1 321 ? 10.042 -17.996 23.339 1.00 32.53 321 LYS A O 1
ATOM 2620 N N . LYS A 1 322 ? 8.109 -17.385 22.393 1.00 32.34 322 LYS A N 1
ATOM 2621 C CA . LYS A 1 322 ? 7.545 -18.744 22.336 1.00 32.34 322 LYS A CA 1
ATOM 2622 C C . LYS A 1 322 ? 8.223 -19.598 21.256 1.00 32.34 322 LYS A C 1
ATOM 2624 O O . LYS A 1 322 ? 8.449 -20.783 21.480 1.00 32.34 322 LYS A O 1
ATOM 2629 N N . TYR A 1 323 ? 8.627 -18.974 20.147 1.00 34.19 323 TYR A N 1
ATOM 2630 C CA . TYR A 1 323 ? 9.438 -19.596 19.094 1.00 34.19 323 TYR A CA 1
ATOM 2631 C C . TYR A 1 323 ? 10.881 -19.883 19.538 1.00 34.19 323 TYR A C 1
ATOM 2633 O O . TYR A 1 323 ? 11.441 -20.910 19.172 1.00 34.19 323 TYR A O 1
ATOM 2641 N N . LEU A 1 324 ? 11.468 -19.006 20.360 1.00 35.69 324 LEU A N 1
ATOM 2642 C CA . LEU A 1 324 ? 12.849 -19.130 20.843 1.00 35.69 324 LEU A CA 1
ATOM 2643 C C . LEU A 1 324 ? 12.989 -19.936 22.152 1.00 35.69 324 LEU A C 1
ATOM 2645 O O . LEU A 1 324 ? 14.090 -20.366 22.479 1.00 35.69 324 LEU A O 1
ATOM 2649 N N . SER A 1 325 ? 11.902 -20.162 22.904 1.00 32.97 325 SER A N 1
ATOM 2650 C CA . SER A 1 325 ? 11.912 -20.922 24.176 1.00 32.97 325 SER A CA 1
ATOM 2651 C C . SER A 1 325 ? 11.312 -22.329 24.089 1.00 32.97 325 SER A C 1
ATOM 2653 O O . SER A 1 325 ? 11.360 -23.087 25.062 1.00 32.97 325 SER A O 1
ATOM 2655 N N . GLY A 1 326 ? 10.778 -22.723 22.932 1.00 30.70 326 GLY A N 1
ATOM 2656 C CA . GLY A 1 326 ? 10.303 -24.080 22.701 1.00 30.70 326 GLY A CA 1
ATOM 2657 C C . GLY A 1 326 ? 11.466 -25.060 22.572 1.00 30.70 326 GLY A C 1
ATOM 2658 O O . GLY A 1 326 ? 11.987 -25.260 21.479 1.00 30.70 326 GLY A O 1
ATOM 2659 N N . LYS A 1 327 ? 11.849 -25.725 23.672 1.00 35.66 327 LYS A N 1
ATOM 2660 C CA . LYS A 1 327 ? 12.615 -26.979 23.606 1.00 35.66 327 LYS A CA 1
ATOM 2661 C C . LYS A 1 327 ? 11.851 -27.961 22.713 1.00 35.66 327 LYS A C 1
ATOM 2663 O O . LYS A 1 327 ? 10.857 -28.548 23.137 1.00 35.66 327 LYS A O 1
ATOM 2668 N N . SER A 1 328 ? 12.324 -28.133 21.483 1.00 31.52 328 SER A N 1
ATOM 2669 C CA . SER A 1 328 ? 11.888 -29.185 20.569 1.00 31.52 328 SER A CA 1
ATOM 2670 C C . SER A 1 328 ? 12.190 -30.546 21.205 1.00 31.52 328 SER A C 1
ATOM 2672 O O . SER A 1 328 ? 13.338 -30.990 21.243 1.00 31.52 328 SER A O 1
ATOM 2674 N N . LYS A 1 329 ? 11.154 -31.219 21.716 1.00 33.09 329 LYS A N 1
ATOM 2675 C CA . LYS A 1 329 ? 11.171 -32.674 21.867 1.00 33.09 329 LYS A CA 1
ATOM 2676 C C . LYS A 1 329 ? 10.959 -33.283 20.482 1.00 33.09 329 LYS A C 1
ATOM 2678 O O . LYS A 1 329 ? 9.904 -33.084 19.895 1.00 33.09 329 LYS A O 1
ATOM 2683 N N . GLY A 1 330 ? 11.983 -33.999 20.021 1.00 37.34 330 GLY A N 1
ATOM 2684 C CA . GLY A 1 330 ? 11.962 -35.071 19.023 1.00 37.34 330 GLY A CA 1
ATOM 2685 C C . GLY A 1 330 ? 10.910 -35.001 17.916 1.00 37.34 330 GLY A C 1
ATOM 2686 O O . GLY A 1 330 ? 9.799 -35.484 18.093 1.00 37.34 330 GLY A O 1
ATOM 2687 N N . ASN A 1 331 ? 11.313 -34.504 16.747 1.00 32.56 331 ASN A N 1
ATOM 2688 C CA . ASN A 1 331 ? 11.390 -35.320 15.529 1.00 32.56 331 ASN A CA 1
ATOM 2689 C C . ASN A 1 331 ? 11.926 -34.469 14.367 1.00 32.56 331 ASN A C 1
ATOM 2691 O O . ASN A 1 331 ? 11.241 -33.582 13.870 1.00 32.56 331 ASN A O 1
ATOM 2695 N N . GLY A 1 332 ? 13.156 -34.768 13.939 1.00 39.97 332 GLY A N 1
ATOM 2696 C CA . GLY A 1 332 ? 13.625 -34.540 12.568 1.00 39.97 332 GLY A CA 1
ATOM 2697 C C . GLY A 1 332 ? 13.604 -33.112 12.009 1.00 39.97 332 GLY A C 1
ATOM 2698 O O . GLY A 1 332 ? 13.320 -32.959 10.825 1.00 39.97 332 GLY A O 1
ATOM 2699 N N . MET A 1 333 ? 13.924 -32.075 12.792 1.00 29.58 333 MET A N 1
ATOM 2700 C CA . MET A 1 333 ? 14.336 -30.797 12.194 1.00 29.58 333 MET A CA 1
ATOM 2701 C C . MET A 1 333 ? 15.807 -30.883 11.795 1.00 29.58 333 MET A C 1
ATOM 2703 O O . MET A 1 333 ? 16.670 -31.120 12.635 1.00 29.58 333 MET A O 1
ATOM 2707 N N . VAL A 1 334 ? 16.052 -30.693 10.500 1.00 30.16 334 VAL A N 1
ATOM 2708 C CA . VAL A 1 334 ? 17.373 -30.479 9.908 1.00 30.16 334 VAL A CA 1
ATOM 2709 C C . VAL A 1 334 ? 18.100 -29.398 10.708 1.00 30.16 334 VAL A C 1
ATOM 2711 O O . VAL A 1 334 ? 17.568 -28.304 10.910 1.00 30.16 334 VAL A O 1
ATOM 2714 N N . ASP A 1 335 ? 19.293 -29.739 11.179 1.00 31.25 335 ASP A N 1
ATOM 2715 C CA . ASP A 1 335 ? 20.215 -28.830 11.842 1.00 31.25 335 ASP A CA 1
ATOM 2716 C C . ASP A 1 335 ? 20.607 -27.708 10.866 1.00 31.25 335 ASP A C 1
ATOM 2718 O O . ASP A 1 335 ? 21.370 -27.919 9.925 1.00 31.25 335 ASP A O 1
ATOM 2722 N N . PHE A 1 336 ? 20.040 -26.511 11.048 1.00 41.31 336 PHE A N 1
ATOM 2723 C CA . PHE A 1 336 ? 20.458 -25.299 10.335 1.00 41.31 336 PHE A CA 1
ATOM 2724 C C . PHE A 1 336 ? 21.592 -24.590 11.090 1.00 41.31 336 PHE A C 1
ATOM 2726 O O . PHE A 1 336 ? 21.594 -23.365 11.207 1.00 41.31 336 PHE A O 1
ATOM 2733 N N . SER A 1 337 ? 22.571 -25.352 11.574 1.00 38.75 337 SER A N 1
ATOM 2734 C CA . SER A 1 337 ? 23.884 -24.847 11.965 1.00 38.75 337 SER A CA 1
ATOM 2735 C C . SER A 1 337 ? 24.951 -25.119 10.886 1.00 38.75 337 SER A C 1
ATOM 2737 O O . SER A 1 337 ? 25.957 -25.769 11.180 1.00 38.75 337 SER A O 1
ATOM 2739 N N . PRO A 1 338 ? 24.830 -24.633 9.631 1.00 40.81 338 PRO A N 1
ATOM 2740 C CA . PRO A 1 338 ? 26.035 -24.351 8.875 1.00 40.81 338 PRO A CA 1
ATOM 2741 C C . PRO A 1 338 ? 26.607 -23.068 9.468 1.00 40.81 338 PRO A C 1
ATOM 2743 O O . PRO A 1 338 ? 25.944 -22.042 9.426 1.00 40.81 338 PRO A O 1
ATOM 2746 N N . ASP A 1 339 ? 27.787 -23.159 10.069 1.00 50.88 339 ASP A N 1
ATOM 2747 C CA . ASP A 1 339 ? 28.709 -22.073 10.419 1.00 50.88 339 ASP A CA 1
ATOM 2748 C C . ASP A 1 339 ? 28.331 -20.712 9.772 1.00 50.88 339 ASP A C 1
ATOM 2750 O O . ASP A 1 339 ? 28.721 -20.398 8.649 1.00 50.88 339 ASP A O 1
ATOM 2754 N N . ILE A 1 340 ? 27.437 -19.947 10.417 1.00 51.28 340 ILE A N 1
ATOM 2755 C CA . ILE A 1 340 ? 26.557 -18.981 9.721 1.00 51.28 340 ILE A CA 1
ATOM 2756 C C . ILE A 1 340 ? 27.345 -17.774 9.158 1.00 51.28 340 ILE A C 1
ATOM 2758 O O . ILE A 1 340 ? 26.927 -17.152 8.179 1.00 51.28 340 ILE A O 1
ATOM 2762 N N . GLY A 1 341 ? 28.534 -17.495 9.704 1.00 53.78 341 GLY A N 1
ATOM 2763 C CA . GLY A 1 341 ? 29.480 -16.507 9.164 1.00 53.78 341 GLY A CA 1
ATOM 2764 C C . GLY A 1 341 ? 30.208 -16.948 7.882 1.00 53.78 341 GLY A C 1
ATOM 2765 O O . GLY A 1 341 ? 30.803 -16.120 7.195 1.00 53.78 341 GLY A O 1
ATOM 2766 N N . ASN A 1 342 ? 30.142 -18.233 7.513 1.00 68.75 342 ASN A N 1
ATOM 2767 C CA . ASN A 1 342 ? 30.859 -18.798 6.366 1.00 68.75 342 ASN A CA 1
ATOM 2768 C C . ASN A 1 342 ? 30.033 -18.909 5.080 1.00 68.75 342 ASN A C 1
ATOM 2770 O O . ASN A 1 342 ? 30.591 -19.284 4.052 1.00 68.75 342 ASN A O 1
ATOM 2774 N N . TYR A 1 343 ? 28.747 -18.547 5.077 1.00 85.31 343 TYR A N 1
ATOM 2775 C CA . TYR A 1 343 ? 27.943 -18.566 3.851 1.00 85.31 343 TYR A CA 1
ATOM 2776 C C . TYR A 1 343 ? 28.473 -17.561 2.814 1.00 85.31 343 TYR A C 1
ATOM 2778 O O . TYR A 1 343 ? 28.459 -16.350 3.053 1.00 85.31 343 TYR A O 1
ATOM 2786 N N . ARG A 1 344 ? 28.924 -18.041 1.643 1.00 88.75 344 ARG A N 1
ATOM 2787 C CA . ARG A 1 344 ? 29.440 -17.179 0.559 1.00 88.75 344 ARG A CA 1
ATOM 2788 C C . ARG A 1 344 ? 28.507 -17.091 -0.646 1.00 88.75 344 ARG A C 1
ATOM 2790 O O . ARG A 1 344 ? 28.862 -16.433 -1.623 1.00 88.75 344 ARG A O 1
ATOM 2797 N N . GLY A 1 345 ? 27.314 -17.684 -0.585 1.00 92.75 345 GLY A N 1
ATOM 2798 C CA . GLY A 1 345 ? 26.306 -17.587 -1.643 1.00 92.75 345 GLY A CA 1
ATOM 2799 C C . GLY A 1 345 ? 26.514 -18.562 -2.799 1.00 92.75 345 GLY A C 1
ATOM 2800 O O . GLY A 1 345 ? 26.060 -18.293 -3.902 1.00 92.75 345 GLY A O 1
ATOM 2801 N N . GLU A 1 346 ? 27.190 -19.684 -2.574 1.00 92.88 346 GLU A N 1
ATOM 2802 C CA . GLU A 1 346 ? 27.551 -20.706 -3.569 1.00 92.88 346 GLU A CA 1
ATOM 2803 C C . GLU A 1 346 ? 26.346 -21.246 -4.354 1.00 92.88 346 GLU A C 1
ATOM 2805 O O . GLU A 1 346 ? 26.473 -21.666 -5.503 1.00 92.88 346 GLU A O 1
ATOM 2810 N N . ASN A 1 347 ? 25.164 -21.206 -3.741 1.00 93.31 347 ASN A N 1
ATOM 2811 C CA . ASN A 1 347 ? 23.895 -21.630 -4.318 1.00 93.31 347 ASN A CA 1
ATOM 2812 C C . ASN A 1 347 ? 23.058 -20.478 -4.906 1.00 93.31 347 ASN A C 1
ATOM 2814 O O . ASN A 1 347 ? 21.871 -20.662 -5.178 1.00 93.31 347 ASN A O 1
ATOM 2818 N N . LEU A 1 348 ? 23.632 -19.286 -5.079 1.00 97.19 348 LEU A N 1
ATOM 2819 C CA . LEU A 1 348 ? 22.919 -18.110 -5.573 1.00 97.19 348 LEU A CA 1
ATOM 2820 C C . LEU A 1 348 ? 23.312 -17.750 -6.999 1.00 97.19 348 LEU A C 1
ATOM 2822 O O . LEU A 1 348 ? 24.484 -17.764 -7.381 1.00 97.19 348 LEU A O 1
ATOM 2826 N N . ILE A 1 349 ? 22.306 -17.326 -7.758 1.00 98.31 349 ILE A N 1
ATOM 2827 C CA . ILE A 1 349 ? 22.460 -16.607 -9.014 1.00 98.31 349 ILE A CA 1
ATOM 2828 C C . ILE A 1 349 ? 21.835 -15.228 -8.830 1.00 98.31 349 ILE A C 1
ATOM 2830 O O . ILE A 1 349 ? 20.632 -15.112 -8.614 1.00 98.31 349 ILE A O 1
ATOM 2834 N N . PHE A 1 350 ? 22.631 -14.178 -8.973 1.00 98.38 350 PHE A N 1
ATOM 2835 C CA . PHE A 1 350 ? 22.130 -12.819 -9.112 1.00 98.38 350 PHE A CA 1
ATOM 2836 C C . PHE A 1 350 ? 21.974 -12.483 -10.591 1.00 98.38 350 PHE A C 1
ATOM 2838 O O . PHE A 1 350 ? 22.925 -12.624 -11.356 1.00 98.38 350 PHE A O 1
ATOM 2845 N N . LEU A 1 351 ? 20.794 -12.022 -11.001 1.00 98.25 351 LEU A N 1
ATOM 2846 C CA . LEU A 1 351 ? 20.539 -11.515 -12.348 1.00 98.25 351 LEU A CA 1
ATOM 2847 C C . LEU A 1 351 ? 20.393 -9.990 -12.315 1.00 98.25 351 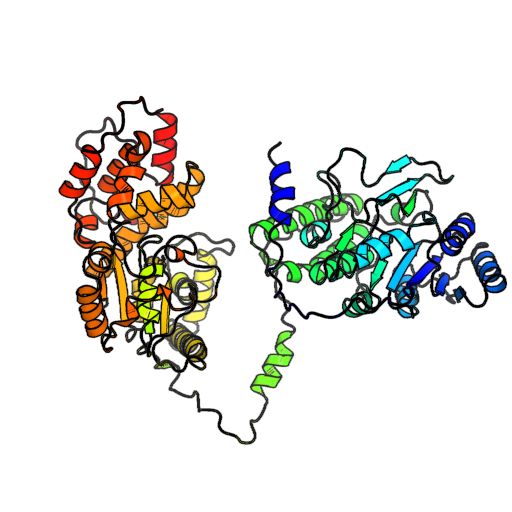LEU A C 1
ATOM 2849 O O . LEU A 1 351 ? 19.356 -9.453 -11.912 1.00 98.25 351 LEU A O 1
ATOM 2853 N N . ILE A 1 352 ? 21.445 -9.313 -12.778 1.00 98.19 352 ILE A N 1
ATOM 2854 C CA . ILE A 1 352 ? 21.619 -7.859 -12.771 1.00 98.19 352 ILE A CA 1
ATOM 2855 C C . ILE A 1 352 ? 21.515 -7.326 -14.203 1.00 98.19 352 ILE A C 1
ATOM 2857 O O . ILE A 1 352 ? 21.938 -7.975 -15.157 1.00 98.19 352 ILE A O 1
ATOM 2861 N N . SER A 1 353 ? 20.907 -6.153 -14.378 1.00 97.56 353 SER A N 1
ATOM 2862 C CA . SER A 1 353 ? 20.763 -5.509 -15.692 1.00 97.56 353 SER A CA 1
ATOM 2863 C C . SER A 1 353 ? 20.247 -4.081 -15.560 1.00 97.56 353 SER A C 1
ATOM 2865 O O . SER A 1 353 ? 19.760 -3.686 -14.505 1.00 97.56 353 SER A O 1
ATOM 2867 N N . GLN A 1 354 ? 20.236 -3.325 -16.654 1.00 96.25 354 GLN A N 1
ATOM 2868 C CA . GLN A 1 354 ? 19.343 -2.169 -16.724 1.00 96.25 354 GLN A CA 1
ATOM 2869 C C . GLN A 1 354 ? 17.878 -2.643 -16.642 1.00 96.25 354 GLN A C 1
ATOM 2871 O O . GLN A 1 354 ? 17.514 -3.652 -17.265 1.00 96.25 354 GLN A O 1
ATOM 2876 N N . PRO A 1 355 ? 16.991 -1.934 -15.926 1.00 94.06 355 PRO A N 1
ATOM 2877 C CA . PRO A 1 355 ? 15.561 -2.179 -16.040 1.00 94.06 355 PRO A CA 1
ATOM 2878 C C . PRO A 1 355 ? 15.124 -2.134 -17.513 1.00 94.06 355 PRO A C 1
ATOM 2880 O O . PRO A 1 355 ? 15.655 -1.367 -18.306 1.00 94.06 355 PRO A O 1
ATOM 2883 N N . ARG A 1 356 ? 14.174 -2.995 -17.903 1.00 92.31 356 ARG A N 1
ATOM 2884 C CA . ARG A 1 356 ? 13.724 -3.190 -19.304 1.00 92.31 356 ARG A CA 1
ATOM 2885 C C . ARG A 1 356 ? 14.747 -3.822 -20.273 1.00 92.31 356 ARG A C 1
ATOM 2887 O O . ARG A 1 356 ? 14.414 -4.016 -21.445 1.00 92.31 356 ARG A O 1
ATOM 2894 N N . ALA A 1 357 ? 15.906 -4.289 -19.800 1.00 94.44 357 ALA A N 1
ATOM 2895 C CA . ALA A 1 357 ? 16.854 -5.064 -20.616 1.00 94.44 357 ALA A CA 1
ATOM 2896 C C . ALA A 1 357 ? 16.398 -6.503 -20.943 1.00 94.44 357 ALA A C 1
ATOM 2898 O O . ALA A 1 357 ? 17.042 -7.185 -21.729 1.00 94.44 357 ALA A O 1
ATOM 2899 N N . GLY A 1 358 ? 15.284 -6.976 -20.368 1.00 92.81 358 GLY A N 1
ATOM 2900 C CA . GLY A 1 358 ? 14.756 -8.326 -20.613 1.00 92.81 358 GLY A CA 1
ATOM 2901 C C . GL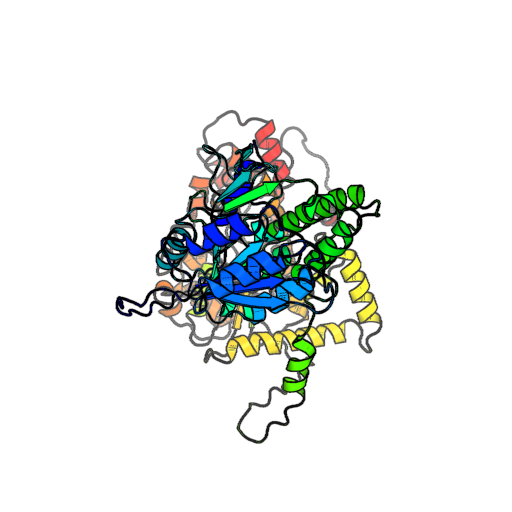Y A 1 358 ? 15.033 -9.340 -19.498 1.00 92.81 358 GLY A C 1
ATOM 2902 O O . GLY A 1 358 ? 14.842 -10.534 -19.698 1.00 92.81 358 GLY A O 1
ATOM 2903 N N . SER A 1 359 ? 15.416 -8.895 -18.300 1.00 94.25 359 SER A N 1
ATOM 2904 C CA . SER A 1 359 ? 15.719 -9.780 -17.161 1.00 94.25 359 SER A CA 1
ATOM 2905 C C . SER A 1 359 ? 14.550 -10.670 -16.732 1.00 94.25 359 SER A C 1
ATOM 2907 O O . SER A 1 359 ? 14.769 -11.779 -16.265 1.00 94.25 359 SER A O 1
ATOM 2909 N N . THR A 1 360 ? 13.300 -10.245 -16.951 1.00 92.00 360 THR A N 1
ATOM 2910 C CA . THR A 1 360 ? 12.121 -11.099 -16.695 1.00 92.00 360 THR A CA 1
ATOM 2911 C C . THR A 1 360 ? 12.035 -12.267 -17.687 1.00 92.00 360 THR A C 1
ATOM 2913 O O . THR A 1 360 ? 11.633 -13.361 -17.301 1.00 92.00 360 THR A O 1
ATOM 2916 N N . LEU A 1 361 ? 12.442 -12.074 -18.950 1.00 92.12 361 LEU A N 1
ATOM 2917 C CA . LEU A 1 361 ? 12.528 -13.165 -19.927 1.00 92.12 361 LEU A CA 1
ATOM 2918 C C . LEU A 1 361 ? 13.587 -14.180 -19.486 1.00 92.12 361 LEU A C 1
ATOM 2920 O O . LEU A 1 361 ? 13.280 -15.361 -19.351 1.00 92.12 361 LEU A O 1
ATOM 2924 N N . LEU A 1 362 ? 14.801 -13.707 -19.195 1.00 95.12 362 LEU A N 1
ATOM 2925 C CA . LEU A 1 362 ? 15.898 -14.579 -18.776 1.00 95.12 362 LEU A CA 1
ATOM 2926 C C . LEU A 1 362 ? 15.593 -15.300 -17.454 1.00 95.12 362 LEU A C 1
ATOM 2928 O O . LEU A 1 362 ? 15.875 -16.487 -17.327 1.00 95.12 362 LEU A O 1
ATOM 2932 N N . GLN A 1 363 ? 14.927 -14.632 -16.508 1.00 95.31 363 GLN A N 1
ATOM 2933 C CA . GLN A 1 363 ? 14.445 -15.268 -15.283 1.00 95.31 363 GLN A CA 1
ATOM 2934 C C . GLN A 1 363 ? 13.504 -16.438 -15.575 1.00 95.31 363 GLN A C 1
ATOM 2936 O O . GLN A 1 363 ? 13.631 -17.492 -14.958 1.00 95.31 363 GLN A O 1
ATOM 2941 N N . ARG A 1 364 ? 12.560 -16.274 -16.510 1.00 91.62 364 ARG A N 1
ATOM 2942 C CA . ARG A 1 364 ? 11.625 -17.346 -16.874 1.00 91.62 364 ARG A CA 1
ATOM 2943 C C . ARG A 1 364 ? 12.317 -18.522 -17.557 1.00 91.62 364 ARG A C 1
ATOM 2945 O O . ARG A 1 364 ? 11.926 -19.655 -17.298 1.00 91.62 364 ARG A O 1
ATOM 2952 N N . ILE A 1 365 ? 13.334 -18.252 -18.375 1.00 94.12 365 ILE A N 1
ATOM 2953 C CA . ILE A 1 365 ? 14.165 -19.290 -18.998 1.00 94.12 365 ILE A CA 1
ATOM 2954 C C . ILE A 1 365 ? 14.933 -20.065 -17.918 1.00 94.12 365 ILE A C 1
ATOM 2956 O O . ILE A 1 365 ? 14.837 -21.287 -17.847 1.00 94.12 365 ILE A O 1
ATOM 2960 N N . LEU A 1 366 ? 15.629 -19.363 -17.016 1.00 95.31 366 LEU A N 1
ATOM 2961 C CA . LEU A 1 366 ? 16.419 -19.986 -15.948 1.00 95.31 366 LEU A CA 1
ATOM 2962 C C . LEU A 1 366 ? 15.555 -20.740 -14.927 1.00 95.31 366 LEU A C 1
ATOM 2964 O O . LEU A 1 366 ? 15.920 -21.836 -14.517 1.00 95.31 366 LEU A O 1
ATOM 2968 N N . ALA A 1 367 ? 14.367 -20.231 -14.588 1.00 92.25 367 ALA A N 1
ATOM 2969 C CA . ALA A 1 367 ? 13.381 -20.947 -13.766 1.00 92.25 367 ALA A CA 1
ATOM 2970 C C . ALA A 1 367 ? 12.874 -22.252 -14.419 1.00 92.25 367 ALA A C 1
ATOM 2972 O O . ALA A 1 367 ? 12.239 -23.087 -13.758 1.00 92.25 367 ALA A O 1
ATOM 2973 N N . GLY A 1 368 ? 13.144 -22.411 -15.719 1.00 91.31 368 GLY A N 1
ATOM 2974 C CA . GLY A 1 368 ? 12.969 -23.621 -16.503 1.00 91.31 368 GLY A CA 1
ATOM 2975 C C . GLY A 1 368 ? 13.883 -24.783 -16.079 1.00 91.31 368 GLY A C 1
ATOM 2976 O O . GLY A 1 368 ? 13.560 -25.947 -16.314 1.00 91.31 368 GLY A O 1
ATOM 2977 N N . HIS A 1 369 ? 15.002 -24.499 -15.419 1.00 95.12 369 HIS A N 1
ATOM 2978 C CA . HIS A 1 369 ? 15.948 -25.527 -15.005 1.00 95.12 369 HIS A CA 1
ATOM 2979 C C . HIS A 1 369 ? 15.449 -26.266 -13.743 1.00 95.12 369 HIS A C 1
ATOM 2981 O O . HIS A 1 369 ? 14.947 -25.614 -12.819 1.00 95.12 369 HIS A O 1
ATOM 2987 N N . PRO A 1 370 ? 15.594 -27.604 -13.643 1.00 93.38 370 PRO A N 1
ATOM 2988 C CA . PRO A 1 370 ? 15.113 -28.388 -12.498 1.00 93.38 370 PRO A CA 1
ATOM 2989 C C . PRO A 1 370 ? 15.753 -27.975 -11.165 1.00 93.38 370 PRO A C 1
ATOM 2991 O O . PRO A 1 370 ? 15.109 -28.065 -10.128 1.00 93.38 370 PRO A O 1
ATOM 2994 N N . ARG A 1 371 ? 16.986 -27.458 -11.201 1.00 94.81 371 ARG A N 1
ATOM 2995 C CA . ARG A 1 371 ? 17.747 -27.011 -10.018 1.00 94.81 371 ARG A CA 1
ATOM 2996 C C . ARG A 1 371 ? 17.546 -25.551 -9.602 1.00 94.81 371 ARG A C 1
ATOM 2998 O O . ARG A 1 371 ? 17.985 -25.178 -8.526 1.00 94.81 371 ARG A O 1
ATOM 3005 N N . VAL A 1 372 ? 16.909 -24.709 -10.421 1.00 95.62 372 VAL A N 1
ATOM 3006 C CA . VAL A 1 372 ? 16.884 -23.249 -10.185 1.00 95.62 372 VAL A CA 1
ATOM 3007 C C . VAL A 1 372 ? 15.517 -22.791 -9.704 1.00 95.62 372 VAL A C 1
ATOM 3009 O O . VAL A 1 372 ? 14.576 -22.769 -10.488 1.00 95.62 372 VAL A O 1
ATOM 3012 N N . HIS A 1 373 ? 15.370 -22.391 -8.447 1.00 94.75 373 HIS A N 1
ATOM 3013 C CA . HIS A 1 373 ? 14.168 -21.730 -7.933 1.00 94.75 373 HIS A CA 1
ATOM 3014 C C . HIS A 1 373 ? 14.275 -20.206 -8.041 1.00 94.75 373 HIS A C 1
ATOM 3016 O O . HIS A 1 373 ? 15.365 -19.649 -8.019 1.00 94.75 373 HIS A O 1
ATOM 3022 N N . THR A 1 374 ? 13.146 -19.508 -8.155 1.00 93.88 374 THR A N 1
ATOM 3023 C CA . THR A 1 374 ? 13.117 -18.041 -8.170 1.00 93.88 374 THR A CA 1
ATOM 3024 C C . THR A 1 374 ? 11.756 -17.528 -7.711 1.00 93.88 374 THR A C 1
ATOM 3026 O O . THR A 1 374 ? 10.738 -18.203 -7.884 1.00 93.88 374 THR A O 1
ATOM 3029 N N . LEU A 1 375 ? 11.735 -16.307 -7.182 1.00 90.69 375 LEU A N 1
ATOM 3030 C CA . LEU A 1 375 ? 10.526 -15.570 -6.811 1.00 90.69 375 LEU A CA 1
ATOM 3031 C C . LEU A 1 375 ? 10.371 -14.322 -7.692 1.00 90.69 375 LEU A C 1
ATOM 3033 O O . LEU A 1 375 ? 11.203 -14.047 -8.555 1.00 90.69 375 LEU A O 1
ATOM 3037 N N . ALA A 1 376 ? 9.293 -13.555 -7.513 1.00 84.56 376 ALA A N 1
ATOM 3038 C CA . ALA A 1 376 ? 9.240 -12.213 -8.096 1.00 84.56 376 ALA A CA 1
ATOM 3039 C C . ALA A 1 376 ? 10.395 -11.336 -7.566 1.00 84.56 376 ALA A C 1
ATOM 3041 O O . ALA A 1 376 ? 10.971 -11.651 -6.530 1.00 84.56 376 ALA A O 1
ATOM 3042 N N . GLU A 1 377 ? 10.733 -10.266 -8.298 1.00 87.50 377 GLU A N 1
ATOM 3043 C CA . GLU A 1 377 ? 11.892 -9.382 -8.038 1.00 87.50 377 GLU A CA 1
ATOM 3044 C C . GLU A 1 377 ? 12.043 -9.044 -6.536 1.00 87.50 377 GLU A C 1
ATOM 3046 O O . GLU A 1 377 ? 11.209 -8.289 -6.032 1.00 87.50 377 GLU A O 1
ATOM 3051 N N . PRO A 1 378 ? 13.038 -9.599 -5.811 1.00 86.81 378 PRO A N 1
ATOM 3052 C CA . PRO A 1 378 ? 13.006 -9.603 -4.347 1.00 86.81 378 PRO A CA 1
ATOM 3053 C C . PRO A 1 378 ? 13.686 -8.392 -3.685 1.00 86.81 378 PRO A C 1
ATOM 3055 O O . PRO A 1 378 ? 13.281 -8.032 -2.586 1.00 86.81 378 PRO A O 1
ATOM 3058 N N . TRP A 1 379 ? 14.681 -7.749 -4.318 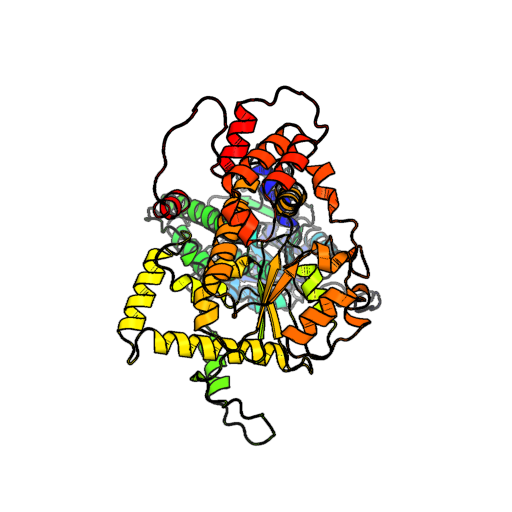1.00 90.81 379 TRP A N 1
ATOM 3059 C CA . TRP A 1 379 ? 15.368 -6.533 -3.816 1.00 90.81 379 TRP A CA 1
ATOM 3060 C C . TRP A 1 379 ? 16.084 -6.654 -2.459 1.00 90.81 379 TRP A C 1
ATOM 3062 O O . TRP A 1 379 ? 16.539 -5.661 -1.890 1.00 90.81 379 TRP A O 1
ATOM 3072 N N . ILE A 1 380 ? 16.238 -7.876 -1.962 1.00 90.38 380 ILE A N 1
ATOM 3073 C CA . ILE A 1 380 ? 16.637 -8.186 -0.588 1.00 90.38 380 ILE A CA 1
ATOM 3074 C C . ILE A 1 380 ? 18.010 -7.610 -0.216 1.00 90.38 380 ILE A C 1
ATOM 3076 O O . ILE A 1 380 ? 18.165 -7.032 0.858 1.00 90.38 380 ILE A O 1
ATOM 3080 N N . MET A 1 381 ? 19.007 -7.739 -1.095 1.00 93.62 381 MET A N 1
ATOM 3081 C CA . MET A 1 381 ? 20.380 -7.324 -0.781 1.00 93.62 381 MET A CA 1
ATOM 3082 C C . MET A 1 381 ? 20.660 -5.855 -1.088 1.00 93.62 381 MET A C 1
ATOM 3084 O O . MET A 1 381 ? 21.726 -5.358 -0.735 1.00 93.62 381 MET A O 1
ATOM 3088 N N . LEU A 1 382 ? 19.728 -5.142 -1.729 1.00 90.88 382 LEU A N 1
ATOM 3089 C CA . LEU A 1 382 ? 19.986 -3.775 -2.174 1.00 90.88 382 LEU A CA 1
ATOM 3090 C C . LEU A 1 382 ? 20.091 -2.841 -0.971 1.00 90.88 382 LEU A C 1
ATOM 3092 O O . LEU A 1 382 ? 21.083 -2.139 -0.834 1.00 90.88 382 LEU A O 1
ATOM 3096 N N . HIS A 1 383 ? 19.088 -2.857 -0.096 1.00 87.12 383 HIS A N 1
ATOM 3097 C CA . HIS A 1 383 ? 18.996 -1.955 1.051 1.00 87.12 383 HIS A CA 1
ATOM 3098 C C . HIS A 1 383 ? 20.154 -2.086 2.055 1.00 87.12 383 HIS A C 1
ATOM 3100 O O . HIS A 1 383 ? 20.797 -1.070 2.319 1.00 87.12 383 HIS A O 1
ATOM 3106 N N . PRO A 1 384 ? 20.474 -3.283 2.591 1.00 90.19 384 PRO A N 1
ATOM 3107 C CA . PRO A 1 384 ? 21.551 -3.412 3.574 1.00 90.19 384 PRO A CA 1
ATOM 3108 C C . PRO A 1 384 ? 22.925 -3.052 2.997 1.00 90.19 384 PRO A C 1
ATOM 3110 O O . PRO A 1 384 ? 23.740 -2.452 3.688 1.00 90.19 384 PRO A O 1
ATOM 3113 N N . LEU A 1 385 ? 23.183 -3.352 1.718 1.00 89.94 385 LEU A N 1
ATOM 3114 C CA . LEU A 1 385 ? 24.452 -2.986 1.086 1.00 89.94 385 LEU A CA 1
ATOM 3115 C C . LEU A 1 385 ? 24.511 -1.502 0.719 1.00 89.94 385 LEU A C 1
ATOM 3117 O O . LEU A 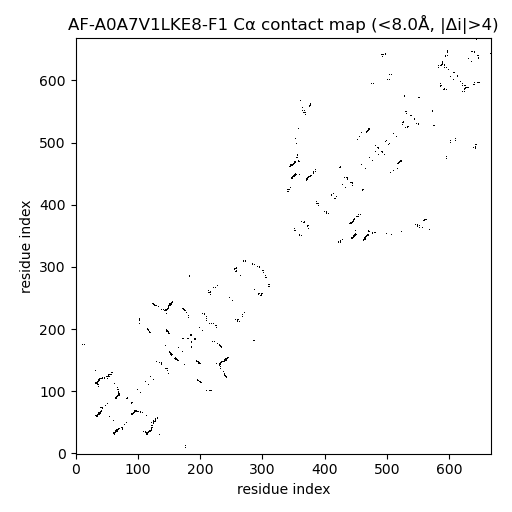1 385 ? 25.571 -0.888 0.803 1.00 89.94 385 LEU A O 1
ATOM 3121 N N . TYR A 1 386 ? 23.384 -0.899 0.337 1.00 87.69 386 TYR A N 1
ATOM 3122 C CA . TYR A 1 386 ? 23.337 0.527 0.025 1.00 87.69 386 TYR A CA 1
ATOM 3123 C C . TYR A 1 386 ? 23.540 1.397 1.270 1.00 87.69 386 TYR A C 1
ATOM 3125 O O . TYR A 1 386 ? 24.108 2.477 1.158 1.00 87.69 386 TYR A O 1
ATOM 3133 N N . ALA A 1 387 ? 23.156 0.913 2.457 1.00 84.69 387 ALA A N 1
ATOM 3134 C CA . ALA A 1 387 ? 23.408 1.598 3.727 1.00 84.69 387 ALA A CA 1
ATOM 3135 C C . ALA A 1 387 ? 24.907 1.811 4.025 1.00 84.69 387 ALA A C 1
ATOM 3137 O O . ALA A 1 387 ? 25.255 2.684 4.816 1.00 84.69 387 ALA A O 1
ATOM 3138 N N . LEU A 1 388 ? 25.797 1.052 3.373 1.00 78.69 388 LEU A N 1
ATOM 3139 C CA . LEU A 1 388 ? 27.250 1.204 3.488 1.00 78.69 388 LEU A CA 1
ATOM 3140 C C . LEU A 1 388 ? 27.826 2.289 2.562 1.00 78.69 388 LEU A C 1
ATOM 3142 O O . LEU A 1 388 ? 29.009 2.607 2.661 1.00 78.69 388 LEU A O 1
ATOM 3146 N N . LYS A 1 389 ? 27.033 2.852 1.641 1.00 80.44 389 LYS A N 1
ATOM 3147 C CA . LYS A 1 389 ? 27.517 3.828 0.654 1.00 80.44 389 LYS A CA 1
ATOM 3148 C C . LYS A 1 389 ? 27.696 5.207 1.279 1.00 80.44 389 LYS A C 1
ATOM 3150 O O . LYS A 1 389 ? 26.778 5.734 1.891 1.00 80.44 389 LYS A O 1
ATOM 3155 N N . GLU A 1 390 ? 28.849 5.830 1.042 1.00 71.25 390 GLU A N 1
ATOM 3156 C CA . GLU A 1 390 ? 29.148 7.194 1.511 1.00 71.25 390 GLU A CA 1
ATOM 3157 C C . GLU A 1 390 ? 28.302 8.275 0.832 1.00 71.25 390 GLU A C 1
ATOM 3159 O O . GLU A 1 390 ? 27.944 9.269 1.461 1.00 71.25 390 GLU A O 1
ATOM 3164 N N . LYS A 1 391 ? 27.978 8.067 -0.447 1.00 70.00 391 LYS A N 1
ATOM 3165 C CA . LYS A 1 391 ? 27.148 8.949 -1.270 1.00 70.00 391 LYS A CA 1
ATOM 3166 C C . LYS A 1 391 ? 25.990 8.144 -1.851 1.00 70.00 391 LYS A C 1
ATOM 3168 O O . LYS A 1 391 ? 26.184 7.013 -2.309 1.00 70.00 391 LYS A O 1
ATOM 3173 N N . GLY A 1 392 ? 24.796 8.723 -1.878 1.00 65.94 392 GLY A N 1
ATOM 3174 C CA . GLY A 1 392 ? 23.616 8.024 -2.365 1.00 65.94 392 GLY A CA 1
ATOM 3175 C C . GLY A 1 392 ? 22.367 8.888 -2.440 1.00 65.94 392 GLY A C 1
ATOM 3176 O O . GLY A 1 392 ? 22.418 10.092 -2.228 1.00 65.94 392 GLY A O 1
ATOM 3177 N N . LEU A 1 393 ? 21.251 8.248 -2.782 1.00 65.75 393 LEU A N 1
ATOM 3178 C CA . LEU A 1 393 ? 19.943 8.885 -2.849 1.00 65.75 393 LEU A CA 1
ATOM 3179 C C . LEU A 1 393 ? 19.513 9.340 -1.459 1.00 65.75 393 LEU A C 1
ATOM 3181 O O . LEU A 1 393 ? 19.511 8.542 -0.520 1.00 65.75 393 LEU A O 1
ATOM 3185 N N . GLU A 1 394 ? 19.087 10.594 -1.357 1.00 64.19 394 GLU A N 1
ATOM 3186 C CA . GLU A 1 394 ? 18.475 11.097 -0.138 1.00 64.19 394 GLU A CA 1
ATOM 3187 C C . GLU A 1 394 ? 17.119 10.412 0.070 1.00 64.19 394 GLU A C 1
ATOM 3189 O O . GLU A 1 394 ? 16.230 10.438 -0.785 1.00 64.19 394 GLU A O 1
ATOM 3194 N N . THR A 1 395 ? 16.981 9.741 1.207 1.00 71.56 395 THR A N 1
ATOM 3195 C CA . THR A 1 395 ? 15.763 9.030 1.610 1.00 71.56 395 THR A CA 1
ATOM 3196 C C . THR A 1 395 ? 15.054 9.795 2.717 1.00 71.56 395 THR A C 1
ATOM 3198 O O . THR A 1 395 ? 15.690 10.535 3.455 1.00 71.56 395 THR A O 1
ATOM 3201 N N . GLU A 1 396 ? 13.761 9.553 2.929 1.00 73.94 396 GLU A N 1
ATOM 3202 C CA . GLU A 1 396 ? 12.985 10.227 3.985 1.00 73.94 396 GLU A CA 1
ATOM 3203 C C . GLU A 1 396 ? 13.581 10.091 5.403 1.00 73.94 396 GLU A C 1
ATOM 3205 O O . GLU A 1 396 ? 13.395 10.958 6.261 1.00 73.94 396 GLU A O 1
ATOM 3210 N N . TYR A 1 397 ? 14.314 9.008 5.664 1.00 72.00 397 TYR A N 1
ATOM 3211 C CA . TYR A 1 397 ? 14.985 8.787 6.941 1.00 72.00 397 TYR A CA 1
ATOM 3212 C C . TYR A 1 397 ? 16.385 9.415 7.038 1.00 72.00 397 TYR A C 1
ATOM 3214 O O . TYR A 1 397 ? 17.033 9.195 8.053 1.00 72.00 397 TYR A O 1
ATOM 3222 N N . SER A 1 398 ? 16.814 10.207 6.046 1.00 82.56 398 SER A N 1
ATOM 3223 C CA . SER A 1 398 ? 18.194 10.672 5.845 1.00 82.56 398 SER A CA 1
ATOM 3224 C C . SER A 1 398 ? 19.157 9.499 5.669 1.00 82.56 398 SER A C 1
ATOM 3226 O O . SER A 1 398 ? 19.546 8.815 6.617 1.00 82.56 398 SER A O 1
ATOM 3228 N N . ALA A 1 399 ? 19.532 9.229 4.415 1.00 79.06 399 ALA A N 1
ATOM 3229 C CA . ALA A 1 399 ? 20.467 8.143 4.116 1.00 79.06 399 ALA A CA 1
ATOM 3230 C C . ALA A 1 399 ? 21.844 8.426 4.739 1.00 79.06 399 ALA A C 1
ATOM 3232 O O . ALA A 1 399 ? 22.537 7.502 5.166 1.00 79.06 399 ALA A O 1
ATOM 3233 N N . VAL A 1 400 ? 22.196 9.711 4.849 1.00 80.25 400 VAL A N 1
ATOM 3234 C CA . VAL A 1 400 ? 23.413 10.185 5.507 1.00 80.25 400 VAL A CA 1
ATOM 3235 C C . VAL A 1 400 ? 23.383 9.880 7.005 1.00 80.25 400 VAL A C 1
ATOM 3237 O O . VAL A 1 400 ? 24.328 9.267 7.501 1.00 80.25 400 VAL A O 1
ATOM 3240 N N . ASP A 1 401 ? 22.307 10.232 7.716 1.00 84.62 401 ASP A N 1
ATOM 3241 C CA . ASP A 1 401 ? 22.210 9.993 9.164 1.00 84.62 401 ASP A CA 1
ATOM 3242 C C . ASP A 1 401 ? 22.121 8.498 9.485 1.00 84.62 401 ASP A C 1
ATOM 3244 O O . ASP A 1 401 ? 22.761 8.023 10.423 1.00 84.62 401 ASP A O 1
ATOM 3248 N N . ALA A 1 402 ? 21.389 7.724 8.677 1.00 85.19 402 ALA A N 1
ATOM 3249 C CA . ALA A 1 402 ? 21.332 6.272 8.825 1.00 85.19 402 ALA A CA 1
ATOM 3250 C C . ALA A 1 402 ? 22.709 5.618 8.646 1.00 85.19 402 ALA A C 1
ATOM 3252 O O . ALA A 1 402 ? 23.057 4.704 9.394 1.00 85.19 402 ALA A O 1
ATOM 3253 N N . ARG A 1 403 ? 23.514 6.103 7.693 1.00 84.81 403 ARG A N 1
ATOM 3254 C CA . ARG A 1 403 ? 24.895 5.649 7.505 1.00 84.81 403 ARG A CA 1
ATOM 3255 C C . ARG A 1 403 ? 25.779 6.032 8.687 1.00 84.81 403 ARG A C 1
ATOM 3257 O O . ARG A 1 403 ? 26.580 5.205 9.108 1.00 84.81 403 ARG A O 1
ATOM 3264 N N . ILE A 1 404 ? 25.651 7.251 9.218 1.00 85.62 404 ILE A N 1
ATOM 3265 C CA . ILE A 1 404 ? 26.397 7.682 10.412 1.00 85.62 404 ILE A CA 1
ATOM 3266 C C . ILE A 1 404 ? 26.059 6.760 11.587 1.00 85.62 404 ILE A C 1
ATOM 3268 O O . ILE A 1 404 ? 26.964 6.172 12.165 1.00 85.62 404 ILE A O 1
ATOM 3272 N N . GLY A 1 405 ? 24.773 6.531 11.861 1.00 90.94 405 GLY A N 1
ATOM 3273 C CA . GLY A 1 405 ? 24.348 5.629 12.933 1.00 90.94 405 GLY A CA 1
ATOM 3274 C C . GLY A 1 405 ? 24.810 4.181 12.731 1.00 90.94 405 GLY A C 1
ATOM 3275 O O . GLY A 1 405 ? 25.226 3.531 13.689 1.00 90.94 405 GLY A O 1
ATOM 3276 N N . LEU A 1 406 ? 24.788 3.673 11.492 1.00 89.69 406 LEU A N 1
ATOM 3277 C CA . LEU A 1 406 ? 25.334 2.350 11.179 1.00 89.69 406 LEU A CA 1
ATOM 3278 C C . LEU A 1 406 ? 26.846 2.304 11.406 1.00 89.69 406 LEU A C 1
ATOM 3280 O O . LEU A 1 406 ? 27.330 1.345 11.997 1.00 89.69 406 LEU A O 1
ATOM 3284 N N . LYS A 1 407 ? 27.580 3.333 10.973 1.00 87.94 407 LYS A N 1
ATOM 3285 C CA . LYS A 1 407 ? 29.025 3.431 11.178 1.00 87.94 407 LYS A CA 1
ATOM 3286 C C . LYS A 1 407 ? 29.359 3.447 12.667 1.00 87.94 407 LYS A C 1
ATOM 3288 O O . LYS A 1 407 ? 30.170 2.632 13.091 1.00 87.94 407 LYS A O 1
ATOM 3293 N N . ASP A 1 408 ? 28.691 4.292 13.449 1.00 92.12 408 ASP A N 1
ATOM 3294 C CA . ASP A 1 408 ? 28.872 4.369 14.901 1.00 92.12 408 ASP A CA 1
ATOM 3295 C C . ASP A 1 408 ? 28.595 3.013 15.555 1.00 92.12 408 ASP A C 1
ATOM 3297 O O . ASP A 1 408 ? 29.374 2.550 16.384 1.00 92.12 408 ASP A O 1
ATOM 3301 N N . PHE A 1 409 ? 27.526 2.324 15.146 1.00 92.44 409 PHE A N 1
ATOM 3302 C CA . PHE A 1 409 ? 27.245 0.972 15.621 1.00 92.44 409 PHE A CA 1
ATOM 3303 C C . PHE A 1 409 ? 28.376 -0.001 15.269 1.00 92.44 409 PHE A C 1
ATOM 3305 O O . PHE A 1 409 ? 28.869 -0.699 16.153 1.00 92.44 409 PHE A O 1
ATOM 3312 N N . THR A 1 410 ? 28.813 -0.036 14.006 1.00 91.19 410 THR A N 1
ATOM 3313 C CA . THR A 1 410 ? 29.871 -0.955 13.573 1.00 91.19 410 THR A CA 1
ATOM 3314 C C . THR A 1 410 ? 31.210 -0.650 14.223 1.00 91.19 410 THR A C 1
ATOM 3316 O O . THR A 1 410 ? 31.893 -1.587 14.603 1.00 91.19 410 THR A O 1
ATOM 3319 N N . ASP A 1 411 ? 31.569 0.617 14.435 1.00 90.31 411 ASP A N 1
ATOM 3320 C CA . ASP A 1 411 ? 32.820 1.014 15.096 1.00 90.31 411 ASP A CA 1
ATOM 3321 C C . ASP A 1 411 ? 32.885 0.534 16.558 1.00 90.31 411 ASP A C 1
ATOM 3323 O O . ASP A 1 411 ? 33.969 0.405 17.123 1.00 90.31 411 ASP A O 1
ATOM 3327 N N . ASN A 1 412 ? 31.731 0.232 17.162 1.00 89.75 412 ASN A N 1
ATOM 3328 C CA . ASN A 1 412 ? 31.619 -0.331 18.506 1.00 89.75 412 ASN A CA 1
ATOM 3329 C C . ASN A 1 412 ? 31.525 -1.872 18.525 1.00 89.75 412 ASN A C 1
ATOM 3331 O O . ASN A 1 412 ? 31.381 -2.458 19.601 1.00 89.75 412 ASN A O 1
ATOM 3335 N N . LEU A 1 413 ? 31.603 -2.549 17.372 1.00 83.88 413 LEU A N 1
ATOM 3336 C CA . LEU A 1 413 ? 31.649 -4.013 17.294 1.00 83.88 413 LEU A CA 1
ATOM 3337 C C . LEU A 1 413 ? 33.093 -4.543 17.355 1.00 83.88 413 LEU A C 1
ATOM 3339 O O . LEU A 1 413 ? 33.998 -3.905 16.815 1.00 83.88 413 LEU A O 1
ATOM 3343 N N . PRO A 1 414 ? 33.329 -5.740 17.933 1.00 82.44 414 PRO A N 1
ATOM 3344 C CA . PRO A 1 414 ? 34.672 -6.310 18.086 1.00 82.44 414 PRO A CA 1
ATOM 3345 C C . PRO A 1 414 ? 35.510 -6.391 16.801 1.00 82.44 414 PRO A C 1
ATOM 3347 O O . PRO A 1 414 ? 36.724 -6.198 16.856 1.00 82.44 414 PRO A O 1
ATOM 3350 N N . ARG A 1 415 ? 34.888 -6.684 15.649 1.00 84.25 415 ARG A N 1
ATOM 3351 C CA . ARG A 1 415 ? 35.545 -6.741 14.327 1.00 84.25 415 ARG A CA 1
ATOM 3352 C C . ARG A 1 415 ? 35.045 -5.659 13.368 1.00 84.25 415 ARG A C 1
ATOM 3354 O O . ARG A 1 415 ? 35.254 -5.753 12.156 1.00 84.25 415 ARG A O 1
ATOM 3361 N N . GLY A 1 416 ? 34.386 -4.625 13.882 1.00 87.50 416 GLY A N 1
ATOM 3362 C CA . GLY A 1 416 ? 33.965 -3.498 13.064 1.00 87.50 416 GLY A CA 1
ATOM 3363 C C . GLY A 1 416 ? 32.932 -3.876 11.995 1.00 87.50 416 GLY A C 1
ATOM 3364 O O . GLY A 1 416 ? 31.969 -4.611 12.227 1.00 87.50 416 GLY A O 1
ATOM 3365 N N . ARG A 1 417 ? 33.189 -3.408 10.769 1.00 86.19 417 ARG A N 1
ATOM 3366 C CA . ARG A 1 417 ? 32.410 -3.717 9.559 1.00 86.19 417 ARG A CA 1
ATOM 3367 C C . ARG A 1 417 ? 32.298 -5.220 9.269 1.00 86.19 417 ARG A C 1
ATOM 3369 O O . ARG A 1 417 ? 31.272 -5.637 8.738 1.00 86.19 417 ARG A O 1
ATOM 3376 N N . GLU A 1 418 ? 33.293 -6.035 9.621 1.00 86.00 418 GLU A N 1
ATOM 3377 C CA . GLU A 1 418 ? 33.253 -7.480 9.338 1.00 86.00 418 GLU A CA 1
ATOM 3378 C C . GLU A 1 418 ? 32.147 -8.199 10.119 1.00 86.00 418 GLU A C 1
ATOM 3380 O O . GLU A 1 418 ? 31.477 -9.066 9.560 1.00 86.00 418 GLU A O 1
ATOM 3385 N N . ASP A 1 419 ? 31.874 -7.796 11.366 1.00 84.12 419 ASP A N 1
ATOM 3386 C CA . ASP A 1 419 ? 30.760 -8.360 12.144 1.00 84.12 419 ASP A CA 1
ATOM 3387 C C . ASP A 1 419 ? 29.403 -8.052 11.492 1.00 84.12 419 ASP A C 1
ATOM 3389 O O . ASP A 1 419 ? 28.504 -8.896 11.466 1.00 84.12 419 ASP A O 1
ATOM 3393 N N . TYR A 1 420 ? 29.260 -6.860 10.904 1.00 88.00 420 TYR A N 1
ATOM 3394 C CA . TYR A 1 420 ? 28.066 -6.500 10.143 1.00 88.00 420 TYR A CA 1
ATOM 3395 C C . TYR A 1 420 ? 27.922 -7.346 8.873 1.00 88.00 420 TYR A C 1
ATOM 3397 O O . TYR A 1 420 ? 26.836 -7.859 8.595 1.00 88.00 420 TYR A O 1
ATOM 3405 N N . LEU A 1 421 ? 29.011 -7.543 8.122 1.00 87.69 421 LEU A N 1
ATOM 3406 C CA . LEU A 1 421 ? 29.001 -8.392 6.928 1.00 87.69 421 LEU A CA 1
ATOM 3407 C C . LEU A 1 421 ? 28.677 -9.853 7.263 1.00 87.69 421 LEU A C 1
ATOM 3409 O O . LEU A 1 421 ? 27.907 -10.475 6.533 1.00 87.69 421 LEU A O 1
ATOM 3413 N N . ASP A 1 422 ? 29.186 -10.392 8.370 1.00 83.88 422 ASP A N 1
ATOM 3414 C CA . ASP A 1 422 ? 28.828 -11.737 8.835 1.00 83.88 422 ASP A CA 1
ATOM 3415 C C . ASP A 1 422 ? 27.337 -11.833 9.187 1.00 83.88 422 ASP A C 1
ATOM 3417 O O . ASP A 1 422 ? 26.670 -12.796 8.801 1.00 83.88 422 ASP A O 1
ATOM 3421 N N . GLY A 1 423 ? 26.769 -10.795 9.810 1.00 87.88 423 GLY A N 1
ATOM 3422 C CA . GLY A 1 423 ? 25.324 -10.686 10.026 1.00 87.88 423 GLY A CA 1
ATOM 3423 C C . GLY A 1 423 ? 24.515 -10.654 8.721 1.00 87.88 423 GLY A C 1
ATOM 3424 O O . GLY A 1 423 ? 23.464 -11.291 8.616 1.00 87.88 423 GLY A O 1
ATOM 3425 N N . LEU A 1 424 ? 25.010 -9.972 7.686 1.00 91.75 424 LEU A N 1
ATOM 3426 C CA . LEU A 1 424 ? 24.365 -9.967 6.371 1.00 91.75 424 LEU A CA 1
ATOM 3427 C C . LEU A 1 424 ? 24.488 -11.315 5.644 1.00 91.75 424 LEU A C 1
ATOM 3429 O O . LEU A 1 424 ? 23.529 -11.734 4.991 1.00 91.75 424 LEU A O 1
ATOM 3433 N N . ARG A 1 425 ? 25.620 -12.023 5.772 1.00 89.81 425 ARG A N 1
ATOM 3434 C CA . ARG A 1 425 ? 25.789 -13.395 5.249 1.00 89.81 425 ARG A CA 1
ATOM 3435 C C . ARG A 1 425 ? 24.817 -14.352 5.927 1.00 89.81 425 ARG A C 1
ATOM 3437 O O . ARG A 1 425 ? 24.133 -15.106 5.235 1.00 89.81 425 ARG A O 1
ATOM 3444 N N . ALA A 1 426 ? 24.676 -14.239 7.246 1.00 84.38 426 ALA A N 1
ATOM 3445 C CA . ALA A 1 426 ? 23.697 -14.981 8.028 1.00 84.38 426 ALA A CA 1
ATOM 3446 C C . ALA A 1 426 ? 22.273 -14.773 7.506 1.00 84.38 426 ALA A C 1
ATOM 3448 O O . ALA A 1 426 ? 21.552 -15.725 7.200 1.00 84.38 426 ALA A O 1
ATOM 3449 N N . MET A 1 427 ? 21.886 -13.505 7.366 1.00 90.44 427 MET A N 1
ATOM 3450 C CA . MET A 1 427 ? 20.577 -13.100 6.873 1.00 90.44 427 MET A CA 1
ATOM 3451 C C . MET A 1 427 ? 20.310 -13.655 5.468 1.00 90.44 427 MET A C 1
ATOM 3453 O O . MET A 1 427 ? 19.258 -14.253 5.236 1.00 90.44 427 MET A O 1
ATOM 3457 N N . ALA A 1 428 ? 21.272 -13.514 4.550 1.00 90.44 428 ALA A N 1
ATOM 3458 C CA . ALA A 1 428 ? 21.172 -14.047 3.195 1.00 90.44 428 ALA A CA 1
ATOM 3459 C C . ALA A 1 428 ? 20.995 -15.574 3.201 1.00 90.44 428 ALA A C 1
ATOM 3461 O O . ALA A 1 428 ? 20.074 -16.083 2.559 1.00 90.44 428 ALA A O 1
ATOM 3462 N N . GLY A 1 429 ? 21.818 -16.300 3.964 1.00 86.31 429 GLY A N 1
ATOM 3463 C CA . GLY A 1 429 ? 21.746 -17.759 4.072 1.00 86.31 429 GLY A CA 1
ATOM 3464 C C . GLY A 1 429 ? 20.389 -18.242 4.585 1.00 86.31 429 GLY A C 1
ATOM 3465 O O . GLY A 1 429 ? 19.783 -19.137 3.992 1.00 86.31 429 GLY A O 1
ATOM 3466 N N . VAL A 1 430 ? 19.856 -17.597 5.629 1.00 85.25 430 VAL A N 1
ATOM 3467 C CA . VAL A 1 430 ? 18.528 -17.919 6.168 1.00 85.25 430 VAL A CA 1
ATOM 3468 C C . VAL A 1 430 ? 17.434 -17.628 5.143 1.00 85.25 430 VAL A C 1
ATOM 3470 O O . VAL A 1 430 ? 16.592 -18.487 4.888 1.00 85.25 430 VAL A O 1
ATOM 3473 N N . TRP A 1 431 ? 17.412 -16.436 4.548 1.00 90.50 431 TRP A N 1
ATOM 3474 C CA . TRP A 1 431 ? 16.309 -16.023 3.677 1.00 90.50 431 TRP A CA 1
ATOM 3475 C C . TRP A 1 431 ? 16.276 -16.790 2.356 1.00 90.50 431 TRP A C 1
ATOM 3477 O O . TRP A 1 431 ? 15.223 -17.319 1.991 1.00 90.50 431 TRP A O 1
ATOM 3487 N N . TYR A 1 432 ? 17.411 -16.929 1.667 1.00 90.94 432 TYR A N 1
ATOM 3488 C CA . TYR A 1 432 ? 17.466 -17.720 0.436 1.00 90.94 432 TYR A CA 1
ATOM 3489 C C . TYR A 1 432 ? 17.297 -19.215 0.710 1.00 90.94 432 TYR A C 1
ATOM 3491 O O . TYR A 1 432 ? 16.595 -19.893 -0.041 1.00 90.94 432 TYR A O 1
ATOM 3499 N N . GLY A 1 433 ? 17.850 -19.727 1.816 1.00 86.19 433 GLY A N 1
ATOM 3500 C CA . GLY A 1 433 ? 17.638 -21.111 2.241 1.00 86.19 433 GLY A CA 1
ATOM 3501 C C . GLY A 1 433 ? 16.160 -21.423 2.486 1.00 86.19 433 GLY A C 1
ATOM 3502 O O . GLY A 1 433 ? 15.649 -22.437 2.013 1.00 86.19 433 GLY A O 1
ATOM 3503 N N . ARG A 1 434 ? 15.425 -20.516 3.144 1.00 86.38 434 ARG A N 1
ATOM 3504 C CA . ARG A 1 434 ? 13.971 -20.652 3.345 1.00 86.38 434 ARG A CA 1
ATOM 3505 C C . ARG A 1 434 ? 13.186 -20.555 2.045 1.00 86.38 434 ARG A C 1
ATOM 3507 O O . ARG A 1 434 ? 12.235 -21.308 1.872 1.00 86.38 434 ARG A O 1
ATOM 3514 N N . ALA A 1 435 ? 13.593 -19.682 1.127 1.00 87.19 435 ALA A N 1
ATOM 3515 C CA . ALA A 1 435 ? 12.967 -19.599 -0.187 1.00 87.19 435 ALA A CA 1
ATOM 3516 C C . ALA A 1 435 ? 13.174 -20.881 -1.021 1.00 87.19 435 ALA A C 1
ATOM 3518 O O . ALA A 1 435 ? 12.344 -21.194 -1.870 1.00 87.19 435 ALA A O 1
ATOM 3519 N N . LEU A 1 436 ? 14.247 -21.639 -0.767 1.00 87.31 436 LEU A N 1
ATOM 3520 C CA . LEU A 1 436 ? 14.512 -22.927 -1.414 1.00 87.31 436 LEU A CA 1
ATOM 3521 C C . LEU A 1 436 ? 13.824 -24.122 -0.742 1.00 87.31 436 LEU A C 1
ATOM 3523 O O . LEU A 1 436 ? 13.508 -25.079 -1.449 1.00 87.31 436 LEU A O 1
ATOM 3527 N N . ALA A 1 437 ? 13.581 -24.070 0.572 1.00 82.75 437 ALA A N 1
ATOM 3528 C CA . ALA A 1 437 ? 13.215 -25.224 1.403 1.00 82.75 437 ALA A CA 1
ATOM 3529 C C . ALA A 1 437 ? 12.071 -26.090 0.838 1.00 82.75 437 ALA A C 1
ATOM 3531 O O . ALA A 1 437 ? 12.198 -27.311 0.788 1.00 82.75 437 ALA A O 1
ATOM 3532 N N . ASP A 1 438 ? 11.004 -25.466 0.333 1.00 79.12 438 ASP A N 1
ATOM 3533 C CA . ASP A 1 438 ? 9.821 -26.176 -0.184 1.00 79.12 438 ASP A CA 1
ATOM 3534 C C . ASP A 1 438 ? 9.819 -26.322 -1.717 1.00 79.12 438 ASP A C 1
ATOM 3536 O O . ASP A 1 438 ? 8.854 -26.799 -2.316 1.00 79.12 438 ASP A O 1
ATOM 3540 N N . SER A 1 439 ? 10.887 -25.880 -2.386 1.00 84.75 439 SER A N 1
ATOM 3541 C CA . SER A 1 439 ? 10.957 -25.857 -3.850 1.00 84.75 439 SER A CA 1
ATOM 3542 C C . SER A 1 439 ? 11.426 -27.178 -4.467 1.00 84.75 439 SER A C 1
ATOM 3544 O O . SER A 1 439 ? 11.184 -27.408 -5.654 1.00 84.75 439 SER A O 1
ATOM 3546 N N . GLY A 1 440 ? 12.118 -28.022 -3.689 1.00 87.19 440 GLY A N 1
ATOM 3547 C CA . GLY A 1 440 ? 12.827 -29.207 -4.187 1.00 87.19 440 GLY A CA 1
ATOM 3548 C C . GLY A 1 440 ? 14.039 -28.882 -5.072 1.00 87.19 440 GLY A C 1
ATOM 3549 O O . GLY A 1 440 ? 14.518 -29.751 -5.795 1.00 87.19 440 GLY A O 1
ATOM 3550 N N . ARG A 1 441 ? 14.505 -27.627 -5.058 1.00 91.31 441 ARG A N 1
ATOM 3551 C CA . ARG A 1 441 ? 15.623 -27.115 -5.859 1.00 91.31 441 ARG A CA 1
ATOM 3552 C C . ARG A 1 441 ? 16.737 -26.624 -4.941 1.00 91.31 441 ARG A C 1
ATOM 3554 O O . ARG A 1 441 ? 16.478 -26.259 -3.798 1.00 91.31 441 ARG A O 1
ATOM 3561 N N . ASP A 1 442 ? 17.961 -26.584 -5.452 1.00 92.06 442 ASP A N 1
ATOM 3562 C CA . ASP A 1 442 ? 19.160 -26.279 -4.668 1.00 92.06 442 ASP A CA 1
ATOM 3563 C C . ASP A 1 442 ? 19.855 -24.971 -5.067 1.00 92.06 442 ASP A C 1
ATOM 3565 O O . ASP A 1 442 ? 20.747 -24.536 -4.348 1.00 92.06 442 ASP A O 1
ATOM 3569 N N . ILE A 1 443 ? 19.431 -24.306 -6.149 1.00 96.75 443 ILE A N 1
ATOM 3570 C CA . ILE A 1 443 ? 19.957 -23.006 -6.590 1.00 96.75 443 ILE A CA 1
ATOM 3571 C C . ILE A 1 443 ? 18.850 -21.955 -6.539 1.00 96.75 443 ILE A C 1
ATOM 3573 O O . ILE A 1 443 ? 17.777 -22.156 -7.108 1.00 96.75 443 ILE A O 1
ATOM 3577 N N . PHE A 1 444 ? 19.109 -20.802 -5.921 1.00 96.75 444 PHE A N 1
ATOM 3578 C CA . PHE A 1 444 ? 18.179 -19.673 -5.923 1.00 96.75 444 PHE A CA 1
ATOM 3579 C C . PHE A 1 444 ? 18.622 -18.581 -6.898 1.00 96.75 444 PHE A C 1
ATOM 3581 O O . PHE A 1 444 ? 19.743 -18.085 -6.836 1.00 96.75 444 PHE A O 1
ATOM 3588 N N . LEU A 1 445 ? 17.715 -18.168 -7.778 1.00 97.44 445 LEU A N 1
ATOM 3589 C CA . LEU A 1 445 ? 17.884 -17.033 -8.674 1.00 97.44 445 LEU A CA 1
ATOM 3590 C C . LEU A 1 445 ? 17.200 -15.796 -8.084 1.00 97.44 445 LEU A C 1
ATOM 3592 O O . LEU A 1 445 ? 15.970 -15.685 -8.107 1.00 97.44 445 LEU A O 1
ATOM 3596 N N . ASP A 1 446 ? 18.000 -14.835 -7.635 1.00 97.19 446 ASP A N 1
ATOM 3597 C CA . ASP A 1 446 ? 17.564 -13.476 -7.335 1.00 97.19 446 ASP A CA 1
ATOM 3598 C C . ASP A 1 446 ? 17.727 -12.615 -8.590 1.00 97.19 446 ASP A C 1
ATOM 3600 O O . ASP A 1 446 ? 18.821 -12.188 -8.970 1.00 97.19 446 ASP A O 1
ATOM 3604 N N . LYS A 1 447 ? 16.602 -12.347 -9.250 1.00 95.75 447 LYS A N 1
ATOM 3605 C CA . LYS A 1 447 ? 16.539 -11.340 -10.303 1.00 95.75 447 LYS A CA 1
ATOM 3606 C C . LYS A 1 447 ? 16.181 -10.010 -9.667 1.00 95.75 447 LYS A C 1
ATOM 3608 O O . LYS A 1 447 ? 15.013 -9.811 -9.360 1.00 95.75 447 LYS A O 1
ATOM 3613 N N . THR A 1 448 ? 17.144 -9.095 -9.599 1.00 96.19 448 THR A N 1
ATOM 3614 C CA . THR A 1 448 ? 16.957 -7.689 -9.215 1.00 96.19 448 THR A CA 1
ATOM 3615 C C . THR A 1 448 ? 17.839 -6.823 -10.125 1.00 96.19 448 THR A C 1
ATOM 3617 O O . THR A 1 448 ? 19.051 -6.744 -9.912 1.00 96.19 448 THR A O 1
ATOM 3620 N N . PRO A 1 449 ? 17.278 -6.149 -11.155 1.00 95.88 449 PRO A N 1
ATOM 3621 C CA . PRO A 1 449 ? 18.076 -5.419 -12.142 1.00 95.88 449 PRO A CA 1
ATOM 3622 C C . PRO A 1 449 ? 18.981 -4.366 -11.491 1.00 95.88 449 PRO A C 1
ATOM 3624 O O . PRO A 1 449 ? 20.156 -4.255 -11.827 1.00 95.88 449 PRO A O 1
ATOM 3627 N N . ARG A 1 450 ? 18.452 -3.656 -10.487 1.00 95.44 450 ARG A N 1
ATOM 3628 C CA . ARG A 1 450 ? 19.109 -2.511 -9.845 1.00 95.44 450 ARG A CA 1
ATOM 3629 C C . ARG A 1 450 ? 20.232 -2.842 -8.869 1.00 95.44 450 ARG A C 1
ATOM 3631 O O . ARG A 1 450 ? 20.812 -1.924 -8.293 1.00 95.44 450 ARG A O 1
ATOM 3638 N N . TYR A 1 451 ? 20.633 -4.107 -8.748 1.00 97.00 451 TYR A N 1
ATOM 3639 C CA . TYR A 1 451 ? 21.858 -4.438 -8.017 1.00 97.00 451 TYR A CA 1
ATOM 3640 C C . TYR A 1 451 ? 23.116 -3.782 -8.603 1.00 97.00 451 TYR A C 1
ATOM 3642 O O . TYR A 1 451 ? 24.107 -3.691 -7.888 1.00 97.00 451 TYR A O 1
ATOM 3650 N N . TYR A 1 452 ? 23.065 -3.186 -9.806 1.00 95.00 452 TYR A N 1
ATOM 3651 C CA . TYR A 1 452 ? 24.131 -2.305 -10.308 1.00 95.00 452 TYR A CA 1
ATOM 3652 C C . TYR A 1 452 ? 24.497 -1.153 -9.347 1.00 95.00 452 TYR A C 1
ATOM 3654 O O . TYR A 1 452 ? 25.582 -0.593 -9.463 1.00 95.00 452 TYR A O 1
ATOM 3662 N N . HIS A 1 453 ? 23.637 -0.782 -8.389 1.00 93.38 453 HIS A N 1
ATOM 3663 C CA . HIS A 1 453 ? 23.975 0.213 -7.366 1.00 93.38 453 HIS A CA 1
ATOM 3664 C C . HIS A 1 453 ? 24.969 -0.290 -6.304 1.00 93.38 453 HIS A C 1
ATOM 3666 O O . HIS A 1 453 ? 25.664 0.546 -5.724 1.00 93.38 453 HIS A O 1
ATOM 3672 N N . VAL A 1 454 ? 25.028 -1.606 -6.062 1.00 94.19 454 VAL A N 1
ATOM 3673 C CA . VAL A 1 454 ? 25.757 -2.253 -4.948 1.00 94.19 454 VAL A CA 1
ATOM 3674 C C . VAL A 1 454 ? 26.582 -3.470 -5.399 1.00 94.19 454 VAL A C 1
ATOM 3676 O O . VAL A 1 454 ? 26.889 -4.353 -4.607 1.00 94.19 454 VAL A O 1
ATOM 3679 N N . LEU A 1 455 ? 26.889 -3.577 -6.697 1.00 93.88 455 LEU A N 1
ATOM 3680 C CA . LEU A 1 455 ? 27.573 -4.740 -7.278 1.00 93.88 455 LEU A CA 1
ATOM 3681 C C . LEU A 1 455 ? 28.934 -5.056 -6.618 1.00 93.88 455 LEU A C 1
ATOM 3683 O O . LEU A 1 455 ? 29.161 -6.235 -6.328 1.00 93.88 455 LEU A O 1
ATOM 3687 N N . PRO A 1 456 ? 29.820 -4.073 -6.354 1.00 92.88 456 PRO A N 1
ATOM 3688 C CA . PRO A 1 456 ? 31.069 -4.317 -5.627 1.00 92.88 456 PRO A CA 1
ATOM 3689 C C . PRO A 1 456 ? 30.829 -4.899 -4.229 1.00 92.88 456 PRO A C 1
ATOM 3691 O O . PRO A 1 456 ? 31.353 -5.964 -3.909 1.00 92.88 456 PRO A O 1
ATOM 3694 N N . GLU A 1 457 ? 29.938 -4.288 -3.443 1.00 93.19 457 GLU A N 1
ATOM 3695 C CA . GLU A 1 457 ? 29.595 -4.748 -2.090 1.00 93.19 457 GLU A CA 1
ATOM 3696 C C . GLU A 1 457 ? 28.975 -6.147 -2.106 1.00 93.19 457 GLU A C 1
ATOM 3698 O O . GLU A 1 457 ? 29.288 -6.996 -1.276 1.00 93.19 457 GLU A O 1
ATOM 3703 N N . LEU A 1 458 ? 28.111 -6.421 -3.085 1.00 95.19 458 LEU A N 1
ATOM 3704 C CA . LEU A 1 458 ? 27.501 -7.735 -3.264 1.00 95.19 458 LEU A CA 1
ATOM 3705 C C . LEU A 1 458 ? 28.545 -8.791 -3.653 1.00 95.19 458 LEU A C 1
ATOM 3707 O O . LEU A 1 458 ? 28.375 -9.973 -3.347 1.00 95.19 458 LEU A O 1
ATOM 3711 N N . THR A 1 459 ? 29.609 -8.386 -4.350 1.00 95.06 459 THR A N 1
ATOM 3712 C CA . THR A 1 459 ? 30.743 -9.245 -4.732 1.00 95.06 459 THR A CA 1
ATOM 3713 C C . THR A 1 459 ? 31.598 -9.612 -3.536 1.00 95.06 459 THR A C 1
ATOM 3715 O O . THR A 1 459 ? 31.927 -10.782 -3.362 1.00 95.06 459 THR A O 1
ATOM 3718 N N . GLU A 1 460 ? 31.884 -8.634 -2.688 1.00 92.44 460 GLU A N 1
ATOM 3719 C CA . GLU A 1 460 ? 32.618 -8.819 -1.442 1.00 92.44 460 GLU A CA 1
ATOM 3720 C C . GLU A 1 460 ? 31.834 -9.654 -0.417 1.00 92.44 460 GLU A C 1
ATOM 3722 O O . GLU A 1 460 ? 32.379 -10.560 0.218 1.00 92.44 460 GLU A O 1
ATOM 3727 N N . LEU A 1 461 ? 30.535 -9.382 -0.263 1.00 94.00 461 LEU A N 1
ATOM 3728 C CA . LEU A 1 461 ? 29.707 -10.057 0.731 1.00 94.00 461 LEU A CA 1
ATOM 3729 C C . LEU A 1 461 ? 29.529 -11.548 0.410 1.00 94.00 461 LEU A C 1
ATOM 3731 O O . LEU A 1 461 ? 29.702 -12.387 1.296 1.00 94.00 461 LEU A O 1
ATOM 3735 N N . LEU A 1 462 ? 29.186 -11.870 -0.844 1.00 95.56 462 LEU A N 1
ATOM 3736 C CA . LEU A 1 462 ? 28.803 -13.215 -1.293 1.00 95.56 462 LEU A CA 1
ATOM 3737 C C . LEU A 1 462 ? 29.695 -13.701 -2.449 1.00 95.56 462 LEU A C 1
ATOM 3739 O O . LEU A 1 462 ? 29.204 -13.913 -3.562 1.00 95.56 462 LEU A O 1
ATOM 3743 N N . PRO A 1 463 ? 31.009 -13.881 -2.247 1.00 94.62 463 PRO A N 1
ATOM 3744 C CA . PRO A 1 463 ? 31.952 -14.123 -3.342 1.00 94.62 463 PRO A CA 1
ATOM 3745 C C . PRO A 1 463 ? 31.709 -15.435 -4.107 1.00 94.62 463 PRO A C 1
ATOM 3747 O O . PRO A 1 463 ? 32.151 -15.555 -5.250 1.00 94.62 463 PRO A O 1
ATOM 3750 N N . GLY A 1 464 ? 30.992 -16.395 -3.514 1.00 94.94 464 GLY A N 1
ATOM 3751 C CA . GLY A 1 464 ? 30.605 -17.663 -4.138 1.00 94.94 464 GLY A CA 1
ATOM 3752 C C . GLY A 1 464 ? 29.399 -17.565 -5.079 1.00 94.94 464 GLY A C 1
ATOM 3753 O O . GLY A 1 464 ? 29.224 -18.440 -5.925 1.00 94.94 464 GLY A O 1
ATOM 3754 N N . ALA A 1 465 ? 28.595 -16.500 -4.986 1.00 96.69 465 ALA A N 1
ATOM 3755 C CA . ALA A 1 465 ? 27.424 -16.319 -5.843 1.00 96.69 465 ALA A CA 1
ATOM 3756 C C . ALA A 1 465 ? 27.798 -16.121 -7.315 1.00 96.69 465 ALA A C 1
ATOM 3758 O O . ALA A 1 465 ? 28.750 -15.412 -7.650 1.00 96.69 465 ALA A O 1
ATOM 3759 N N . ARG A 1 466 ? 27.002 -16.700 -8.217 1.00 98.06 466 ARG A N 1
ATOM 3760 C CA . ARG A 1 466 ? 27.095 -16.441 -9.657 1.00 98.06 466 ARG A CA 1
ATOM 3761 C C . ARG A 1 466 ? 26.390 -15.128 -9.977 1.00 98.06 466 ARG A C 1
ATOM 3763 O O . ARG A 1 466 ? 25.302 -14.863 -9.474 1.00 98.06 466 ARG A O 1
ATOM 3770 N N . ARG A 1 467 ? 26.986 -14.298 -10.831 1.00 98.12 467 ARG A N 1
ATOM 3771 C CA . ARG A 1 467 ? 26.431 -12.991 -11.217 1.00 98.12 467 ARG A CA 1
ATOM 3772 C C . ARG A 1 467 ? 26.239 -12.960 -12.718 1.00 98.12 467 ARG A C 1
ATOM 3774 O O . ARG A 1 467 ? 27.207 -12.930 -13.462 1.00 98.12 467 ARG A O 1
ATOM 3781 N N . VAL A 1 468 ? 24.994 -12.976 -13.161 1.00 98.62 468 VAL A N 1
ATOM 3782 C CA . VAL A 1 468 ? 24.629 -12.842 -14.567 1.00 98.62 468 VAL A CA 1
ATOM 3783 C C . VAL A 1 468 ? 24.346 -11.371 -14.848 1.00 98.62 468 VAL A C 1
ATOM 3785 O O . VAL A 1 468 ? 23.434 -10.794 -14.252 1.00 98.62 468 VAL A O 1
ATOM 3788 N N . ILE A 1 469 ? 25.111 -10.769 -15.759 1.00 98.44 469 ILE A N 1
ATOM 3789 C CA . ILE A 1 469 ? 24.883 -9.400 -16.232 1.00 98.44 469 ILE A CA 1
ATOM 3790 C C . ILE A 1 469 ? 24.213 -9.478 -17.601 1.00 98.44 469 ILE A C 1
ATOM 3792 O O . ILE A 1 469 ? 24.843 -9.832 -18.597 1.00 98.44 469 ILE A O 1
ATOM 3796 N N . LEU A 1 470 ? 22.922 -9.142 -17.647 1.00 98.31 470 LEU A N 1
ATOM 3797 C CA . LEU A 1 470 ? 22.168 -9.071 -18.894 1.00 98.31 470 LEU A CA 1
ATOM 3798 C C . LEU A 1 470 ? 22.310 -7.679 -19.522 1.00 98.31 470 LEU A C 1
ATOM 3800 O O . LEU A 1 470 ? 21.846 -6.672 -18.978 1.00 98.31 470 LEU A O 1
ATOM 3804 N N . LEU A 1 471 ? 22.915 -7.660 -20.704 1.00 97.94 471 LEU A N 1
ATOM 3805 C CA . LEU A 1 471 ? 23.142 -6.492 -21.539 1.00 97.94 471 LEU A CA 1
ATOM 3806 C C . LEU A 1 471 ? 22.136 -6.475 -22.689 1.00 97.94 471 LEU A C 1
ATOM 3808 O O . LEU A 1 471 ? 21.797 -7.512 -23.257 1.00 97.94 471 LEU A O 1
ATOM 3812 N N . ARG A 1 472 ? 21.677 -5.279 -23.048 1.00 97.25 472 ARG A N 1
ATOM 3813 C CA . ARG A 1 472 ? 20.784 -5.030 -24.183 1.00 97.25 472 ARG A CA 1
ATOM 3814 C C . ARG A 1 472 ? 21.148 -3.695 -24.813 1.00 97.25 472 ARG A C 1
ATOM 3816 O O . ARG A 1 472 ? 21.629 -2.816 -24.095 1.00 97.25 472 ARG A O 1
ATOM 3823 N N . ASN A 1 473 ? 20.892 -3.547 -26.111 1.00 96.94 473 ASN A N 1
ATOM 3824 C CA . ASN A 1 473 ? 21.070 -2.301 -26.840 1.00 96.94 473 ASN A CA 1
ATOM 3825 C C . ASN A 1 473 ? 20.483 -1.125 -26.028 1.00 96.94 473 ASN A C 1
ATOM 3827 O O . ASN A 1 473 ? 19.275 -1.128 -25.752 1.00 96.94 473 ASN A O 1
ATOM 3831 N N . PRO A 1 474 ? 21.300 -0.126 -25.638 1.00 96.50 474 PRO A N 1
ATOM 3832 C CA . PRO A 1 474 ? 20.842 0.998 -24.822 1.00 96.50 474 PRO A CA 1
ATOM 3833 C C . PRO A 1 474 ? 19.689 1.783 -25.455 1.00 96.50 474 PRO A C 1
ATOM 3835 O O . PRO A 1 474 ? 18.784 2.213 -24.743 1.00 96.50 474 PRO A O 1
ATOM 3838 N N . LEU A 1 475 ? 19.641 1.895 -26.787 1.00 97.12 475 LEU A N 1
ATOM 3839 C CA . LEU A 1 475 ? 18.516 2.522 -27.491 1.00 97.12 475 LEU A CA 1
ATOM 3840 C C . LEU A 1 475 ? 17.226 1.711 -27.345 1.00 97.12 475 LEU A C 1
ATOM 3842 O O . LEU A 1 475 ? 16.143 2.282 -27.229 1.00 97.12 475 LEU A O 1
ATOM 3846 N N . ALA A 1 476 ? 17.328 0.382 -27.295 1.00 96.56 476 ALA A N 1
ATOM 3847 C CA . ALA A 1 476 ? 16.179 -0.479 -27.045 1.00 96.56 476 ALA A CA 1
ATOM 3848 C C . ALA A 1 476 ? 15.684 -0.387 -25.597 1.00 96.56 476 ALA A C 1
ATOM 3850 O O . ALA A 1 476 ? 14.474 -0.448 -25.359 1.00 96.56 476 ALA A O 1
ATOM 3851 N N . VAL A 1 477 ? 16.591 -0.194 -24.634 1.00 96.50 477 VAL A N 1
ATOM 3852 C CA . VAL A 1 477 ? 16.234 0.100 -23.237 1.00 96.50 477 VAL A CA 1
ATOM 3853 C C . VAL A 1 477 ? 15.531 1.458 -23.143 1.00 96.50 477 VAL A C 1
ATOM 3855 O O . VAL A 1 477 ? 14.413 1.513 -22.624 1.00 96.50 477 VAL A O 1
ATOM 3858 N N . LEU A 1 478 ? 16.114 2.512 -23.727 1.00 96.50 478 LEU A N 1
ATOM 3859 C CA . LEU A 1 478 ? 15.530 3.856 -23.798 1.00 96.50 478 LEU A CA 1
ATOM 3860 C C . LEU A 1 478 ? 14.128 3.831 -24.412 1.00 96.50 478 LEU A C 1
ATOM 3862 O O . LEU A 1 478 ? 13.167 4.260 -23.775 1.00 96.50 478 LEU A O 1
ATOM 3866 N N . ALA A 1 479 ? 13.983 3.263 -25.609 1.00 95.50 479 ALA A N 1
ATOM 3867 C CA . ALA A 1 479 ? 12.697 3.146 -26.288 1.00 95.50 479 ALA A CA 1
ATOM 3868 C C . ALA A 1 479 ? 11.656 2.395 -25.442 1.00 95.50 479 ALA A C 1
ATOM 3870 O O . ALA A 1 479 ? 10.491 2.786 -25.378 1.00 95.50 479 ALA A O 1
ATOM 3871 N N . SER A 1 480 ? 12.070 1.326 -24.756 1.00 93.25 480 SER A N 1
ATOM 3872 C CA . SER A 1 480 ? 11.182 0.548 -23.891 1.00 93.25 480 SER A CA 1
ATOM 3873 C C . SER A 1 480 ? 10.691 1.353 -22.684 1.00 93.25 480 SER A C 1
ATOM 3875 O O . SER A 1 480 ? 9.503 1.279 -22.354 1.00 93.25 480 SER A O 1
ATOM 3877 N N . ILE A 1 481 ? 11.566 2.140 -22.049 1.00 93.38 481 ILE A N 1
ATOM 3878 C CA . ILE A 1 481 ? 11.212 3.042 -20.941 1.00 93.38 481 ILE A CA 1
ATOM 3879 C C . ILE A 1 481 ? 10.279 4.152 -21.434 1.00 93.38 481 ILE A C 1
ATOM 3881 O O . ILE A 1 481 ? 9.215 4.354 -20.844 1.00 93.38 481 ILE A O 1
ATOM 3885 N N . LEU A 1 482 ? 10.614 4.799 -22.556 1.00 93.00 482 LEU A N 1
ATOM 3886 C CA . LEU A 1 482 ? 9.795 5.857 -23.151 1.00 93.00 482 LEU A CA 1
ATOM 3887 C C . LEU A 1 482 ? 8.374 5.369 -23.450 1.00 93.00 482 LEU A C 1
ATOM 3889 O O . LEU A 1 482 ? 7.397 5.985 -23.031 1.00 93.00 482 LEU A O 1
ATOM 3893 N N . LYS A 1 483 ? 8.256 4.214 -24.110 1.00 90.50 483 LYS A N 1
ATOM 3894 C CA . LYS A 1 483 ? 6.966 3.640 -24.506 1.00 90.50 483 LYS A CA 1
ATOM 3895 C C . LYS A 1 483 ? 6.136 3.132 -23.326 1.00 90.50 483 LYS A C 1
ATOM 3897 O O . LYS A 1 483 ? 4.914 3.205 -23.374 1.00 90.50 483 LYS A O 1
ATOM 3902 N N . THR A 1 484 ? 6.775 2.562 -22.302 1.00 86.12 484 THR A N 1
ATOM 3903 C CA . THR A 1 484 ? 6.057 1.822 -21.245 1.00 86.12 484 THR A CA 1
ATOM 3904 C C . THR A 1 484 ? 5.803 2.657 -19.993 1.00 86.12 484 THR A C 1
ATOM 3906 O O . THR A 1 484 ? 4.753 2.510 -19.373 1.00 86.12 484 THR A O 1
ATOM 3909 N N . TRP A 1 485 ? 6.758 3.498 -19.592 1.00 87.25 485 TRP A N 1
ATOM 3910 C CA . TRP A 1 485 ? 6.723 4.198 -18.304 1.00 87.25 485 TRP A CA 1
ATOM 3911 C C . TRP A 1 485 ? 6.544 5.709 -18.451 1.00 87.25 485 TRP A C 1
ATOM 3913 O O . TRP A 1 485 ? 5.794 6.307 -17.678 1.00 87.25 485 TRP A O 1
ATOM 3923 N N . VAL A 1 486 ? 7.161 6.309 -19.471 1.00 88.12 486 VAL A N 1
ATOM 3924 C CA . VAL A 1 486 ? 7.091 7.759 -19.711 1.00 88.12 486 VAL A CA 1
ATOM 3925 C C . VAL A 1 486 ? 5.794 8.139 -20.420 1.00 88.12 486 VAL A C 1
ATOM 3927 O O . VAL A 1 486 ? 5.056 8.981 -19.920 1.00 88.12 486 VAL A O 1
ATOM 3930 N N . ASN A 1 487 ? 5.487 7.501 -21.555 1.00 85.81 487 ASN A N 1
ATOM 3931 C CA . ASN A 1 487 ? 4.276 7.732 -22.353 1.00 85.81 487 ASN A CA 1
ATOM 3932 C C . ASN A 1 487 ? 3.986 9.232 -22.604 1.00 85.81 487 ASN A C 1
ATOM 3934 O O . ASN A 1 487 ? 2.856 9.688 -22.442 1.00 85.81 487 ASN A O 1
ATOM 3938 N N . GLY A 1 488 ? 5.033 9.996 -22.942 1.00 81.00 488 GLY A N 1
ATOM 3939 C CA . GLY A 1 488 ? 4.968 11.440 -23.218 1.00 81.00 488 GLY A CA 1
ATOM 3940 C C . GLY A 1 488 ? 5.062 12.379 -22.004 1.00 81.00 488 GLY A C 1
ATOM 3941 O O . GLY A 1 488 ? 5.043 13.589 -22.190 1.00 81.00 488 GLY A O 1
ATOM 3942 N N . ASP A 1 489 ? 5.179 11.871 -20.772 1.00 83.12 489 ASP A N 1
ATOM 3943 C CA . ASP A 1 489 ? 5.293 12.689 -19.552 1.00 83.12 489 ASP A CA 1
ATOM 3944 C C . ASP A 1 489 ? 6.755 12.814 -19.079 1.00 83.12 489 ASP A C 1
ATOM 3946 O O . ASP A 1 489 ? 7.297 11.905 -18.448 1.00 83.12 489 ASP A O 1
ATOM 3950 N N . TRP A 1 490 ? 7.406 13.950 -19.351 1.00 83.88 490 TRP A N 1
ATOM 3951 C CA . TRP A 1 490 ? 8.827 14.170 -19.030 1.00 83.88 490 TRP A CA 1
ATOM 3952 C C . TRP A 1 490 ? 9.149 14.105 -17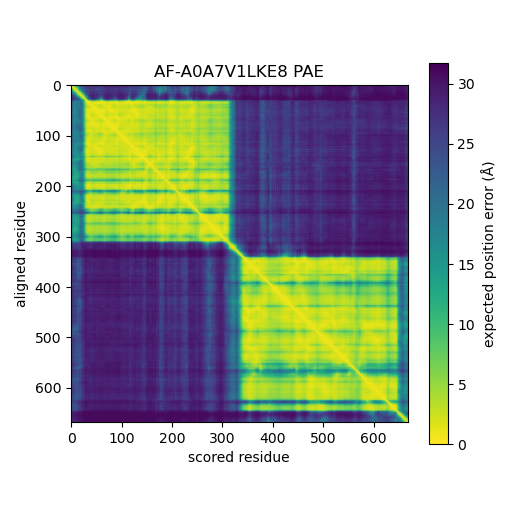.532 1.00 83.88 490 TRP A C 1
ATOM 3954 O O . TRP A 1 490 ? 10.261 13.720 -17.172 1.00 83.88 490 TRP A O 1
ATOM 3964 N N . ASN A 1 491 ? 8.180 14.370 -16.649 1.00 81.56 491 ASN A N 1
ATOM 3965 C CA . ASN A 1 491 ? 8.386 14.198 -15.206 1.00 81.56 491 ASN A CA 1
ATOM 3966 C C . ASN A 1 491 ? 8.561 12.724 -14.825 1.00 81.56 491 ASN A C 1
ATOM 3968 O O . ASN A 1 491 ? 9.170 12.416 -13.808 1.00 81.56 491 ASN A O 1
ATOM 3972 N N . ARG A 1 492 ? 8.042 11.793 -15.632 1.00 86.81 492 ARG A N 1
ATOM 3973 C CA . ARG A 1 492 ? 8.288 10.358 -15.441 1.00 86.81 492 ARG A CA 1
ATOM 3974 C C . ARG A 1 492 ? 9.633 9.932 -16.004 1.00 86.81 492 ARG A C 1
ATOM 3976 O O . ARG A 1 492 ? 10.214 8.979 -15.502 1.00 86.81 492 ARG A O 1
ATOM 3983 N N . LEU A 1 493 ? 10.140 10.620 -17.029 1.00 88.62 493 LEU A N 1
ATOM 3984 C CA . LEU A 1 493 ? 11.468 10.339 -17.577 1.00 88.62 493 LEU A CA 1
ATOM 3985 C C . LEU A 1 493 ? 12.563 10.604 -16.534 1.00 88.62 493 LEU A C 1
ATOM 3987 O O . LEU A 1 493 ? 13.480 9.793 -16.413 1.00 88.62 493 LEU A O 1
ATOM 3991 N N . SER A 1 494 ? 12.433 11.664 -15.727 1.00 85.12 494 SER A N 1
ATOM 3992 C CA . SER A 1 494 ? 13.403 11.969 -14.665 1.00 85.12 494 SER A CA 1
ATOM 3993 C C . SER A 1 494 ? 13.452 10.905 -13.563 1.00 85.12 494 SER A C 1
ATOM 3995 O O . SER A 1 494 ? 14.535 10.607 -13.061 1.00 85.12 494 SER A O 1
ATOM 3997 N N . LEU A 1 495 ? 12.333 10.230 -13.266 1.00 85.62 495 LEU A N 1
ATOM 3998 C CA . LEU A 1 495 ? 12.299 9.081 -12.343 1.00 85.62 495 LEU A CA 1
ATOM 3999 C C . LEU A 1 495 ? 13.161 7.901 -12.824 1.00 85.62 495 LEU A C 1
ATOM 4001 O O . LEU A 1 495 ? 13.572 7.064 -12.024 1.00 85.62 495 LEU A O 1
ATOM 4005 N N . HIS A 1 496 ? 13.449 7.834 -14.126 1.00 90.94 496 HIS A N 1
ATOM 4006 C CA . HIS A 1 496 ? 14.266 6.792 -14.751 1.00 90.94 496 HIS A CA 1
ATOM 4007 C C . HIS A 1 496 ? 15.666 7.278 -15.137 1.00 90.94 496 HIS A C 1
ATOM 4009 O O . HIS A 1 496 ? 16.408 6.552 -15.803 1.00 90.94 496 HIS A O 1
ATOM 4015 N N . ARG A 1 497 ? 16.068 8.477 -14.692 1.00 89.38 497 ARG A N 1
ATOM 4016 C CA . ARG A 1 497 ? 17.399 9.030 -14.967 1.00 89.38 497 ARG A CA 1
ATOM 4017 C C . ARG A 1 497 ? 18.506 8.088 -14.507 1.00 89.38 497 ARG A C 1
ATOM 4019 O O . ARG A 1 497 ? 19.418 7.832 -15.279 1.00 89.38 497 ARG A O 1
ATOM 4026 N N . HIS A 1 498 ? 18.417 7.505 -13.313 1.00 88.19 498 HIS A N 1
ATOM 4027 C CA . HIS A 1 498 ? 19.438 6.560 -12.842 1.00 88.19 498 HIS A CA 1
ATOM 4028 C C . HIS A 1 498 ? 19.482 5.264 -13.658 1.00 88.19 498 HIS A C 1
ATOM 4030 O O . HIS A 1 498 ? 20.565 4.729 -13.897 1.00 88.19 498 HIS A O 1
ATOM 4036 N N . ASP A 1 499 ? 18.332 4.788 -14.137 1.00 93.88 499 ASP A N 1
ATOM 4037 C CA . ASP A 1 499 ? 18.259 3.579 -14.961 1.00 93.88 499 ASP A CA 1
ATOM 4038 C C . ASP A 1 499 ? 18.953 3.780 -16.314 1.00 93.88 499 ASP A C 1
ATOM 4040 O O . ASP A 1 499 ? 19.595 2.861 -16.811 1.00 93.88 499 ASP A O 1
ATOM 4044 N N . LEU A 1 500 ? 18.840 4.979 -16.895 1.00 94.56 500 LEU A N 1
ATOM 4045 C CA . LEU A 1 500 ? 19.398 5.307 -18.209 1.00 94.56 500 LEU A CA 1
ATOM 4046 C C . LEU A 1 500 ? 20.817 5.876 -18.133 1.00 94.56 500 LEU A C 1
ATOM 4048 O O . LEU A 1 500 ? 21.654 5.519 -18.956 1.00 94.56 500 LEU A O 1
ATOM 4052 N N . MET A 1 501 ? 21.092 6.743 -17.158 1.00 90.56 501 MET A N 1
ATOM 4053 C CA . MET A 1 501 ? 22.323 7.534 -17.065 1.00 90.56 501 MET A CA 1
ATOM 4054 C C . MET A 1 501 ? 23.306 7.028 -16.015 1.00 90.56 501 MET A C 1
ATOM 4056 O O . MET A 1 501 ? 24.486 7.319 -16.128 1.00 90.56 501 MET A O 1
ATOM 4060 N N . THR A 1 502 ? 22.874 6.288 -14.992 1.00 90.12 502 THR A N 1
ATOM 4061 C CA . THR A 1 502 ? 23.790 5.759 -13.962 1.00 90.12 502 THR A CA 1
ATOM 4062 C C . THR A 1 502 ? 24.102 4.284 -14.200 1.00 90.12 502 THR A C 1
ATOM 4064 O O . THR A 1 502 ? 25.256 3.872 -14.089 1.00 90.12 502 THR A O 1
ATOM 4067 N N . ALA A 1 503 ? 23.099 3.478 -14.551 1.00 95.56 503 ALA A N 1
ATOM 4068 C CA . ALA A 1 503 ? 23.260 2.034 -14.687 1.00 95.56 503 ALA A CA 1
ATOM 4069 C C . ALA A 1 503 ? 24.294 1.618 -15.754 1.00 95.56 503 ALA A C 1
ATOM 4071 O O . ALA A 1 503 ? 25.142 0.789 -15.418 1.00 95.56 503 ALA A O 1
ATOM 4072 N N . PRO A 1 504 ? 24.323 2.188 -16.983 1.00 94.88 504 PRO A N 1
ATOM 4073 C CA . PRO A 1 504 ? 25.360 1.870 -17.972 1.00 94.88 504 PRO A CA 1
ATOM 4074 C C . PRO A 1 504 ? 26.783 2.069 -17.452 1.00 94.88 504 PRO A C 1
ATOM 4076 O O . PRO A 1 504 ? 27.634 1.204 -17.639 1.00 94.88 504 PRO A O 1
ATOM 4079 N N . PHE A 1 505 ? 27.022 3.181 -16.754 1.00 92.12 505 PHE A N 1
ATOM 4080 C CA . PHE A 1 505 ? 28.335 3.528 -16.219 1.00 92.12 505 PHE A CA 1
ATOM 4081 C C . PHE A 1 505 ? 28.744 2.584 -15.096 1.00 92.12 505 PHE A C 1
ATOM 4083 O O . PHE A 1 505 ? 29.855 2.064 -15.120 1.00 92.12 505 PHE A O 1
ATOM 4090 N N . LYS A 1 506 ? 27.840 2.299 -14.151 1.00 94.00 506 LYS A N 1
ATOM 4091 C CA . LYS A 1 506 ? 28.132 1.375 -13.046 1.00 94.00 506 LYS A CA 1
ATOM 4092 C C . LYS A 1 506 ? 28.362 -0.056 -13.523 1.00 94.00 506 LYS A C 1
ATOM 4094 O O . LYS A 1 506 ? 29.261 -0.722 -13.022 1.00 94.00 506 LYS A O 1
ATOM 4099 N N . LEU A 1 507 ? 27.586 -0.521 -14.504 1.00 96.56 507 LEU A N 1
ATOM 4100 C CA . LEU A 1 507 ? 27.793 -1.834 -15.117 1.00 96.56 507 LEU A CA 1
ATOM 4101 C C . LEU A 1 507 ? 29.133 -1.891 -15.859 1.00 96.56 507 LEU A C 1
ATOM 4103 O O . LEU A 1 507 ? 29.902 -2.818 -15.632 1.00 96.56 507 LEU A O 1
ATOM 4107 N N . ALA A 1 508 ? 29.443 -0.887 -16.684 1.00 93.94 508 ALA A N 1
ATOM 4108 C CA . ALA A 1 508 ? 30.713 -0.809 -17.403 1.00 93.94 508 ALA A CA 1
ATOM 4109 C C . ALA A 1 508 ? 31.924 -0.738 -16.457 1.00 93.94 508 ALA A C 1
ATOM 4111 O O . ALA A 1 508 ? 32.926 -1.410 -16.696 1.00 93.94 508 ALA A O 1
ATOM 4112 N N . ALA A 1 509 ? 31.830 0.050 -15.381 1.00 91.88 509 ALA A N 1
ATOM 4113 C CA . ALA A 1 509 ? 32.866 0.149 -14.356 1.00 91.88 509 ALA A CA 1
ATOM 4114 C C . ALA A 1 509 ? 33.086 -1.202 -13.667 1.00 91.88 509 ALA A C 1
ATOM 4116 O O . ALA A 1 509 ? 34.205 -1.706 -13.662 1.00 91.88 509 ALA A O 1
ATOM 4117 N N . TYR A 1 510 ? 32.010 -1.843 -13.200 1.00 96.38 510 TYR A N 1
ATOM 4118 C CA . TYR A 1 510 ? 32.091 -3.152 -12.558 1.00 96.38 510 TYR A CA 1
ATOM 4119 C C . TYR A 1 510 ? 32.673 -4.227 -13.485 1.00 96.38 510 TYR A C 1
ATOM 4121 O O . TYR A 1 510 ? 33.537 -4.992 -13.074 1.00 96.38 510 TYR A O 1
ATOM 4129 N N . MET A 1 511 ? 32.244 -4.275 -14.749 1.00 96.12 511 MET A N 1
ATOM 4130 C CA . MET A 1 511 ? 32.757 -5.247 -15.721 1.00 96.12 511 MET A CA 1
ATOM 4131 C C . MET A 1 511 ? 34.252 -5.063 -16.013 1.00 96.12 511 MET A C 1
ATOM 4133 O O . MET A 1 511 ? 34.930 -6.036 -16.336 1.00 96.12 511 MET A O 1
ATOM 4137 N N . ARG A 1 512 ? 34.761 -3.829 -15.909 1.00 93.06 512 ARG A N 1
ATOM 4138 C CA . ARG A 1 512 ? 36.185 -3.512 -16.068 1.00 93.06 512 ARG A CA 1
ATOM 4139 C C . ARG A 1 512 ? 36.995 -3.869 -14.824 1.00 93.06 512 ARG A C 1
ATOM 4141 O O . ARG A 1 512 ? 38.106 -4.363 -14.955 1.00 93.06 512 ARG A O 1
ATOM 4148 N N . GLU A 1 513 ? 36.454 -3.589 -13.644 1.00 93.38 513 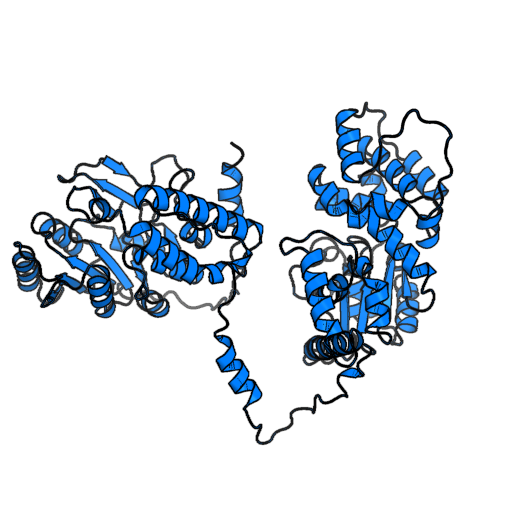GLU A N 1
ATOM 4149 C CA . GLU A 1 513 ? 37.127 -3.804 -12.360 1.00 93.38 513 GLU A CA 1
ATOM 4150 C C . GLU A 1 513 ? 37.103 -5.278 -11.923 1.00 93.38 513 GLU A C 1
ATOM 4152 O O . GLU A 1 513 ? 38.045 -5.757 -11.297 1.00 93.38 513 GLU A O 1
ATOM 4157 N N . TYR A 1 514 ? 36.064 -6.025 -12.311 1.00 95.19 514 TYR A N 1
ATOM 4158 C CA . TYR A 1 514 ? 35.857 -7.422 -11.930 1.00 95.19 514 TYR A CA 1
ATOM 4159 C C . TYR A 1 514 ? 35.613 -8.344 -13.145 1.00 95.19 514 TYR A C 1
ATOM 4161 O O . TYR A 1 514 ? 34.563 -8.994 -13.214 1.00 95.19 514 TYR A O 1
ATOM 4169 N N . PRO A 1 515 ? 36.558 -8.446 -14.103 1.00 93.44 515 PRO A N 1
ATOM 4170 C CA . PRO A 1 515 ? 36.369 -9.175 -15.365 1.00 93.44 515 PRO A CA 1
ATOM 4171 C C . PRO A 1 515 ? 35.976 -10.651 -15.185 1.00 93.44 515 PRO A C 1
ATOM 4173 O O . PRO A 1 515 ? 35.196 -11.171 -15.978 1.00 93.44 515 PRO A O 1
ATOM 4176 N N . ASP A 1 516 ? 36.429 -11.294 -14.104 1.00 93.75 516 ASP A N 1
ATOM 4177 C CA . ASP A 1 516 ? 36.202 -12.723 -13.835 1.00 93.75 516 ASP A CA 1
ATOM 4178 C C . ASP A 1 516 ? 35.057 -13.001 -12.843 1.00 93.75 516 ASP A C 1
ATOM 4180 O O . ASP A 1 516 ? 34.862 -14.134 -12.396 1.00 93.75 516 ASP A O 1
ATOM 4184 N N . ARG A 1 517 ? 34.304 -11.972 -12.424 1.00 94.81 517 ARG A N 1
ATOM 4185 C CA . ARG A 1 517 ? 33.253 -12.110 -11.391 1.00 94.81 517 ARG A CA 1
ATOM 4186 C C . ARG A 1 517 ? 31.828 -12.044 -11.930 1.00 94.81 517 ARG A C 1
ATOM 4188 O O . ARG A 1 517 ? 30.890 -12.044 -11.130 1.00 94.81 517 ARG A O 1
ATOM 4195 N N . TYR A 1 518 ? 31.642 -12.032 -13.248 1.00 97.38 518 TYR A N 1
ATOM 4196 C CA . TYR A 1 518 ? 30.320 -12.041 -13.873 1.00 97.38 518 TYR A CA 1
ATOM 4197 C C . TYR A 1 518 ? 30.245 -12.937 -15.111 1.00 97.38 518 TYR A C 1
ATOM 4199 O O . TYR A 1 518 ? 31.246 -13.315 -15.706 1.00 97.38 518 TYR A O 1
ATOM 4207 N N . ILE A 1 519 ? 29.014 -13.253 -15.503 1.00 98.06 519 ILE A N 1
ATOM 4208 C CA . ILE A 1 519 ? 28.659 -14.001 -16.703 1.00 98.06 519 ILE A CA 1
ATOM 4209 C C . ILE A 1 519 ? 27.858 -13.049 -17.601 1.00 98.06 519 ILE A C 1
ATOM 4211 O O . ILE A 1 519 ? 26.727 -12.692 -17.241 1.00 98.06 519 ILE A O 1
ATOM 4215 N N . PRO A 1 520 ? 28.413 -12.582 -18.732 1.00 96.81 520 PRO A N 1
ATOM 4216 C CA . PRO A 1 520 ? 27.685 -11.713 -19.645 1.00 96.81 520 PRO A CA 1
ATOM 4217 C C . PRO A 1 520 ? 26.618 -12.500 -20.401 1.00 96.81 520 PRO A C 1
ATOM 4219 O O . PRO A 1 520 ? 26.871 -13.585 -20.917 1.00 96.81 520 PRO A O 1
ATOM 4222 N N . VAL A 1 521 ? 25.434 -11.912 -20.535 1.00 97.81 521 VAL A N 1
ATOM 4223 C CA . VAL A 1 521 ? 24.392 -12.396 -21.446 1.00 97.81 521 VAL A CA 1
ATOM 4224 C C . VAL A 1 521 ? 23.933 -11.228 -22.298 1.00 97.81 521 VAL A C 1
ATOM 4226 O O . VAL A 1 521 ? 23.592 -10.172 -21.770 1.00 97.81 521 VAL A O 1
ATOM 4229 N N . ARG A 1 522 ? 23.898 -11.405 -23.619 1.00 96.50 522 ARG A N 1
ATOM 4230 C CA . ARG A 1 522 ? 23.355 -10.402 -24.540 1.00 96.50 522 ARG A CA 1
ATOM 4231 C C . ARG A 1 522 ? 21.936 -10.763 -24.921 1.00 96.50 522 ARG A C 1
ATOM 4233 O O . ARG A 1 522 ? 21.683 -11.865 -25.402 1.00 96.50 522 ARG A O 1
ATOM 4240 N N . TYR A 1 523 ? 21.018 -9.826 -24.727 1.00 96.31 523 TYR A N 1
ATOM 4241 C CA . TYR A 1 523 ? 19.609 -10.022 -25.035 1.00 96.31 523 TYR A CA 1
ATOM 4242 C C . TYR A 1 523 ? 19.394 -10.407 -26.503 1.00 96.31 523 TYR A C 1
ATOM 4244 O O . TYR A 1 523 ? 18.636 -11.325 -26.789 1.00 96.31 523 TYR A O 1
ATOM 4252 N N . GLU A 1 524 ? 20.085 -9.733 -27.420 1.00 95.06 524 GLU A N 1
ATOM 4253 C CA . GLU A 1 524 ? 19.978 -9.931 -28.866 1.00 95.06 524 GLU A CA 1
ATOM 4254 C C . GLU A 1 524 ? 20.435 -11.335 -29.278 1.00 95.06 524 GLU A C 1
ATOM 4256 O O . GLU A 1 524 ? 19.761 -11.988 -30.069 1.00 95.06 524 GLU A O 1
ATOM 4261 N N . GLN A 1 525 ? 21.527 -11.834 -28.689 1.00 94.19 525 GLN A N 1
ATOM 4262 C CA . GLN A 1 525 ? 21.997 -13.205 -28.916 1.00 94.19 525 GLN A CA 1
ATOM 4263 C C . GLN A 1 525 ? 21.040 -14.227 -28.300 1.00 94.19 525 GLN A C 1
ATOM 4265 O O . GLN A 1 525 ? 20.673 -15.187 -28.965 1.00 94.19 525 GLN A O 1
ATOM 4270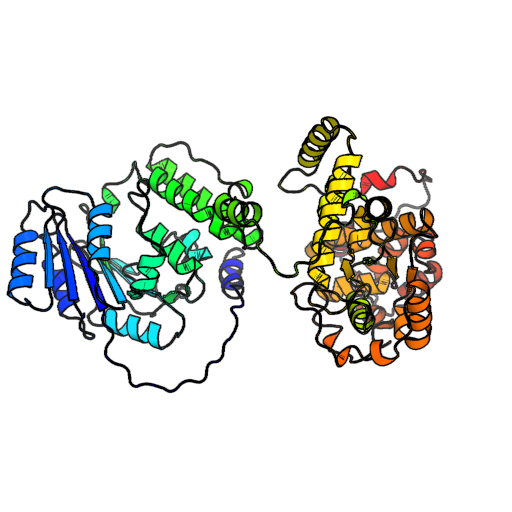 N N . LEU A 1 526 ? 20.546 -13.973 -27.082 1.00 94.38 526 LEU A N 1
ATOM 4271 C CA . LEU A 1 526 ? 19.607 -14.857 -26.389 1.00 94.38 526 LEU A CA 1
ATOM 4272 C C . LEU A 1 526 ? 18.310 -15.088 -27.179 1.00 94.38 526 LEU A C 1
ATOM 4274 O O . LEU A 1 526 ? 17.727 -16.167 -27.098 1.00 94.38 526 LEU A O 1
ATOM 4278 N N . VAL A 1 527 ? 17.821 -14.077 -27.903 1.00 92.12 527 VAL A N 1
ATOM 4279 C CA . VAL A 1 527 ? 16.594 -14.205 -28.705 1.00 92.12 527 VAL A CA 1
ATOM 4280 C C . VAL A 1 527 ? 16.841 -14.645 -30.149 1.00 92.12 527 VAL A C 1
ATOM 4282 O O . VAL A 1 527 ? 15.903 -15.136 -30.772 1.00 92.12 527 VAL A O 1
ATOM 4285 N N . ALA A 1 528 ? 18.057 -14.476 -30.679 1.00 90.75 528 ALA A N 1
ATOM 4286 C CA . ALA A 1 528 ? 18.431 -14.916 -32.025 1.00 90.75 528 ALA A CA 1
ATOM 4287 C C . ALA A 1 528 ? 18.913 -16.378 -32.056 1.00 90.75 528 ALA A C 1
ATOM 4289 O O . ALA A 1 528 ? 18.508 -17.137 -32.930 1.00 90.75 528 ALA A O 1
ATOM 4290 N N . ASP A 1 529 ? 19.730 -16.775 -31.081 1.00 92.56 529 ASP A N 1
ATOM 4291 C CA . ASP A 1 529 ? 20.245 -18.131 -30.881 1.00 92.56 529 ASP A CA 1
ATOM 4292 C C . ASP A 1 529 ? 20.079 -18.526 -29.407 1.00 92.56 529 ASP A C 1
ATOM 4294 O O . ASP A 1 529 ? 21.009 -18.480 -28.594 1.00 92.56 529 ASP A O 1
ATOM 4298 N N . GLY A 1 530 ? 18.840 -18.865 -29.045 1.00 89.69 530 GLY A N 1
ATOM 4299 C CA . GLY A 1 530 ? 18.491 -19.218 -27.672 1.00 89.69 530 GLY A CA 1
ATOM 4300 C C . GLY A 1 530 ? 19.167 -20.501 -27.182 1.00 89.69 530 GLY A C 1
ATOM 4301 O O . GLY A 1 530 ? 19.557 -20.557 -26.020 1.00 89.69 530 GLY A O 1
ATOM 4302 N N . ASP A 1 531 ? 19.338 -21.506 -28.046 1.00 92.69 531 ASP A N 1
ATOM 4303 C CA . ASP A 1 531 ? 19.960 -22.794 -27.700 1.00 92.69 531 ASP A CA 1
ATOM 4304 C C . ASP A 1 531 ? 21.464 -22.626 -27.440 1.00 92.69 531 ASP A C 1
ATOM 4306 O O . ASP A 1 531 ? 21.942 -22.992 -26.362 1.00 92.69 531 ASP A O 1
ATOM 4310 N N . GLY A 1 532 ? 22.195 -21.987 -28.363 1.00 94.44 532 GLY A N 1
ATOM 4311 C CA . GLY A 1 532 ? 23.625 -21.722 -28.199 1.00 94.44 532 GLY A CA 1
ATOM 4312 C C . GLY A 1 532 ? 23.915 -20.810 -27.008 1.00 94.44 532 GLY A C 1
ATOM 4313 O O . GLY A 1 532 ? 24.746 -21.145 -26.156 1.00 94.44 532 GLY A O 1
ATOM 4314 N N . SER A 1 533 ? 23.162 -19.712 -26.877 1.00 94.50 533 SER A N 1
ATOM 4315 C CA . SER A 1 533 ? 23.297 -18.782 -25.746 1.00 94.50 533 SER A CA 1
ATOM 4316 C C . SER A 1 533 ? 23.032 -19.470 -24.406 1.00 94.50 533 SER A C 1
ATOM 4318 O O . SER A 1 533 ? 23.736 -19.228 -23.423 1.00 94.50 533 SER A O 1
ATOM 4320 N N . LEU A 1 534 ? 22.021 -20.343 -24.341 1.00 95.38 534 LEU A N 1
ATOM 4321 C CA . LEU A 1 534 ? 21.656 -21.003 -23.095 1.00 95.38 534 LEU A CA 1
ATOM 4322 C C . LEU A 1 534 ? 22.621 -22.130 -22.722 1.00 95.38 534 LEU A C 1
ATOM 4324 O O . LEU A 1 534 ? 22.905 -22.292 -21.536 1.00 95.38 534 LEU A O 1
ATOM 4328 N N . LYS A 1 535 ? 23.186 -22.855 -23.696 1.00 96.50 535 LYS A N 1
ATOM 4329 C CA . LYS A 1 535 ? 24.271 -23.821 -23.453 1.00 96.50 535 LYS A CA 1
ATOM 4330 C C . LYS A 1 535 ? 25.490 -23.150 -22.825 1.00 96.50 535 LYS A C 1
ATOM 4332 O O . LYS A 1 535 ? 25.993 -23.636 -21.814 1.00 96.50 535 LYS A O 1
ATOM 4337 N N . GLN A 1 536 ? 25.919 -22.013 -23.376 1.00 96.69 536 GLN A N 1
ATOM 4338 C CA . GLN A 1 536 ? 27.033 -21.233 -22.828 1.00 96.69 536 GLN A CA 1
ATOM 4339 C C . GLN A 1 536 ? 26.732 -20.736 -21.409 1.00 96.69 536 GLN A C 1
ATOM 4341 O O . GLN A 1 536 ? 27.562 -20.881 -20.512 1.00 96.69 536 GLN A O 1
ATOM 4346 N N . LEU A 1 537 ? 25.524 -20.210 -21.183 1.00 97.56 537 LEU A N 1
ATOM 4347 C CA . LEU A 1 537 ? 25.105 -19.739 -19.865 1.00 97.56 537 LEU A CA 1
ATOM 4348 C C . LEU A 1 537 ? 25.041 -20.876 -18.832 1.00 97.56 537 LEU A C 1
ATOM 4350 O O . LEU A 1 537 ? 25.527 -20.703 -17.718 1.00 97.56 537 LEU A O 1
ATOM 4354 N N . CYS A 1 538 ? 24.479 -22.037 -19.178 1.00 97.75 538 CYS A N 1
ATOM 4355 C CA . CYS A 1 538 ? 24.410 -23.188 -18.271 1.00 97.75 538 CYS A CA 1
ATOM 4356 C C . CYS A 1 538 ? 25.809 -23.705 -17.915 1.00 97.75 538 CYS A C 1
ATOM 4358 O O . CYS A 1 538 ? 26.091 -23.929 -16.737 1.00 97.75 538 CYS A O 1
ATOM 4360 N N . ALA A 1 539 ? 26.709 -23.792 -18.903 1.00 97.00 539 ALA A N 1
ATOM 4361 C CA . ALA A 1 539 ? 28.105 -24.157 -18.676 1.00 97.00 539 ALA A CA 1
ATOM 4362 C C . ALA A 1 539 ? 28.801 -23.181 -17.711 1.00 97.00 539 ALA A C 1
ATOM 4364 O O . ALA A 1 539 ? 29.417 -23.616 -16.741 1.00 97.00 539 ALA A O 1
ATOM 4365 N N . ALA A 1 540 ? 28.633 -21.869 -17.910 1.00 95.81 540 ALA A N 1
ATOM 4366 C CA . ALA A 1 540 ? 29.196 -20.845 -17.026 1.00 95.81 540 ALA A CA 1
ATOM 4367 C C . ALA A 1 540 ? 28.585 -20.859 -15.609 1.00 95.81 540 ALA A C 1
ATOM 4369 O O . ALA A 1 540 ? 29.256 -20.531 -14.630 1.00 95.81 540 ALA A O 1
ATOM 4370 N N . LEU A 1 541 ? 27.314 -21.251 -15.480 1.00 96.75 541 LEU A N 1
ATOM 4371 C CA . LEU A 1 541 ? 26.638 -21.424 -14.192 1.00 96.75 541 LEU A CA 1
ATOM 4372 C C . LEU A 1 541 ? 27.003 -22.741 -13.486 1.00 96.75 541 LEU A C 1
ATOM 4374 O O . LEU A 1 541 ? 26.751 -22.863 -12.288 1.00 96.75 541 LEU A O 1
ATOM 4378 N N . GLY A 1 542 ? 27.601 -23.706 -14.192 1.00 95.00 542 GLY A N 1
ATOM 4379 C CA . GLY A 1 542 ? 27.907 -25.037 -13.663 1.00 95.00 542 GLY A CA 1
ATOM 4380 C C . GLY A 1 542 ? 26.679 -25.948 -13.546 1.00 95.00 542 GLY A C 1
ATOM 4381 O O . GLY A 1 542 ? 26.600 -26.761 -12.624 1.00 95.00 542 GLY A O 1
ATOM 4382 N N . VAL A 1 543 ? 25.701 -25.803 -14.446 1.00 95.38 543 VAL A N 1
ATOM 4383 C CA . VAL A 1 543 ? 24.487 -26.637 -14.514 1.00 95.38 543 VAL A CA 1
ATOM 4384 C C . VAL A 1 543 ? 24.334 -27.286 -15.893 1.00 95.38 543 VAL A C 1
ATOM 4386 O O . VAL A 1 543 ? 24.935 -26.828 -16.866 1.00 95.38 543 VAL A O 1
ATOM 4389 N N . SER A 1 544 ? 23.544 -28.361 -15.992 1.00 95.94 544 SER A N 1
ATOM 4390 C CA . SER A 1 544 ? 23.251 -28.994 -17.281 1.00 95.94 544 SER A CA 1
ATOM 4391 C C . SER A 1 544 ? 22.383 -28.089 -18.152 1.00 95.94 544 SER A C 1
ATOM 4393 O O . SER A 1 544 ? 21.564 -27.308 -17.673 1.00 95.94 544 SER A O 1
ATOM 4395 N N . TYR A 1 545 ? 22.572 -28.182 -19.464 1.00 96.12 545 TYR A N 1
ATOM 4396 C CA . TYR A 1 545 ? 21.648 -27.563 -20.402 1.00 96.12 545 TYR A CA 1
ATOM 4397 C C . TYR A 1 545 ? 20.385 -28.420 -20.519 1.00 96.12 545 TYR A C 1
ATOM 4399 O O . TYR A 1 545 ? 20.473 -29.596 -20.862 1.00 96.12 545 TYR A O 1
ATOM 4407 N N . GLU A 1 546 ? 19.219 -27.812 -20.300 1.00 94.19 546 GLU A N 1
ATOM 4408 C CA . GLU A 1 546 ? 17.919 -28.466 -20.454 1.00 94.19 546 GLU A CA 1
ATOM 4409 C C . GLU A 1 546 ? 17.114 -27.768 -21.565 1.00 94.19 546 GLU A C 1
ATOM 4411 O O . GLU A 1 546 ? 16.687 -26.623 -21.377 1.00 94.19 546 GLU A O 1
ATOM 4416 N N . PRO A 1 547 ? 16.835 -28.423 -22.710 1.00 90.00 547 PRO A N 1
ATOM 4417 C CA . PRO A 1 547 ? 16.151 -27.788 -23.842 1.00 90.00 547 PRO A CA 1
ATOM 4418 C C . PRO A 1 547 ? 14.791 -27.160 -23.496 1.00 90.00 547 PRO A C 1
ATOM 4420 O O . PRO A 1 547 ? 14.404 -26.127 -24.046 1.00 90.00 547 PRO A O 1
ATOM 4423 N N . ASP A 1 548 ? 14.059 -27.748 -22.542 1.00 89.12 548 ASP A N 1
ATOM 4424 C CA . ASP A 1 548 ? 12.735 -27.256 -22.144 1.00 89.12 548 ASP A CA 1
ATOM 4425 C C . ASP A 1 548 ? 12.774 -25.903 -21.408 1.00 89.12 548 ASP A C 1
ATOM 4427 O O . ASP A 1 548 ? 11.741 -25.251 -21.249 1.00 89.12 548 ASP A O 1
ATOM 4431 N N . MET A 1 549 ? 13.956 -25.421 -21.010 1.00 92.44 549 MET A N 1
ATOM 4432 C CA . MET A 1 549 ? 14.128 -24.076 -20.450 1.00 92.44 549 MET A CA 1
ATOM 4433 C C . MET A 1 549 ? 13.656 -22.973 -21.405 1.00 92.44 549 MET A C 1
ATOM 4435 O O . MET A 1 549 ? 13.129 -21.949 -20.963 1.00 92.44 549 MET A O 1
ATOM 4439 N N . LEU A 1 550 ? 13.786 -23.183 -22.718 1.00 89.31 550 LEU A N 1
ATOM 4440 C CA . LEU A 1 550 ? 13.323 -22.232 -23.731 1.00 89.31 550 LEU A CA 1
ATOM 4441 C C . LEU A 1 550 ? 11.789 -22.217 -23.862 1.00 89.31 550 LEU A C 1
ATOM 4443 O O . LEU A 1 550 ? 11.228 -21.213 -24.292 1.00 89.31 550 LEU A O 1
ATOM 4447 N N . ASN A 1 551 ? 11.088 -23.263 -23.406 1.00 85.00 551 ASN A N 1
ATOM 4448 C CA . ASN A 1 551 ? 9.622 -23.376 -23.435 1.00 85.00 551 ASN A CA 1
ATOM 4449 C C . ASN A 1 551 ? 8.949 -22.792 -22.181 1.00 85.00 551 ASN A C 1
ATOM 4451 O O . ASN A 1 551 ? 7.947 -23.314 -21.671 1.00 85.00 551 ASN A O 1
ATOM 4455 N N . TYR A 1 552 ? 9.472 -21.679 -21.671 1.00 80.81 552 TYR A N 1
ATOM 4456 C CA . TYR A 1 552 ? 9.042 -21.081 -20.406 1.00 80.81 552 TYR A CA 1
ATOM 4457 C C . TYR A 1 552 ? 7.553 -20.679 -20.369 1.00 80.81 552 TYR A C 1
ATOM 4459 O O . TYR A 1 552 ? 6.982 -20.492 -19.290 1.00 80.81 552 TYR A O 1
ATOM 4467 N N . GLY A 1 553 ? 6.897 -20.529 -21.527 1.00 76.44 553 GLY A N 1
ATOM 4468 C CA . GLY A 1 553 ? 5.470 -20.213 -21.629 1.00 76.44 553 GLY A CA 1
ATOM 4469 C C . GLY A 1 553 ? 4.537 -21.302 -21.099 1.00 76.44 553 GLY A C 1
ATOM 4470 O O . GLY A 1 553 ? 3.392 -21.005 -20.771 1.00 76.44 553 GLY A O 1
ATOM 4471 N N . ARG A 1 554 ? 5.017 -22.548 -20.994 1.00 77.31 554 ARG A N 1
ATOM 4472 C CA . ARG A 1 554 ? 4.252 -23.685 -20.450 1.00 77.31 554 ARG A CA 1
ATOM 4473 C C . ARG A 1 554 ? 4.219 -23.709 -18.922 1.00 77.31 554 ARG A C 1
ATOM 4475 O O . ARG A 1 554 ? 3.500 -24.514 -18.339 1.00 77.31 554 ARG A O 1
ATOM 4482 N N . ARG A 1 555 ? 5.000 -22.842 -18.273 1.00 76.50 555 ARG A N 1
ATOM 4483 C CA . ARG A 1 555 ? 5.193 -22.826 -16.824 1.00 76.50 555 ARG A CA 1
ATOM 4484 C C . ARG A 1 555 ? 4.612 -21.549 -16.217 1.00 76.50 555 ARG A C 1
ATOM 4486 O O . ARG A 1 555 ? 4.680 -20.486 -16.848 1.00 76.50 555 ARG A O 1
ATOM 4493 N N . PRO A 1 556 ? 4.044 -21.631 -15.001 1.00 72.50 556 PRO A N 1
ATOM 4494 C CA . PRO A 1 556 ? 3.546 -20.453 -14.311 1.00 72.50 556 PRO A CA 1
ATOM 4495 C C . PRO A 1 556 ? 4.696 -19.472 -14.063 1.00 72.50 556 PRO A C 1
ATOM 4497 O O . PRO A 1 556 ? 5.807 -19.871 -13.714 1.00 72.50 556 PRO A O 1
ATOM 4500 N N . ALA A 1 557 ? 4.431 -18.181 -14.257 1.00 77.06 557 ALA A N 1
ATOM 4501 C CA . ALA A 1 557 ? 5.382 -17.141 -13.887 1.00 77.06 557 ALA A CA 1
ATOM 4502 C C . ALA A 1 557 ? 5.586 -17.119 -12.356 1.00 77.06 557 ALA A C 1
ATOM 4504 O O . ALA A 1 557 ? 4.663 -17.494 -11.619 1.00 77.06 557 ALA A O 1
ATOM 4505 N N . PRO A 1 558 ? 6.753 -16.662 -11.863 1.00 78.62 558 PRO A N 1
ATOM 4506 C CA . PRO A 1 558 ? 6.963 -16.444 -10.434 1.00 78.62 558 PRO A CA 1
ATOM 4507 C C . PRO A 1 558 ? 5.858 -15.556 -9.846 1.00 78.62 558 PRO A C 1
ATOM 4509 O O . PRO A 1 558 ? 5.448 -14.571 -10.462 1.00 78.62 558 PRO A O 1
ATOM 4512 N N . ARG A 1 559 ? 5.342 -15.913 -8.664 1.00 74.06 559 ARG A N 1
ATOM 4513 C CA . ARG A 1 559 ? 4.253 -15.167 -8.013 1.00 74.06 559 ARG A CA 1
ATOM 4514 C C . ARG A 1 559 ? 4.774 -13.836 -7.463 1.00 74.06 559 ARG A C 1
ATOM 4516 O O . ARG A 1 559 ? 5.707 -13.836 -6.667 1.00 74.06 559 ARG A O 1
ATOM 4523 N N . GLY A 1 560 ? 4.135 -12.728 -7.838 1.00 72.00 560 GLY A N 1
ATOM 4524 C CA . GLY A 1 560 ? 4.364 -11.393 -7.275 1.00 72.00 560 GLY A CA 1
ATOM 4525 C C . GLY A 1 560 ? 3.969 -10.268 -8.236 1.00 72.00 560 GLY A C 1
ATOM 4526 O O . GLY A 1 560 ? 3.588 -10.524 -9.376 1.00 72.00 560 GLY A O 1
ATOM 4527 N N . SER A 1 561 ? 4.022 -9.022 -7.760 1.00 71.50 561 SER A N 1
ATOM 4528 C CA . SER A 1 561 ? 3.661 -7.815 -8.527 1.00 71.50 561 SER A CA 1
ATOM 4529 C C . SER A 1 561 ? 4.824 -7.216 -9.326 1.00 71.50 561 SER A C 1
ATOM 4531 O O . SER A 1 561 ? 4.593 -6.404 -10.220 1.00 71.50 561 SER A O 1
ATOM 4533 N N . MET A 1 562 ? 6.063 -7.612 -9.017 1.00 74.06 562 MET A N 1
ATOM 4534 C CA . MET A 1 562 ? 7.283 -7.042 -9.590 1.00 74.06 562 MET A CA 1
ATOM 4535 C C . MET A 1 562 ? 7.810 -7.861 -10.778 1.00 74.06 562 MET A C 1
ATOM 4537 O O . MET A 1 562 ? 7.959 -9.081 -10.695 1.00 74.06 562 MET A O 1
ATOM 4541 N N . GLY A 1 563 ? 8.156 -7.180 -11.874 1.00 67.62 563 GLY A N 1
ATOM 4542 C CA . GLY A 1 563 ? 8.621 -7.773 -13.135 1.00 67.62 563 GLY A CA 1
ATOM 4543 C C . GLY A 1 563 ? 7.876 -7.208 -14.349 1.00 67.62 563 GLY A C 1
ATOM 4544 O O . GLY A 1 563 ? 7.177 -6.206 -14.235 1.00 67.62 563 GLY A O 1
ATOM 4545 N N . ASP A 1 564 ? 8.028 -7.830 -15.523 1.00 65.88 564 ASP A N 1
ATOM 4546 C CA . ASP A 1 564 ? 7.246 -7.488 -16.725 1.00 65.88 564 ASP A CA 1
ATOM 4547 C C . ASP A 1 564 ? 6.039 -8.436 -16.909 1.00 65.88 564 ASP A C 1
ATOM 4549 O O . ASP A 1 564 ? 6.205 -9.529 -17.465 1.00 65.88 564 ASP A O 1
ATOM 4553 N N . PRO A 1 565 ? 4.819 -8.043 -16.483 1.00 54.19 565 PRO A N 1
ATOM 4554 C CA . PRO A 1 565 ? 3.624 -8.873 -16.631 1.00 54.19 565 PRO A CA 1
ATOM 4555 C C . PRO A 1 565 ? 3.052 -8.883 -18.060 1.00 54.19 565 PRO A C 1
ATOM 4557 O O . PRO A 1 565 ? 2.248 -9.755 -18.382 1.00 54.19 565 PRO A O 1
ATOM 4560 N N . LEU A 1 566 ? 3.435 -7.933 -18.925 1.00 53.16 566 LEU A N 1
ATOM 4561 C CA . LEU A 1 566 ? 2.776 -7.686 -20.216 1.00 53.16 566 LEU A CA 1
ATOM 4562 C C . LEU A 1 566 ? 3.570 -8.205 -21.419 1.00 53.16 566 LEU A C 1
ATOM 4564 O O . LEU A 1 566 ? 2.964 -8.635 -22.403 1.00 53.16 566 LEU A O 1
ATOM 4568 N N . GLY A 1 567 ? 4.903 -8.141 -21.372 1.00 55.66 567 GLY A N 1
ATOM 4569 C CA . GLY A 1 567 ? 5.776 -8.515 -22.488 1.00 55.66 567 GLY A CA 1
ATOM 4570 C C . GLY A 1 567 ? 5.999 -10.022 -22.601 1.00 55.66 567 GLY A C 1
ATOM 4571 O O . GLY A 1 567 ? 5.881 -10.594 -23.682 1.00 55.66 567 GLY A O 1
ATOM 4572 N N . VAL A 1 568 ? 6.265 -10.695 -21.478 1.00 57.84 568 VAL A N 1
ATOM 4573 C CA . VAL A 1 568 ? 6.676 -12.112 -21.483 1.00 57.84 568 VAL A CA 1
ATOM 4574 C C . VAL A 1 568 ? 5.487 -13.081 -21.552 1.00 57.84 568 VAL A C 1
ATOM 4576 O O . VAL A 1 568 ? 5.661 -14.259 -21.845 1.00 57.84 568 VAL A O 1
ATOM 4579 N N . ALA A 1 569 ? 4.260 -12.608 -21.320 1.00 57.53 569 ALA A N 1
ATOM 4580 C CA . ALA A 1 569 ? 3.044 -13.404 -21.508 1.00 57.53 569 ALA A CA 1
ATOM 4581 C C . ALA A 1 569 ? 2.682 -13.619 -22.993 1.00 57.53 569 ALA A C 1
ATOM 4583 O O . ALA A 1 569 ? 1.915 -14.526 -23.306 1.00 57.53 569 ALA A O 1
ATOM 4584 N N . ARG A 1 570 ? 3.232 -12.802 -23.905 1.00 59.69 570 ARG A N 1
ATOM 4585 C CA . ARG A 1 570 ? 2.883 -12.810 -25.338 1.00 59.69 570 ARG A CA 1
ATOM 4586 C C . ARG A 1 570 ? 3.596 -13.891 -26.148 1.00 59.69 570 ARG A C 1
ATOM 4588 O O . ARG A 1 570 ? 3.108 -14.258 -27.209 1.00 59.69 570 ARG A O 1
ATOM 4595 N N . HIS A 1 571 ? 4.713 -14.420 -25.647 1.00 64.88 571 HIS A N 1
ATOM 4596 C CA . HIS A 1 571 ? 5.510 -15.430 -26.345 1.00 64.88 571 HIS A CA 1
ATOM 4597 C C . HIS A 1 571 ? 5.752 -16.640 -25.445 1.00 64.88 571 HIS A C 1
ATOM 4599 O O . HIS A 1 571 ? 6.019 -16.495 -24.250 1.00 64.88 571 HIS A O 1
ATOM 4605 N N . LYS A 1 572 ? 5.666 -17.842 -26.026 1.00 71.75 572 LYS A N 1
ATOM 4606 C CA . LYS A 1 572 ? 5.911 -19.104 -25.309 1.00 71.75 572 LYS A CA 1
ATOM 4607 C C . LYS A 1 572 ? 7.394 -19.508 -25.263 1.00 71.75 572 LYS A C 1
ATOM 4609 O O . LYS A 1 572 ? 7.728 -20.387 -24.472 1.00 71.75 572 LYS A O 1
ATOM 4614 N N . ALA A 1 573 ? 8.222 -18.851 -26.078 1.00 73.62 573 ALA A N 1
ATOM 4615 C CA . ALA A 1 573 ? 9.663 -19.031 -26.240 1.00 73.62 573 ALA A CA 1
ATOM 4616 C C . ALA A 1 573 ? 10.322 -17.682 -26.621 1.00 73.62 573 ALA A C 1
ATOM 4618 O O . ALA A 1 573 ? 9.582 -16.748 -26.964 1.00 73.62 573 ALA A O 1
ATOM 4619 N N . PRO A 1 574 ? 11.665 -17.546 -26.557 1.00 77.88 574 PRO A N 1
ATOM 4620 C CA . PRO A 1 574 ? 12.353 -16.318 -26.959 1.00 77.88 574 PRO A CA 1
ATOM 4621 C C . PRO A 1 574 ? 11.985 -15.911 -28.389 1.00 77.88 574 PRO A C 1
ATOM 4623 O O . PRO A 1 574 ? 11.830 -16.760 -29.261 1.00 77.88 574 PRO A O 1
ATOM 4626 N N . SER A 1 575 ? 11.816 -14.609 -28.619 1.00 78.75 575 SER A N 1
ATOM 4627 C CA . SER A 1 575 ? 11.438 -14.065 -29.925 1.00 78.75 575 SER A CA 1
ATOM 4628 C C . SER A 1 575 ? 12.278 -12.839 -30.251 1.00 78.75 575 SER A C 1
ATOM 4630 O O . SER A 1 575 ? 12.396 -11.922 -29.432 1.00 78.75 575 SER A O 1
ATOM 4632 N N . ALA A 1 576 ? 12.817 -12.814 -31.470 1.00 83.75 576 ALA A N 1
ATOM 4633 C CA . ALA A 1 576 ? 13.582 -11.695 -32.007 1.00 83.75 576 ALA A CA 1
ATOM 4634 C C . ALA A 1 576 ? 12.708 -10.477 -32.373 1.00 83.75 576 ALA A C 1
ATOM 4636 O O . ALA A 1 576 ? 13.240 -9.402 -32.641 1.00 83.75 576 ALA A O 1
ATOM 4637 N N . GLU A 1 577 ? 11.372 -10.583 -32.324 1.00 79.50 577 GLU A N 1
ATOM 4638 C CA . GLU A 1 577 ? 10.454 -9.486 -32.678 1.00 79.50 577 GLU A CA 1
ATOM 4639 C C . GLU A 1 577 ? 10.702 -8.185 -31.903 1.00 79.50 577 GLU A C 1
ATOM 4641 O O . GLU A 1 577 ? 10.308 -7.109 -32.342 1.00 79.50 577 GLU A O 1
ATOM 4646 N N . SER A 1 578 ? 11.267 -8.260 -30.699 1.00 80.12 578 SER A N 1
ATOM 4647 C CA . SER A 1 578 ? 11.500 -7.093 -29.845 1.00 80.12 578 SER A CA 1
ATOM 4648 C C . SER A 1 578 ? 12.828 -6.381 -30.116 1.00 80.12 578 SER A C 1
ATOM 4650 O O . SER A 1 578 ? 13.047 -5.312 -29.536 1.00 80.12 578 SER A O 1
ATOM 4652 N N . VAL A 1 579 ? 13.706 -6.961 -30.943 1.00 86.25 579 VAL A N 1
ATOM 4653 C CA . VAL A 1 579 ? 15.078 -6.479 -31.153 1.00 86.25 579 VAL A CA 1
ATOM 4654 C C . VAL A 1 579 ? 15.080 -5.146 -31.890 1.00 86.25 579 VAL A C 1
ATOM 4656 O O . VAL A 1 579 ? 15.739 -4.225 -31.430 1.00 86.25 579 VAL A O 1
ATOM 4659 N N . GLU A 1 580 ? 14.272 -4.992 -32.943 1.00 89.62 580 GLU A N 1
ATOM 4660 C CA . GLU A 1 580 ? 14.271 -3.784 -33.789 1.00 89.62 580 GLU A CA 1
ATOM 4661 C C . GLU A 1 580 ? 13.118 -2.800 -33.492 1.00 89.62 580 GLU A C 1
ATOM 4663 O O . GLU A 1 580 ? 13.112 -1.680 -34.000 1.00 89.62 580 GLU A O 1
ATOM 4668 N N . LYS A 1 581 ? 12.171 -3.149 -32.600 1.00 87.88 581 LYS A N 1
ATOM 4669 C CA . LYS A 1 581 ? 11.002 -2.305 -32.227 1.00 87.88 581 LYS A CA 1
ATOM 4670 C C . LYS A 1 581 ? 11.363 -0.920 -31.679 1.00 87.88 581 LYS A C 1
ATOM 4672 O O . LYS A 1 581 ? 10.517 -0.022 -31.616 1.00 87.88 581 LYS A O 1
ATOM 4677 N N . TRP A 1 582 ? 12.603 -0.736 -31.237 1.00 93.69 582 TRP A N 1
ATOM 4678 C CA . TRP A 1 582 ? 13.079 0.563 -30.784 1.00 93.69 582 TRP A CA 1
ATOM 4679 C C . TRP A 1 582 ? 13.122 1.578 -31.926 1.00 93.69 582 TRP A C 1
ATOM 4681 O O . TRP A 1 582 ? 12.830 2.742 -31.674 1.00 93.69 582 TRP A O 1
ATOM 4691 N N . ARG A 1 583 ? 13.382 1.152 -33.172 1.00 93.75 583 ARG A N 1
ATOM 4692 C CA . ARG A 1 583 ? 13.408 2.051 -34.333 1.00 93.75 583 ARG A CA 1
ATOM 4693 C C . ARG A 1 583 ? 12.062 2.716 -34.542 1.00 93.75 583 ARG A C 1
ATOM 4695 O O . ARG A 1 583 ? 12.006 3.930 -34.616 1.00 93.75 583 ARG A O 1
ATOM 4702 N N . GLU A 1 584 ? 10.981 1.938 -34.537 1.00 91.31 584 GLU A N 1
ATOM 4703 C CA . GLU A 1 584 ? 9.611 2.460 -34.646 1.00 91.31 584 GLU A CA 1
ATOM 4704 C C . GLU A 1 584 ? 9.303 3.477 -33.545 1.00 91.31 584 GLU A C 1
ATOM 4706 O O . GLU A 1 584 ? 8.700 4.516 -33.790 1.00 91.31 584 GLU A O 1
ATOM 4711 N N . THR A 1 585 ? 9.737 3.175 -32.319 1.00 90.56 585 THR A N 1
ATOM 4712 C CA . THR A 1 585 ? 9.470 4.031 -31.162 1.00 90.56 585 THR A CA 1
ATOM 4713 C C . THR A 1 585 ? 10.242 5.340 -31.267 1.00 90.56 585 THR A C 1
ATOM 4715 O O . THR A 1 585 ? 9.658 6.393 -31.051 1.00 90.56 585 THR A O 1
ATOM 4718 N N . LEU A 1 586 ? 11.530 5.286 -31.618 1.00 93.44 586 LEU A N 1
ATOM 4719 C CA . LEU A 1 586 ? 12.401 6.460 -31.707 1.00 93.44 586 LEU A CA 1
ATOM 4720 C C . LEU A 1 586 ? 12.271 7.216 -33.039 1.00 93.44 586 LEU A C 1
ATOM 4722 O O . LEU A 1 586 ? 12.863 8.284 -33.170 1.00 93.44 586 LEU A O 1
ATOM 4726 N N . ASN A 1 587 ? 11.487 6.719 -34.006 1.00 91.25 587 ASN A N 1
ATOM 4727 C CA . ASN A 1 587 ? 11.221 7.373 -35.294 1.00 91.25 587 ASN A CA 1
ATOM 4728 C C . ASN A 1 587 ? 10.256 8.571 -35.166 1.00 91.25 587 ASN A C 1
ATOM 4730 O O . ASN A 1 587 ? 9.278 8.698 -35.899 1.00 91.25 587 ASN A O 1
ATOM 4734 N N . GLN A 1 588 ? 10.521 9.438 -34.192 1.00 89.31 588 GLN A N 1
ATOM 4735 C CA . GLN A 1 588 ? 9.805 10.678 -33.917 1.00 89.31 588 GLN A CA 1
ATOM 4736 C C . GLN A 1 588 ? 10.845 11.784 -33.704 1.00 89.31 588 GLN A C 1
ATOM 4738 O O . GLN A 1 588 ? 11.878 11.505 -33.093 1.00 89.31 588 GLN A O 1
ATOM 4743 N N . PRO A 1 589 ? 10.605 13.031 -34.146 1.00 87.56 589 PRO A N 1
ATOM 4744 C CA . PRO A 1 589 ? 11.635 14.078 -34.149 1.00 87.56 589 PRO A CA 1
ATOM 4745 C C . PRO A 1 589 ? 12.269 14.312 -32.770 1.00 87.56 589 PRO A C 1
ATOM 4747 O O . PRO A 1 589 ? 13.490 14.311 -32.621 1.00 87.56 589 PRO A O 1
ATOM 4750 N N . LEU A 1 590 ? 11.430 14.406 -31.736 1.00 87.88 590 LEU A N 1
ATOM 4751 C CA . LEU A 1 590 ? 11.856 14.636 -30.359 1.00 87.88 590 LEU A CA 1
ATOM 4752 C C . LEU A 1 590 ? 12.606 13.424 -29.761 1.00 87.88 590 LEU A C 1
ATOM 4754 O O . LEU A 1 590 ? 13.638 13.586 -29.115 1.00 87.88 590 LEU A O 1
ATOM 4758 N N . TYR A 1 591 ? 12.154 12.194 -30.022 1.00 92.19 591 TYR A N 1
ATOM 4759 C CA . TYR A 1 591 ? 12.830 10.986 -29.529 1.00 92.19 591 TYR A CA 1
ATOM 4760 C C . TYR A 1 591 ? 14.128 10.673 -30.265 1.00 92.19 591 TYR A C 1
ATOM 4762 O O . TYR A 1 591 ? 15.064 10.176 -29.640 1.00 92.19 591 TYR A O 1
ATOM 4770 N N . LYS A 1 592 ? 14.220 11.005 -31.554 1.00 92.06 592 LYS A N 1
ATOM 4771 C CA . LYS A 1 592 ? 15.466 10.931 -32.320 1.00 92.06 592 LYS A CA 1
ATOM 4772 C C . LYS A 1 592 ? 16.521 11.872 -31.728 1.00 92.06 592 LYS A C 1
ATOM 4774 O O . LYS A 1 592 ? 17.655 11.447 -31.521 1.00 92.06 592 LYS A O 1
ATOM 4779 N N . LEU A 1 593 ? 16.134 13.103 -31.375 1.00 90.50 593 LEU A N 1
ATOM 4780 C CA . LEU A 1 593 ? 17.011 14.053 -30.679 1.00 90.50 593 LEU A CA 1
ATOM 4781 C C . LEU A 1 593 ? 17.493 13.498 -29.328 1.00 90.50 593 LEU A C 1
ATOM 4783 O O . LEU A 1 593 ? 18.694 13.497 -29.060 1.00 90.50 593 LEU A O 1
ATOM 4787 N N . LEU A 1 594 ? 16.575 12.980 -28.502 1.00 92.56 594 LEU A N 1
ATOM 4788 C CA . LEU A 1 594 ? 16.919 12.357 -27.219 1.00 92.56 594 LEU A CA 1
ATOM 4789 C C . LEU A 1 594 ? 17.874 11.176 -27.388 1.00 92.56 594 LEU A C 1
ATOM 4791 O O . LEU A 1 594 ? 18.821 11.044 -26.623 1.00 92.56 594 LEU A O 1
ATOM 4795 N N . ALA A 1 595 ? 17.622 10.317 -28.376 1.00 95.00 595 ALA A N 1
ATOM 4796 C CA . ALA A 1 595 ? 18.434 9.142 -28.660 1.00 95.00 595 ALA A CA 1
ATOM 4797 C C . ALA A 1 595 ? 19.875 9.521 -29.024 1.00 95.00 595 ALA A C 1
ATOM 4799 O O . ALA A 1 595 ? 20.809 8.906 -28.514 1.00 95.00 595 ALA A O 1
ATOM 4800 N N . GLY A 1 596 ? 20.053 10.557 -29.852 1.00 93.69 596 GLY A N 1
ATOM 4801 C CA . GLY A 1 596 ? 21.370 11.104 -30.178 1.00 93.69 596 GLY A CA 1
ATOM 4802 C C . GLY A 1 596 ? 22.088 11.637 -28.938 1.00 93.69 596 GLY A C 1
ATOM 4803 O O . GLY A 1 596 ? 23.186 11.182 -28.627 1.00 93.69 596 GLY A O 1
ATOM 4804 N N . ALA A 1 597 ? 21.432 12.517 -28.175 1.00 92.88 597 ALA A N 1
ATOM 4805 C CA . ALA A 1 597 ? 22.001 13.082 -26.948 1.00 92.88 597 ALA A CA 1
ATOM 4806 C C . ALA A 1 597 ? 22.330 12.006 -25.897 1.00 92.88 597 ALA A C 1
ATOM 4808 O O . ALA A 1 597 ? 23.340 12.094 -25.203 1.00 92.88 597 ALA A O 1
ATOM 4809 N N . TYR A 1 598 ? 21.500 10.966 -25.797 1.00 95.56 598 TYR A N 1
ATOM 4810 C CA . TYR A 1 598 ? 21.727 9.829 -24.913 1.00 95.56 598 TYR A CA 1
ATOM 4811 C C . TYR A 1 598 ? 22.978 9.036 -25.311 1.00 95.56 598 TYR A C 1
ATOM 4813 O O . TYR A 1 598 ? 23.817 8.753 -24.456 1.00 95.56 598 TYR A O 1
ATOM 4821 N N . LEU A 1 599 ? 23.143 8.717 -26.600 1.00 95.31 599 LEU A N 1
ATOM 4822 C CA . LEU A 1 599 ? 24.352 8.053 -27.097 1.00 95.31 599 LEU A CA 1
ATOM 4823 C C . LEU A 1 599 ? 25.603 8.898 -26.867 1.00 95.31 599 LEU A C 1
ATOM 4825 O O . LEU A 1 599 ? 26.624 8.355 -26.452 1.00 95.31 599 LEU A O 1
ATOM 4829 N N . ASP A 1 600 ? 25.519 10.206 -27.103 1.00 90.56 600 ASP A N 1
ATOM 4830 C CA . ASP A 1 600 ? 26.637 11.133 -26.902 1.00 90.56 600 ASP A CA 1
ATOM 4831 C C . ASP A 1 600 ? 27.045 11.198 -25.429 1.00 90.56 600 ASP A C 1
ATOM 4833 O O . ASP A 1 600 ? 28.232 11.220 -25.103 1.00 90.56 600 ASP A O 1
ATOM 4837 N N . ALA A 1 601 ? 26.063 11.162 -24.529 1.00 90.31 601 ALA A N 1
ATOM 4838 C CA . ALA A 1 601 ? 26.312 11.157 -23.099 1.00 90.31 601 ALA A CA 1
ATOM 4839 C C . ALA A 1 601 ? 26.950 9.849 -22.609 1.00 90.31 601 ALA A C 1
ATOM 4841 O O . ALA A 1 601 ? 27.833 9.901 -21.752 1.00 90.31 601 ALA A O 1
ATOM 4842 N N . LEU A 1 602 ? 26.547 8.694 -23.154 1.00 90.06 602 LEU A N 1
ATOM 4843 C CA . LEU A 1 602 ? 27.219 7.418 -22.879 1.00 90.06 602 LEU A CA 1
ATOM 4844 C C . LEU A 1 602 ? 28.638 7.396 -23.468 1.00 90.06 602 LEU A C 1
ATOM 4846 O O . LEU A 1 602 ? 29.586 6.974 -22.804 1.00 90.06 602 LEU A O 1
ATOM 4850 N N . GLY A 1 603 ? 28.792 7.868 -24.704 1.00 89.50 603 GLY A N 1
ATOM 4851 C CA . GLY A 1 603 ? 30.052 7.879 -25.436 1.00 89.50 603 GLY A CA 1
ATOM 4852 C C . GLY A 1 603 ? 30.566 6.484 -25.817 1.00 89.50 603 GLY A C 1
ATOM 4853 O O . GLY A 1 603 ? 30.087 5.445 -25.353 1.00 89.50 603 GLY A O 1
ATOM 4854 N N . SER A 1 604 ? 31.592 6.456 -26.669 1.00 90.56 604 SER A N 1
ATOM 4855 C CA . SER A 1 604 ? 32.188 5.218 -27.194 1.00 90.56 604 SER A CA 1
ATOM 4856 C C . SER A 1 604 ? 32.800 4.324 -26.114 1.00 90.56 604 SER A C 1
ATOM 4858 O O . SER A 1 604 ? 32.697 3.105 -26.205 1.00 90.56 604 SER A O 1
ATOM 4860 N N . GLY A 1 605 ? 33.382 4.904 -25.060 1.00 87.81 605 GLY A N 1
ATOM 4861 C CA . GLY A 1 605 ? 34.012 4.141 -23.980 1.00 87.81 605 GLY A CA 1
ATOM 4862 C C . GLY A 1 605 ? 33.025 3.299 -23.163 1.00 87.81 605 GLY A C 1
ATOM 4863 O O . GLY A 1 605 ? 33.295 2.128 -22.892 1.00 87.81 605 GLY A O 1
ATOM 4864 N N . ILE A 1 606 ? 31.874 3.867 -22.779 1.00 92.88 606 ILE A N 1
ATOM 4865 C CA . ILE A 1 606 ? 30.847 3.130 -22.022 1.00 92.88 606 ILE A CA 1
ATOM 4866 C C . ILE A 1 606 ? 30.132 2.141 -22.931 1.00 92.88 606 ILE A C 1
ATOM 4868 O O . ILE A 1 606 ? 29.963 0.983 -22.556 1.00 92.88 606 ILE A O 1
ATOM 4872 N N . LEU A 1 607 ? 29.755 2.569 -24.138 1.00 93.50 607 LEU A N 1
ATOM 4873 C CA . LEU A 1 607 ? 29.111 1.689 -25.109 1.00 93.50 607 LEU A CA 1
ATOM 4874 C C . LEU A 1 607 ? 30.001 0.493 -25.446 1.00 93.50 607 LEU A C 1
ATOM 4876 O O . LEU A 1 607 ? 29.525 -0.635 -25.366 1.00 93.50 607 LEU A O 1
ATOM 4880 N N . GLY A 1 608 ? 31.292 0.714 -25.698 1.00 94.19 608 GLY A N 1
ATOM 4881 C CA . GLY A 1 608 ? 32.264 -0.343 -25.969 1.00 94.19 608 GLY A CA 1
ATOM 4882 C C . GLY A 1 608 ? 32.420 -1.323 -24.805 1.00 94.19 608 GLY A C 1
ATOM 4883 O O . GLY A 1 608 ? 32.437 -2.529 -25.030 1.00 94.19 608 GLY A O 1
ATOM 4884 N N . ALA A 1 609 ? 32.432 -0.840 -23.557 1.00 91.62 609 ALA A N 1
ATOM 4885 C CA . ALA A 1 609 ? 32.466 -1.702 -22.370 1.00 91.62 609 ALA A CA 1
ATOM 4886 C C . ALA A 1 609 ? 31.190 -2.552 -22.208 1.00 91.62 609 ALA A C 1
ATOM 4888 O O . ALA A 1 609 ? 31.257 -3.704 -21.788 1.00 91.62 609 ALA A O 1
ATOM 4889 N N . LEU A 1 610 ? 30.029 -2.013 -22.592 1.00 93.81 610 LEU A N 1
ATOM 4890 C CA . LEU A 1 610 ? 28.770 -2.766 -22.692 1.00 93.81 610 LEU A CA 1
ATOM 4891 C C . LEU A 1 610 ? 28.682 -3.588 -23.989 1.00 93.81 610 LEU A C 1
ATOM 4893 O O . LEU A 1 610 ? 27.719 -4.328 -24.203 1.00 93.81 610 LEU A O 1
ATOM 4897 N N . GLY A 1 611 ? 29.691 -3.457 -24.850 1.00 94.62 611 GLY A N 1
ATOM 4898 C CA . GLY A 1 611 ? 29.867 -4.216 -26.066 1.00 94.62 611 GLY A CA 1
ATOM 4899 C C . GLY A 1 611 ? 29.018 -3.745 -27.247 1.00 94.62 611 GLY A C 1
ATOM 4900 O O . GLY A 1 611 ? 28.571 -4.583 -28.032 1.00 94.62 611 GLY A O 1
ATOM 4901 N N . TYR A 1 612 ? 28.784 -2.441 -27.361 1.00 96.38 612 TYR A N 1
ATOM 4902 C CA . TYR A 1 612 ? 28.117 -1.779 -28.480 1.00 96.38 612 TYR A CA 1
ATOM 4903 C C . TYR A 1 612 ? 29.047 -0.752 -29.130 1.00 96.38 612 TYR A C 1
ATOM 4905 O O . TYR A 1 612 ? 29.769 -0.037 -28.441 1.00 96.38 612 TYR A O 1
ATOM 4913 N N . ASP A 1 613 ? 28.997 -0.655 -30.457 1.00 96.94 613 ASP A N 1
ATOM 4914 C CA . ASP A 1 613 ? 29.764 0.332 -31.217 1.00 96.94 613 ASP A CA 1
ATOM 4915 C C . ASP A 1 613 ? 28.994 1.658 -31.325 1.00 96.94 613 ASP A C 1
ATOM 4917 O O . ASP A 1 613 ? 27.842 1.682 -31.774 1.00 96.94 613 ASP A O 1
ATOM 4921 N N . TYR A 1 614 ? 29.620 2.759 -30.896 1.00 95.31 614 TYR A N 1
ATOM 4922 C CA . TYR A 1 614 ? 28.991 4.085 -30.897 1.00 95.31 614 TYR A CA 1
ATOM 4923 C C . TYR A 1 614 ? 28.662 4.545 -32.316 1.00 95.31 614 TYR A C 1
ATOM 4925 O O . TYR A 1 614 ? 27.522 4.928 -32.570 1.00 95.31 614 TYR A O 1
ATOM 4933 N N . ASP A 1 615 ? 29.612 4.450 -33.249 1.00 95.25 615 ASP A N 1
ATOM 4934 C CA . ASP A 1 615 ? 29.423 4.949 -34.613 1.00 95.25 615 ASP A CA 1
ATOM 4935 C C . ASP A 1 615 ? 28.321 4.173 -35.341 1.00 95.25 615 ASP A C 1
ATOM 4937 O O . ASP A 1 615 ? 27.512 4.744 -36.075 1.00 95.25 615 ASP A O 1
ATOM 4941 N N . HIS A 1 616 ? 28.242 2.862 -35.112 1.00 96.56 616 HIS A N 1
ATOM 4942 C CA . HIS A 1 616 ? 27.165 2.025 -35.617 1.00 96.56 616 HIS A CA 1
ATOM 4943 C C . HIS A 1 616 ? 25.802 2.457 -35.073 1.00 96.56 616 HIS A C 1
ATOM 4945 O O . HIS A 1 616 ? 24.886 2.684 -35.865 1.00 96.56 616 HIS A O 1
ATOM 4951 N N . LEU A 1 617 ? 25.653 2.606 -33.752 1.00 95.69 617 LEU A N 1
ATOM 4952 C CA . LEU A 1 617 ? 24.387 3.043 -33.153 1.00 95.69 617 LEU A CA 1
ATOM 4953 C C . LEU A 1 617 ? 24.017 4.468 -33.579 1.00 95.69 617 LEU A C 1
ATOM 4955 O O . LEU A 1 617 ? 22.848 4.735 -33.862 1.00 95.69 617 LEU A O 1
ATOM 4959 N N . ARG A 1 618 ? 25.000 5.368 -33.691 1.00 95.25 618 ARG A N 1
ATOM 4960 C CA . ARG A 1 618 ? 24.782 6.750 -34.120 1.00 95.25 618 ARG A CA 1
ATOM 4961 C C . ARG A 1 618 ? 24.258 6.810 -35.551 1.00 95.25 618 ARG A C 1
ATOM 4963 O O . ARG A 1 618 ? 23.197 7.388 -35.771 1.00 95.25 618 ARG A O 1
ATOM 4970 N N . ARG A 1 619 ? 24.894 6.094 -36.488 1.00 95.44 619 ARG A N 1
ATOM 4971 C CA . ARG A 1 619 ? 24.394 5.951 -37.869 1.00 95.44 619 ARG A CA 1
ATOM 4972 C C . ARG A 1 619 ? 22.968 5.406 -37.914 1.00 95.44 619 ARG A C 1
ATOM 4974 O O . ARG A 1 619 ? 22.164 5.852 -38.726 1.00 95.44 619 ARG A O 1
ATOM 4981 N N . GLN A 1 620 ? 22.628 4.445 -37.053 1.00 94.75 620 GLN A N 1
ATOM 4982 C CA . GLN A 1 620 ? 21.270 3.901 -37.003 1.00 94.75 620 GLN A CA 1
ATOM 4983 C C . GLN A 1 620 ? 20.231 4.927 -36.537 1.00 94.75 620 GLN A C 1
ATOM 4985 O O . GLN A 1 620 ? 19.126 4.921 -37.076 1.00 94.75 620 GLN A O 1
ATOM 4990 N N . VAL A 1 621 ? 20.567 5.784 -35.567 1.00 93.38 621 VAL A N 1
ATOM 4991 C CA . VAL A 1 621 ? 19.695 6.885 -35.122 1.00 93.38 621 VAL A CA 1
ATOM 4992 C C . VAL A 1 621 ? 19.570 7.941 -36.216 1.00 93.38 621 VAL A C 1
ATOM 4994 O O . VAL A 1 621 ? 18.453 8.341 -36.542 1.00 93.38 621 VAL A O 1
ATOM 4997 N N . ASP A 1 622 ? 20.682 8.348 -36.828 1.00 90.12 622 ASP A N 1
ATOM 4998 C CA . ASP A 1 622 ? 20.705 9.373 -37.877 1.00 90.12 622 ASP A CA 1
ATOM 4999 C C . ASP A 1 622 ? 19.870 8.956 -39.102 1.00 90.12 622 ASP A C 1
ATOM 5001 O O . ASP A 1 622 ? 19.131 9.777 -39.651 1.00 90.12 622 ASP A O 1
ATOM 5005 N N . ASN A 1 623 ? 19.878 7.662 -39.443 1.00 91.81 623 ASN A N 1
ATOM 5006 C CA . ASN A 1 623 ? 19.105 7.080 -40.545 1.00 91.81 623 ASN A CA 1
ATOM 5007 C C . ASN A 1 623 ? 17.602 6.884 -40.256 1.00 91.81 623 ASN A C 1
ATOM 5009 O O . ASN A 1 623 ? 16.870 6.449 -41.146 1.00 91.81 623 ASN A O 1
ATOM 5013 N N . LEU A 1 624 ? 17.104 7.176 -39.046 1.00 91.25 624 LEU A N 1
ATOM 5014 C CA . LEU A 1 624 ? 15.661 7.130 -38.773 1.00 91.25 624 LEU A CA 1
ATOM 5015 C C . LEU A 1 624 ? 14.931 8.191 -39.611 1.00 91.25 624 LEU A C 1
ATOM 5017 O O . LEU A 1 624 ? 15.286 9.371 -39.558 1.00 91.25 624 LEU A O 1
ATOM 5021 N N . SER A 1 625 ? 13.883 7.788 -40.333 1.00 86.31 625 SER A N 1
ATOM 5022 C CA . SER A 1 625 ? 13.095 8.619 -41.262 1.00 86.31 625 SER A CA 1
ATOM 5023 C C . SER A 1 625 ? 12.173 9.650 -40.589 1.00 86.31 625 SER A C 1
ATOM 5025 O O . SER A 1 625 ? 11.169 10.049 -41.179 1.00 86.31 625 SER A O 1
ATOM 5027 N N . ALA A 1 626 ? 12.458 10.050 -39.348 1.00 77.81 626 ALA A N 1
ATOM 5028 C CA . ALA A 1 626 ? 11.611 10.959 -38.589 1.00 77.81 626 ALA A CA 1
ATOM 5029 C C . ALA A 1 626 ? 11.439 12.280 -39.369 1.00 77.81 626 ALA A C 1
ATOM 5031 O O . ALA A 1 626 ? 12.441 12.827 -39.839 1.00 77.81 626 ALA A O 1
ATOM 5032 N N . PRO A 1 627 ? 10.202 12.788 -39.525 1.00 67.81 627 PRO A N 1
ATOM 5033 C CA . PRO A 1 627 ? 9.938 13.972 -40.334 1.00 67.81 627 PRO A CA 1
ATOM 5034 C C . PRO A 1 627 ? 10.690 15.193 -39.799 1.00 67.81 627 PRO A C 1
ATOM 5036 O O . PRO A 1 627 ? 10.879 15.339 -38.593 1.00 67.81 627 PRO A O 1
ATOM 5039 N N . SER A 1 628 ? 11.083 16.101 -40.690 1.00 57.69 628 SER A N 1
ATOM 5040 C CA . SER A 1 628 ? 11.708 17.389 -40.359 1.00 57.69 628 SER A CA 1
ATOM 5041 C C . SER A 1 628 ? 10.685 18.366 -39.757 1.00 57.69 628 SER A C 1
ATOM 5043 O O . SER A 1 628 ? 10.450 19.440 -40.296 1.00 57.69 628 SER A O 1
ATOM 5045 N N . ALA A 1 629 ? 9.994 17.972 -38.688 1.00 59.84 629 ALA A N 1
ATOM 5046 C CA . ALA A 1 629 ? 9.097 18.863 -37.963 1.00 59.84 629 ALA A CA 1
ATOM 5047 C C . ALA A 1 629 ? 9.914 19.757 -37.021 1.00 59.84 629 ALA A C 1
ATOM 5049 O O . ALA A 1 629 ? 10.861 19.284 -36.387 1.00 59.84 629 ALA A O 1
ATOM 5050 N N . GLU A 1 630 ? 9.533 21.030 -36.901 1.00 59.88 630 GLU A N 1
ATOM 5051 C CA . GLU A 1 630 ? 10.104 21.922 -35.893 1.00 59.88 630 GLU A CA 1
ATOM 5052 C C . GLU A 1 630 ? 9.801 21.374 -34.494 1.00 59.88 630 GLU A C 1
ATOM 5054 O O . GLU A 1 630 ? 8.656 21.331 -34.043 1.00 59.88 630 GLU A O 1
ATOM 5059 N N . VAL A 1 631 ? 10.846 20.921 -33.801 1.00 67.56 631 VAL A N 1
ATOM 5060 C CA . VAL A 1 631 ? 10.751 20.537 -32.395 1.00 67.56 631 VAL A CA 1
ATOM 5061 C C . VAL A 1 631 ? 10.737 21.816 -31.566 1.00 67.56 631 VAL A C 1
ATOM 5063 O O . VAL A 1 631 ? 11.670 22.615 -31.638 1.00 67.56 631 VAL A O 1
ATOM 5066 N N . SER A 1 632 ? 9.704 22.001 -30.743 1.00 75.00 632 SER A N 1
ATOM 5067 C CA . SER A 1 632 ? 9.649 23.128 -29.812 1.00 75.00 632 SER A CA 1
ATOM 5068 C C . SER A 1 632 ? 10.886 23.140 -28.908 1.00 75.00 632 SER A C 1
ATOM 5070 O O . SER A 1 632 ? 11.150 22.186 -28.171 1.00 75.00 632 SER A O 1
ATOM 5072 N N . GLY A 1 633 ? 11.636 24.245 -28.915 1.00 76.06 633 GLY A N 1
ATOM 5073 C CA . GLY A 1 633 ? 12.848 24.379 -28.104 1.00 76.06 633 GLY A CA 1
ATOM 5074 C C . GLY A 1 633 ? 12.596 24.267 -26.594 1.00 76.06 633 GLY A C 1
ATOM 5075 O O . GLY A 1 633 ? 13.489 23.862 -25.852 1.00 76.06 633 GLY A O 1
ATOM 5076 N N . SER A 1 634 ? 11.391 24.591 -26.109 1.00 79.50 634 SER A N 1
ATOM 5077 C CA . SER A 1 634 ? 11.023 24.397 -24.698 1.00 79.50 634 SER A CA 1
ATOM 5078 C C . SER A 1 634 ? 10.779 22.926 -24.354 1.00 79.50 634 SER A C 1
ATOM 5080 O O . SER A 1 634 ? 11.182 22.480 -23.281 1.00 79.50 634 SER A O 1
ATOM 5082 N N . GLU A 1 635 ? 10.185 22.164 -25.269 1.00 82.00 635 GLU A N 1
ATOM 5083 C CA . GLU A 1 635 ? 9.899 20.741 -25.082 1.00 82.00 635 GLU A CA 1
ATOM 5084 C C . GLU A 1 635 ? 11.174 19.894 -25.167 1.00 82.00 635 GLU A C 1
ATOM 5086 O O . GLU A 1 635 ? 11.411 19.046 -24.306 1.00 82.00 635 GLU A O 1
ATOM 5091 N N . ALA A 1 636 ? 12.056 20.201 -26.125 1.00 84.00 636 ALA A N 1
ATOM 5092 C CA . ALA A 1 636 ? 13.383 19.595 -26.209 1.00 84.00 636 ALA A CA 1
ATOM 5093 C C . ALA A 1 636 ? 14.203 19.834 -24.932 1.00 84.00 636 ALA A C 1
ATOM 5095 O O . ALA A 1 636 ? 14.779 18.893 -24.388 1.00 84.00 636 ALA A O 1
ATOM 5096 N N . ARG A 1 637 ? 14.207 21.071 -24.412 1.00 84.25 637 ARG A N 1
ATOM 5097 C CA . ARG A 1 637 ? 14.878 21.415 -23.147 1.00 84.25 637 ARG A CA 1
ATOM 5098 C C . ARG A 1 637 ? 14.323 20.639 -21.960 1.00 84.25 637 ARG A C 1
ATOM 5100 O O . ARG A 1 637 ? 15.104 20.104 -21.183 1.00 84.25 637 ARG A O 1
ATOM 5107 N N . ALA A 1 638 ? 13.001 20.556 -21.824 1.00 84.44 638 ALA A N 1
ATOM 5108 C CA . ALA A 1 638 ? 12.375 19.831 -20.720 1.00 84.44 638 ALA A CA 1
ATOM 5109 C C . ALA A 1 638 ? 12.712 18.331 -20.755 1.00 84.44 638 ALA A C 1
ATOM 5111 O O . ALA A 1 638 ? 13.059 17.746 -19.731 1.00 84.44 638 ALA A O 1
ATOM 5112 N N . MET A 1 639 ? 12.654 17.716 -21.938 1.00 89.31 639 MET A N 1
ATOM 5113 C CA . MET A 1 639 ? 12.961 16.300 -22.117 1.00 89.31 639 MET A CA 1
ATOM 5114 C C . MET A 1 639 ? 14.445 15.985 -21.875 1.00 89.31 639 MET A C 1
ATOM 5116 O O . MET A 1 639 ? 14.751 15.033 -21.160 1.00 89.31 639 MET A O 1
ATOM 5120 N N . LEU A 1 640 ? 15.369 16.760 -22.456 1.00 88.81 640 LEU A N 1
ATOM 5121 C CA . LEU A 1 640 ? 16.808 16.560 -22.250 1.00 88.81 640 LEU A CA 1
ATOM 5122 C C . LEU A 1 640 ? 17.193 16.840 -20.791 1.00 88.81 640 LEU A C 1
ATOM 5124 O O . LEU A 1 640 ? 17.863 16.019 -20.159 1.00 88.81 640 LEU A O 1
ATOM 5128 N N . GLY A 1 641 ? 16.655 17.918 -20.214 1.00 85.94 641 GLY A N 1
ATOM 5129 C CA . GLY A 1 641 ? 16.830 18.269 -18.808 1.00 85.94 641 GLY A CA 1
ATOM 5130 C C . GLY A 1 641 ? 16.335 17.188 -17.843 1.00 85.94 641 GLY A C 1
ATOM 5131 O O . GLY A 1 641 ? 16.963 16.972 -16.810 1.00 85.94 641 GLY A O 1
ATOM 5132 N N . ALA A 1 642 ? 15.292 16.423 -18.192 1.00 86.81 642 ALA A N 1
ATOM 5133 C CA . ALA A 1 642 ? 14.825 15.301 -17.371 1.00 86.81 642 ALA A CA 1
ATOM 5134 C C . ALA A 1 642 ? 15.890 14.201 -17.184 1.00 86.81 642 ALA A C 1
ATOM 5136 O O . ALA A 1 642 ? 15.894 13.519 -16.160 1.00 86.81 642 ALA A O 1
ATOM 5137 N N . LEU A 1 643 ? 16.818 14.043 -18.134 1.00 85.19 643 LEU A N 1
ATOM 5138 C CA . LEU A 1 643 ? 17.980 13.156 -17.999 1.00 85.19 643 LEU A CA 1
ATOM 5139 C C . LEU A 1 643 ? 19.253 13.890 -17.541 1.00 85.19 643 LEU A C 1
ATOM 5141 O O . LEU A 1 643 ? 20.283 13.250 -17.318 1.00 85.19 643 LEU A O 1
ATOM 5145 N N . GLY A 1 644 ? 19.186 15.209 -17.345 1.00 84.69 644 GLY A N 1
ATOM 5146 C CA . GLY A 1 644 ? 20.346 16.067 -17.104 1.00 84.69 644 GLY A CA 1
ATOM 5147 C C . GLY A 1 644 ? 21.268 16.160 -18.318 1.00 84.69 644 GLY A C 1
ATOM 5148 O O . GLY A 1 644 ? 22.485 16.193 -18.163 1.00 84.69 644 GLY A O 1
ATOM 5149 N N . LEU A 1 645 ? 20.688 16.114 -19.518 1.00 84.00 645 LEU A N 1
ATOM 5150 C CA . LEU A 1 645 ? 21.377 16.320 -20.784 1.00 84.00 645 LEU A CA 1
ATOM 5151 C C . LEU A 1 645 ? 21.159 17.769 -21.223 1.00 84.00 645 LEU A C 1
ATOM 5153 O O . LEU A 1 645 ? 20.042 18.278 -21.158 1.00 84.00 645 LEU A O 1
ATOM 5157 N N . GLU A 1 646 ? 22.213 18.425 -21.692 1.00 66.69 646 GLU A N 1
ATOM 5158 C CA . GLU A 1 646 ? 22.109 19.782 -22.228 1.00 66.69 646 GLU A CA 1
ATOM 5159 C C . GLU A 1 646 ? 21.679 19.750 -23.708 1.00 66.69 646 GLU A C 1
ATOM 5161 O O . GLU A 1 646 ? 22.140 18.884 -24.461 1.00 66.69 646 GLU A O 1
ATOM 5166 N N . PRO A 1 647 ? 20.811 20.674 -24.169 1.00 53.16 647 PRO A N 1
ATOM 5167 C CA . PRO A 1 647 ? 20.473 20.801 -25.580 1.00 53.16 647 PRO A CA 1
ATOM 5168 C C . PRO A 1 647 ? 21.703 21.221 -26.373 1.00 53.16 647 PRO A C 1
ATOM 5170 O O . PRO A 1 647 ? 22.204 22.337 -26.243 1.00 53.16 647 PRO A O 1
ATOM 5173 N N . ALA A 1 648 ? 22.184 20.331 -27.230 1.00 46.59 648 ALA A N 1
ATOM 5174 C CA . ALA A 1 648 ? 23.248 20.671 -28.149 1.00 46.59 648 ALA A CA 1
ATOM 5175 C C . ALA A 1 648 ? 22.745 21.684 -29.186 1.00 46.59 648 ALA A C 1
ATOM 5177 O O . ALA A 1 648 ? 21.994 21.342 -30.095 1.00 46.59 648 ALA A O 1
ATOM 5178 N N . SER A 1 649 ? 23.233 22.914 -29.092 1.00 43.06 649 SER A N 1
ATOM 5179 C CA . SER A 1 649 ? 23.754 23.637 -30.252 1.00 43.06 649 SER A CA 1
ATOM 5180 C C . SER A 1 649 ? 24.657 24.764 -29.738 1.00 43.06 649 SER A C 1
ATOM 5182 O O . SER A 1 649 ? 24.258 25.438 -28.797 1.00 43.06 649 SER A O 1
ATOM 5184 N N . VAL A 1 650 ? 25.804 25.039 -30.377 1.00 34.88 650 VAL A N 1
ATOM 5185 C CA . VAL A 1 650 ? 26.566 26.313 -30.227 1.00 34.88 650 VAL A CA 1
ATOM 5186 C C . VAL A 1 650 ? 27.701 26.384 -29.171 1.00 34.88 650 VAL A C 1
ATOM 5188 O O . VAL A 1 650 ? 28.121 27.467 -28.792 1.00 34.88 650 VAL A O 1
ATOM 5191 N N . ALA A 1 651 ? 28.348 25.282 -28.781 1.00 25.64 651 ALA A N 1
ATOM 5192 C CA . ALA A 1 651 ? 29.694 25.384 -28.186 1.00 25.64 651 ALA A CA 1
ATOM 5193 C C . ALA A 1 651 ? 30.635 24.342 -28.787 1.00 25.64 651 ALA A C 1
ATOM 5195 O O . ALA A 1 651 ? 30.769 23.217 -28.310 1.00 25.64 651 ALA A O 1
ATOM 5196 N N . ALA A 1 652 ? 31.260 24.740 -29.893 1.00 26.73 652 ALA A N 1
ATOM 5197 C CA . ALA A 1 652 ? 32.443 24.097 -30.426 1.00 26.73 652 ALA A CA 1
ATOM 5198 C C . ALA A 1 652 ? 33.484 23.857 -29.321 1.00 26.73 652 ALA A C 1
ATOM 5200 O O . ALA A 1 652 ? 33.593 24.647 -28.388 1.00 26.73 652 ALA A O 1
ATOM 5201 N N . GLN A 1 653 ? 34.269 22.789 -29.495 1.00 36.97 653 GLN A N 1
ATOM 5202 C CA . GLN A 1 653 ? 35.694 22.759 -29.161 1.00 36.97 653 GLN A CA 1
ATOM 5203 C C . GLN A 1 653 ? 36.090 23.581 -27.926 1.00 36.97 653 GLN A C 1
ATOM 5205 O O . GLN A 1 653 ? 36.489 24.725 -28.093 1.00 36.97 653 GLN A O 1
ATOM 5210 N N . GLN A 1 654 ? 36.036 23.007 -26.718 1.00 28.45 654 GLN A N 1
ATOM 5211 C CA . GLN A 1 654 ? 36.981 23.291 -25.621 1.00 28.45 654 GLN A CA 1
ATOM 5212 C C . GLN A 1 654 ? 36.484 22.709 -24.292 1.00 28.45 654 GLN A C 1
ATOM 5214 O O . GLN A 1 654 ? 35.713 23.329 -23.570 1.00 28.45 654 GLN A O 1
ATOM 5219 N N . ARG A 1 655 ? 37.013 21.540 -23.925 1.00 26.62 655 ARG A N 1
ATOM 5220 C CA . ARG A 1 655 ? 37.985 21.371 -22.823 1.00 26.62 655 ARG A CA 1
ATOM 5221 C C . ARG A 1 655 ? 37.999 19.909 -22.397 1.00 26.62 655 ARG A C 1
ATOM 5223 O O . ARG A 1 655 ? 37.039 19.390 -21.838 1.00 26.62 655 ARG A O 1
ATOM 5230 N N . ALA A 1 656 ? 39.133 19.266 -22.657 1.00 36.03 656 ALA A N 1
ATOM 5231 C CA . ALA A 1 656 ? 39.547 18.091 -21.918 1.00 36.03 656 ALA A CA 1
ATOM 5232 C C . ALA A 1 656 ? 39.564 18.453 -20.425 1.00 36.03 656 ALA A C 1
ATOM 5234 O O . ALA A 1 656 ? 40.310 19.339 -20.010 1.00 36.03 656 ALA A O 1
ATOM 5235 N N . VAL A 1 657 ? 38.716 17.799 -19.636 1.00 27.41 657 VAL A N 1
ATOM 5236 C CA . VAL A 1 657 ? 38.764 17.826 -18.171 1.00 27.41 657 VAL A CA 1
ATOM 5237 C C . VAL A 1 657 ? 38.886 16.366 -17.715 1.00 27.41 657 VAL A C 1
ATOM 5239 O O . VAL A 1 657 ? 38.192 15.516 -18.282 1.00 27.41 657 VAL A O 1
ATOM 5242 N N . PRO A 1 658 ? 39.790 16.027 -16.775 1.00 29.06 658 PRO A N 1
ATOM 5243 C CA . PRO A 1 658 ? 40.135 14.639 -16.472 1.00 29.06 658 PRO A CA 1
ATOM 5244 C C . PRO A 1 658 ? 38.960 13.854 -15.882 1.00 29.06 658 PRO A C 1
ATOM 5246 O O . PRO A 1 658 ? 38.097 14.409 -15.207 1.00 29.06 658 PRO A O 1
ATOM 5249 N N . ALA A 1 659 ? 38.982 12.537 -16.090 1.00 33.19 659 ALA A N 1
ATOM 5250 C CA . ALA A 1 659 ? 37.921 11.568 -15.800 1.00 33.19 659 ALA A CA 1
ATOM 5251 C C . ALA A 1 659 ? 37.434 11.469 -14.332 1.00 33.19 659 ALA A C 1
ATOM 5253 O O . ALA A 1 659 ? 36.525 10.691 -14.062 1.00 33.19 659 ALA A O 1
ATOM 5254 N N . ALA A 1 660 ? 37.989 12.241 -13.395 1.00 30.52 660 ALA A N 1
ATOM 5255 C CA . ALA A 1 660 ? 37.700 12.125 -11.964 1.00 30.52 660 ALA A CA 1
ATOM 5256 C C . ALA A 1 660 ? 36.524 12.989 -11.460 1.00 30.52 660 ALA A C 1
ATOM 5258 O O . ALA A 1 660 ? 36.076 12.785 -10.341 1.00 30.52 660 ALA A O 1
ATOM 5259 N N . SER A 1 661 ? 35.995 13.939 -12.243 1.00 31.19 661 SER A N 1
ATOM 5260 C CA . SER A 1 661 ? 35.019 14.927 -11.732 1.00 31.19 661 SER A CA 1
ATOM 5261 C C . SER A 1 661 ? 33.568 14.747 -12.198 1.00 31.19 661 SER A C 1
ATOM 5263 O O . SER A 1 661 ? 32.698 15.518 -11.798 1.00 31.19 661 SER A O 1
ATOM 5265 N N . ARG A 1 662 ? 33.257 13.737 -13.026 1.00 36.78 662 ARG A N 1
ATOM 5266 C CA . ARG A 1 662 ? 31.875 13.510 -13.505 1.00 36.78 662 ARG A CA 1
ATOM 5267 C C . ARG A 1 662 ? 30.971 12.769 -12.514 1.00 36.78 662 ARG A C 1
ATOM 5269 O O . ARG A 1 662 ? 29.756 12.852 -12.669 1.00 36.78 662 ARG A O 1
ATOM 5276 N N . GLU A 1 663 ? 31.517 12.088 -11.505 1.00 35.47 663 GLU A N 1
ATOM 5277 C CA . GLU A 1 663 ? 30.693 11.428 -10.477 1.00 35.47 663 GLU A CA 1
ATOM 5278 C C . GLU A 1 663 ? 29.969 12.429 -9.566 1.00 35.47 663 GLU A C 1
ATOM 5280 O O . GLU A 1 663 ? 28.855 12.150 -9.132 1.00 35.47 663 GLU A O 1
ATOM 5285 N N . ASP A 1 664 ? 30.525 13.626 -9.358 1.00 33.25 664 ASP A N 1
ATOM 5286 C CA . ASP A 1 664 ? 29.940 14.619 -8.448 1.00 33.25 664 ASP A CA 1
ATOM 5287 C C . ASP A 1 664 ? 28.815 15.463 -9.078 1.00 33.25 664 ASP A C 1
ATOM 5289 O O . ASP A 1 664 ? 28.011 16.043 -8.356 1.00 33.25 664 ASP A O 1
ATOM 5293 N N . TYR A 1 665 ? 28.684 15.490 -10.411 1.00 31.00 665 TYR A N 1
ATOM 5294 C CA . TYR A 1 665 ? 27.652 16.292 -11.098 1.00 31.00 665 TYR A CA 1
ATOM 5295 C C . TYR A 1 665 ? 26.331 15.544 -11.354 1.00 31.00 665 TYR A C 1
ATOM 5297 O O . TYR A 1 665 ? 25.347 16.139 -11.790 1.00 31.00 665 TYR A O 1
ATOM 5305 N N . LEU A 1 666 ? 26.291 14.230 -11.113 1.00 32.72 666 LEU A N 1
ATOM 5306 C CA . LEU A 1 666 ? 25.102 13.390 -11.330 1.00 32.72 666 LEU A CA 1
ATOM 5307 C C . LEU A 1 666 ? 24.462 12.894 -10.020 1.00 32.72 666 LEU A C 1
ATOM 5309 O O . LEU A 1 666 ? 23.527 12.092 -10.073 1.00 32.72 666 LEU A O 1
ATOM 5313 N N . VAL A 1 667 ? 24.954 13.366 -8.868 1.00 31.86 667 VAL A N 1
ATOM 5314 C CA . VAL A 1 667 ? 24.497 12.971 -7.520 1.00 31.86 667 VAL A CA 1
ATOM 5315 C C . VAL A 1 667 ? 23.896 14.146 -6.723 1.00 31.86 667 VAL A C 1
ATOM 5317 O O . VAL A 1 667 ? 23.389 13.921 -5.629 1.00 31.86 667 VAL A O 1
ATOM 5320 N N . SER A 1 668 ? 23.876 15.372 -7.264 1.00 25.62 668 SER A N 1
ATOM 5321 C CA . SER A 1 668 ? 23.152 16.508 -6.661 1.00 25.62 668 SER A CA 1
ATOM 5322 C C . SER A 1 668 ? 21.674 16.539 -7.033 1.00 25.62 668 SER A C 1
ATOM 5324 O O . SER A 1 668 ? 21.404 16.518 -8.263 1.00 25.62 668 SER A O 1
#

Radius of gyration: 32.53 Å; Cα contacts (8 Å, |Δi|>4): 974; chains: 1; bounding box: 86×62×81 Å

Mean predicted aligned error: 18.04 Å

Organism: Caldithrix abyssi (NCBI:txid187145)

Nearest PDB structures (foldseek):
  6p61-assembly3_C  TM=8.801E-01  e=9.137E-14  Leptospira borgpetersenii serovar Hardjo-bovis str. JB197
  6p61-assembly2_B  TM=8.813E-01  e=3.647E-13  Leptospira borgpetersenii serovar Hardjo-bovis str. JB197
  2z86-assembly1_B  TM=8.279E-01  e=6.382E-14  Escherichia coli
  2z86-assembly2_D  TM=7.771E-01  e=8.247E-14  Escherichia coli
  8vh8-assembly4_D  TM=5.640E-01  e=7.135E-12  Pasteurella multocida

Solvent-accessible surface area (backbone atoms only — not comparable to full-atom values): 37639 Å² total; per-residue (Å²): 124,84,70,66,61,57,70,66,61,56,69,76,73,63,81,92,71,83,84,78,82,74,89,75,79,91,67,94,68,78,83,73,38,28,18,37,34,34,45,38,66,63,30,52,92,32,31,63,59,18,51,49,27,56,72,55,23,73,48,61,59,59,30,38,36,38,35,32,37,44,47,87,52,60,34,59,60,52,54,51,50,49,31,70,76,36,60,86,41,42,45,79,45,74,41,96,50,70,67,50,71,57,54,48,50,50,54,44,60,70,68,55,81,29,64,24,35,30,48,46,54,25,62,26,38,45,39,45,49,36,62,39,47,31,50,52,45,37,70,76,36,85,73,42,47,33,20,32,42,33,38,34,36,17,38,84,85,66,51,81,73,48,52,74,71,52,89,98,52,83,75,70,71,56,36,73,39,29,69,35,51,66,38,27,45,57,44,89,99,45,82,46,78,82,62,67,39,40,30,31,36,62,66,52,59,75,65,45,75,57,55,100,66,30,71,73,42,30,66,57,46,35,48,30,52,46,29,70,76,29,31,34,38,60,49,87,38,80,24,37,38,44,54,56,49,85,87,39,70,87,72,73,48,58,69,53,50,36,60,13,48,49,42,46,46,68,71,49,35,44,78,43,63,88,49,57,68,69,56,40,50,50,38,44,52,42,46,34,56,47,37,47,57,32,12,65,67,32,75,45,87,60,74,83,71,55,76,83,64,47,45,78,80,71,75,57,62,63,57,51,49,53,69,74,63,59,78,80,76,86,79,89,76,80,82,86,75,66,66,47,68,68,46,31,38,70,47,32,34,38,38,29,29,45,72,77,34,47,66,58,54,53,49,42,30,50,52,42,40,82,48,32,40,59,61,29,54,67,60,73,68,48,59,72,50,48,53,70,49,94,73,74,75,86,43,100,80,37,48,65,58,50,28,50,55,50,47,57,54,27,70,72,38,99,62,24,63,57,54,54,49,30,51,50,22,34,51,48,50,53,53,55,49,57,69,30,67,86,64,82,28,73,28,42,39,48,47,34,33,71,41,51,82,37,48,70,59,52,43,70,61,27,66,48,34,44,33,36,42,42,38,50,62,65,64,42,28,50,29,48,44,44,68,74,69,23,68,88,39,48,79,47,43,37,78,41,25,55,54,68,69,42,35,55,52,41,47,28,50,46,53,68,76,41,66,87,63,54,44,84,42,49,41,66,51,40,29,72,39,47,66,64,45,43,42,55,50,21,57,77,70,75,45,81,71,58,81,64,14,51,46,34,54,83,49,84,74,57,73,67,91,49,75,61,81,73,69,58,75,75,43,48,45,74,60,53,79,68,69,63,53,26,54,70,62,35,44,34,54,68,45,37,51,49,53,51,55,50,51,62,71,54,32,52,71,39,32,45,62,68,70,40,60,44,69,63,54,49,53,56,56,70,68,44,83,35,60,94,62,89,70,54,70,68,59,53,42,51,49,32,45,31,63,74,41,79,79,89,76,92,76,76,91,85,76,96,71,74,92,82,63,66,72,68,74,76,69,117

Foldseek 3Di:
DVVVVVVVVCLVPPDPDDPPPDDDDDDPDDQFAEEEEEEDAQLVPQLLQAVVQQCLAPRHHNAYEYQYQAHPDCNVVSLVVVCVVPVRHYDYYYDPHRPADQVSVQVRLVPDPTQKYWYDYSNKHWDNHQVVLQVVQCVVPPFAFKEFEKEFEAESVRHTDDTPDDPPADDFDWFQCLLCLLLCPSDPPDRHDTGRMMGRSVLQPVQDFDDPQQRDCRVSLSSNSSSLRTIYGYSHHHIIYHYDDCVDPVNPDQQSVLSNLVVSCLVCLLSCVPPDPVSNVVSQVSSQVVNVVSCVSNVHDGDRDDSVSNDDPCPVVVVVCVVVVDPDDDDDDDPPPPVLLPAQQLQEEEEAEQPVLCLLVVVLLQCLDLAEDEAFQDCVPVVLLLLCDCFDDQDPVGSNVSNVVLQVVQVPDPNRVSVVLSVVSNVCCVVQVVSCVPSNHRHYYNYHHPCLSRVVVSCVSRVSYAYEYEFEDLLLVVLCCCVPQCVPPLLRLLVCLCSQQVSLVSLLVCCVVCVPRYDYQYLLCCQVPVQVRQCSVCVSSVHDDDPCSQQSLVDDRRDDDHDDPDPNNVDRGRHNPSRCVSLVSCLAPLSLQVQLLSLVSCDQSSCVSSPHGSVVSNVSSVPRPHDPDDDPPVSSCSNCVSSPGDRDDDDDDDDDDDPPPPVPVNRD

Sequence (668 aa):
MRRTVMIFHFYKKGRAMSKKTGKRKKSAGSQPRISVVVFSYNFEKYLAESLDSIVGQTLQPYEIIVCDDCSTDASWEIISGYKQRYPSLFRIFRHKKNIGHVANGKFGKDQARGDWVSIIDGDDYWHPQKLEWEWETLRNNPGAKVAYSNVSIVDKDGKLMEKWHKDGRPSPPSGDVFVATFAKRFFEGRRSLFRSQLMETQAMREVGYGDRDIDIHVDWDLKINLSARYPVVYSGRDAVFYRDHPQGIHHQMNSKLYKSALSVIKKNLHLLVDFDIDIQRYVINELNELLISLSRLSKTTPITLSLKDITVKSETAGELKKYLSGKSKGNGMVDFSPDIGNYRGENLIFLISQPRAGSTLLQRILAGHPRVHTLAEPWIMLHPLYALKEKGLETEYSAVDARIGLKDFTDNLPRGREDYLDGLRAMAGVWYGRALADSGRDIFLDKTPRYYHVLPELTELLPGARRVILLRNPLAVLASILKTWVNGDWNRLSLHRHDLMTAPFKLAAYMREYPDRYIPVRYEQLVADGDGSLKQLCAALGVSYEPDMLNYGRRPAPRGSMGDPLGVARHKAPSAESVEKWRETLNQPLYKLLAGAYLDALGSGILGALGYDYDHLRRQVDNLSAPSAEVSGSEARAMLGALGLEPASVAAQQRAVPAASREDYLVS

Secondary structure (DSSP, 8-state):
--SHHHHHHHTT-S-------------------EEEEEEESS-TTTHHHHHHHHHT-SS--SEEEEEE---SSTHHHHHHHHHHHSTTTEEEEE-SS---HHHHHHHHHHT--SSEEEEEETT-EE-TTHHHHHHHHHHTSBTB-EEEEEEEEE-TT--EEEESS-TTSPPPP-B--HHHHHTTBSBTTB-B---S-EEEHHHHHHH----TT-SSTHHHHHHHHHHTTS-EEEEEEEEEEEE--TTSHHHH-TTTHHHHHHHHHHHHGGGGTTS-HHHHHHHHHHHHHHHHHHHHHTT-PPPPP-GGG-----TTHHHHHHHHH----SS------S-GGG---TTEEEEEE-TTSSHHHHHHHHTTSTTEEE-S---TTHHHHHTT-SS----TT-HHHHHHHHHHHHHTSTTTHHHHHHHHHHHHHHHHHHHHHTTT-SEEEEE-GGGGGSHHHHHHH-TTSEEEEEE--HHHHHHHHIIIIITT-HHHHHHTHIIIIIHHHHHHHHHHH-TTS-EEEEHHHHHHSHHHHHHHHHHHHT----GGGGGGGGSPPPSSS-S-TTTTTS-SS--GGGTSHHHHHH-SHHHHHHHHHHHHHHHHHHHHHTT--HHHHHHHHHT---------HHHHHHHHHHTT-----S--S-----TTSSSTTS--

pLDDT: mean 83.09, std 20.06, range [24.2, 98.75]